Protein AF-A0A931RBU0-F1 (afdb_monomer_lite)

Structure (mmCIF, N/CA/C/O backbone):
data_AF-A0A931RBU0-F1
#
_entry.id   AF-A0A931RBU0-F1
#
loop_
_atom_site.group_PDB
_atom_site.id
_atom_site.type_symbol
_atom_site.label_atom_id
_atom_site.label_alt_id
_atom_site.label_comp_id
_atom_site.label_asym_id
_atom_site.label_entity_id
_atom_site.label_seq_id
_atom_site.pdbx_PDB_ins_code
_atom_site.Cartn_x
_atom_site.Cartn_y
_atom_site.Cartn_z
_atom_site.occupancy
_atom_site.B_iso_or_equiv
_atom_site.auth_seq_id
_atom_site.auth_comp_id
_atom_site.auth_asym_id
_atom_site.auth_atom_id
_atom_site.pdbx_PDB_model_num
ATOM 1 N N . MET A 1 1 ? 10.260 -25.714 -12.560 1.00 52.94 1 MET A N 1
ATOM 2 C CA . MET A 1 1 ? 9.682 -24.645 -13.407 1.00 52.94 1 MET A CA 1
ATOM 3 C C . MET A 1 1 ? 10.288 -23.316 -12.966 1.00 52.94 1 MET A C 1
ATOM 5 O O . MET A 1 1 ? 10.078 -22.936 -11.819 1.00 52.94 1 MET A O 1
ATOM 9 N N . PHE A 1 2 ? 11.110 -22.666 -13.794 1.00 50.69 2 PHE A N 1
ATOM 10 C CA . PHE A 1 2 ? 11.784 -21.413 -13.426 1.00 50.69 2 PHE A CA 1
ATOM 11 C C . PHE A 1 2 ? 10.748 -20.296 -13.221 1.00 50.69 2 PHE A C 1
ATOM 13 O O . PHE A 1 2 ? 10.072 -19.894 -14.164 1.00 50.69 2 PHE A O 1
ATOM 20 N N . LYS A 1 3 ? 10.583 -19.814 -11.983 1.00 77.00 3 LYS A N 1
ATOM 21 C CA . LYS A 1 3 ? 9.743 -18.645 -11.682 1.00 77.00 3 LYS A CA 1
ATOM 22 C C . LYS A 1 3 ? 10.608 -17.388 -11.746 1.00 77.00 3 LYS A C 1
ATOM 24 O O . LYS A 1 3 ? 11.315 -17.084 -10.792 1.00 77.00 3 LYS A O 1
ATOM 29 N N . ILE A 1 4 ? 10.533 -16.659 -12.856 1.00 81.44 4 ILE A N 1
ATOM 30 C CA . ILE A 1 4 ? 11.145 -15.330 -12.993 1.00 81.44 4 ILE A CA 1
ATOM 31 C C . ILE A 1 4 ? 10.203 -14.305 -12.351 1.00 81.44 4 ILE A C 1
ATOM 33 O O . ILE A 1 4 ? 8.999 -14.308 -12.628 1.00 81.44 4 ILE A O 1
ATOM 37 N N . ARG A 1 5 ? 10.713 -13.430 -11.474 1.00 86.00 5 ARG A N 1
ATOM 38 C CA . ARG A 1 5 ? 9.889 -12.346 -10.916 1.00 86.00 5 ARG A CA 1
ATOM 39 C C . ARG A 1 5 ? 9.622 -11.313 -12.010 1.00 86.00 5 ARG A C 1
ATOM 41 O O . ARG A 1 5 ? 10.521 -10.957 -12.764 1.00 86.00 5 ARG A O 1
ATOM 48 N N . LYS A 1 6 ? 8.391 -10.791 -12.072 1.00 89.88 6 LYS A N 1
ATOM 49 C CA . LYS A 1 6 ? 7.956 -9.858 -13.132 1.00 89.88 6 LYS A CA 1
ATOM 50 C C . LYS A 1 6 ? 8.879 -8.647 -13.276 1.00 89.88 6 LYS A C 1
ATOM 52 O O . LYS A 1 6 ? 9.229 -8.274 -14.387 1.00 89.88 6 LYS A O 1
ATOM 57 N N . PHE A 1 7 ? 9.295 -8.064 -12.152 1.00 89.88 7 PHE A N 1
ATOM 58 C CA . PHE A 1 7 ? 10.182 -6.905 -12.164 1.00 89.88 7 PHE A CA 1
ATOM 59 C C . PHE A 1 7 ? 11.598 -7.249 -12.653 1.00 89.88 7 PHE A C 1
ATOM 61 O O . PHE A 1 7 ? 12.178 -6.477 -13.408 1.00 89.88 7 PHE A O 1
ATOM 68 N N . ASP A 1 8 ? 12.130 -8.423 -12.301 1.00 92.06 8 ASP A N 1
ATOM 69 C CA . ASP A 1 8 ? 13.449 -8.868 -12.776 1.00 92.06 8 ASP A CA 1
ATOM 70 C C . ASP A 1 8 ? 13.444 -9.037 -14.304 1.00 92.06 8 ASP A C 1
ATOM 72 O O . ASP A 1 8 ? 14.399 -8.652 -14.976 1.00 92.06 8 ASP A O 1
ATOM 76 N N . LEU A 1 9 ? 12.330 -9.523 -14.868 1.00 93.44 9 LEU A N 1
ATOM 77 C CA . LEU A 1 9 ? 12.138 -9.600 -16.317 1.00 93.44 9 LEU A CA 1
ATOM 78 C C . LEU A 1 9 ? 12.107 -8.210 -16.974 1.00 93.44 9 LEU A C 1
ATOM 80 O O . LEU A 1 9 ? 12.718 -8.025 -18.021 1.00 93.44 9 LEU A O 1
ATOM 84 N N . VAL A 1 10 ? 11.446 -7.225 -16.357 1.00 94.75 10 VAL A N 1
ATOM 85 C CA . VAL A 1 10 ? 11.432 -5.834 -16.852 1.00 94.75 10 VAL A CA 1
ATOM 86 C C . VAL A 1 10 ? 12.843 -5.251 -16.896 1.00 94.75 10 VAL A C 1
ATOM 88 O O . VAL A 1 10 ? 13.226 -4.664 -17.905 1.00 94.75 10 VAL A O 1
ATOM 91 N N . VAL A 1 11 ? 13.636 -5.452 -15.838 1.00 95.38 11 VAL A N 1
ATOM 92 C CA . VAL A 1 11 ? 15.038 -5.007 -15.804 1.00 95.38 11 VAL A CA 1
ATOM 93 C C . VAL A 1 11 ? 15.846 -5.690 -16.907 1.00 95.38 11 VAL A C 1
ATOM 95 O O . VAL A 1 11 ? 16.561 -5.013 -17.639 1.00 95.38 11 VAL A O 1
ATOM 98 N N . ALA A 1 12 ? 15.707 -7.008 -17.065 1.00 95.94 12 ALA A N 1
ATOM 99 C CA . ALA A 1 12 ? 16.431 -7.759 -18.088 1.00 95.94 12 ALA A CA 1
ATOM 100 C C . ALA A 1 12 ? 16.093 -7.283 -19.511 1.00 95.94 12 ALA A C 1
ATOM 102 O O . ALA A 1 12 ? 16.999 -7.062 -20.311 1.00 95.94 12 ALA A O 1
ATOM 103 N N . LEU A 1 13 ? 14.808 -7.070 -19.814 1.00 96.12 13 LEU A N 1
ATOM 104 C CA . LEU A 1 13 ? 14.360 -6.562 -21.115 1.00 96.12 13 LEU A CA 1
ATOM 105 C C . LEU A 1 13 ? 14.845 -5.134 -21.378 1.00 96.12 13 LEU A C 1
ATOM 107 O O . LEU A 1 13 ? 15.228 -4.819 -22.503 1.00 96.12 13 LEU A O 1
ATOM 111 N N . TYR A 1 14 ? 14.872 -4.289 -20.347 1.00 97.19 14 TYR A N 1
ATOM 112 C CA . TYR A 1 14 ? 15.405 -2.936 -20.460 1.00 97.19 14 TYR A CA 1
ATOM 113 C C . TYR A 1 14 ? 16.904 -2.954 -20.787 1.00 97.19 14 TYR A C 1
ATOM 115 O O . TYR A 1 14 ? 17.332 -2.312 -21.742 1.00 97.19 14 TYR A O 1
ATOM 123 N N . ILE A 1 15 ? 17.703 -3.737 -20.052 1.00 97.44 15 ILE A N 1
ATOM 124 C CA . ILE A 1 15 ? 19.149 -3.851 -20.302 1.00 97.44 15 ILE A CA 1
ATOM 125 C C . ILE A 1 15 ? 19.433 -4.467 -21.675 1.00 97.44 15 ILE A C 1
ATOM 127 O O . ILE A 1 15 ? 20.288 -3.963 -22.401 1.00 97.44 15 ILE A O 1
ATOM 131 N N . PHE A 1 16 ? 18.683 -5.500 -22.067 1.00 96.88 16 PHE A N 1
ATOM 132 C CA . PHE A 1 16 ? 18.741 -6.049 -23.421 1.00 96.88 16 PHE A CA 1
ATOM 133 C C . PHE A 1 16 ? 18.484 -4.966 -24.474 1.00 96.88 16 PHE A C 1
ATOM 135 O O . PHE A 1 16 ? 19.240 -4.854 -25.440 1.00 96.88 16 PHE A O 1
ATOM 142 N N . GLY A 1 17 ? 17.448 -4.147 -24.275 1.00 96.25 17 GLY A N 1
ATOM 143 C CA . GLY A 1 17 ? 17.112 -3.070 -25.193 1.00 96.25 17 GLY A CA 1
ATOM 144 C C . GLY A 1 17 ? 18.228 -2.029 -25.305 1.00 96.25 17 GLY A C 1
ATOM 145 O O . GLY A 1 17 ? 18.615 -1.665 -26.413 1.00 96.25 17 GLY A O 1
ATOM 146 N N . VAL A 1 18 ? 18.803 -1.616 -24.172 1.00 96.50 18 VAL A N 1
ATOM 147 C CA . VAL A 1 18 ? 19.932 -0.677 -24.131 1.00 96.50 18 VAL A CA 1
ATOM 148 C C . VAL A 1 18 ? 21.122 -1.244 -24.906 1.00 96.50 18 VAL A C 1
ATOM 150 O O . VAL A 1 18 ? 21.590 -0.612 -25.845 1.00 96.50 18 VAL A O 1
ATOM 153 N N . MET A 1 19 ? 21.567 -2.464 -24.596 1.00 96.44 19 MET A N 1
ATOM 154 C CA . MET A 1 19 ? 22.710 -3.076 -25.288 1.00 96.44 19 MET A CA 1
ATOM 155 C C . MET A 1 19 ? 22.464 -3.255 -26.790 1.00 96.44 19 MET A C 1
ATOM 157 O O . MET A 1 19 ? 23.360 -3.028 -27.600 1.00 96.44 19 MET A O 1
ATOM 161 N N . THR A 1 20 ? 21.248 -3.646 -27.174 1.00 96.44 20 THR A N 1
ATOM 162 C CA . THR A 1 20 ? 20.877 -3.837 -28.582 1.00 96.44 20 THR A CA 1
ATOM 163 C C . THR A 1 20 ? 20.921 -2.514 -29.344 1.00 96.44 20 THR A C 1
ATOM 165 O O . THR A 1 20 ? 21.435 -2.470 -30.462 1.00 96.44 20 THR A O 1
ATOM 168 N N . ALA A 1 21 ? 20.425 -1.430 -28.743 1.00 94.50 21 ALA A N 1
ATOM 169 C CA . ALA A 1 21 ? 20.470 -0.105 -29.351 1.00 94.50 21 ALA A CA 1
ATOM 170 C C . ALA A 1 21 ? 21.913 0.363 -29.594 1.00 94.50 21 ALA A C 1
ATOM 172 O O . ALA A 1 21 ? 22.198 0.904 -30.657 1.00 94.50 21 ALA A O 1
ATOM 173 N N . GLU A 1 22 ? 22.824 0.095 -28.660 1.00 95.25 22 GLU A N 1
ATOM 174 C CA . GLU A 1 22 ? 24.236 0.477 -28.770 1.00 95.25 22 GLU A CA 1
ATOM 175 C C . GLU A 1 22 ? 24.995 -0.338 -29.829 1.00 95.25 22 GLU A C 1
ATOM 177 O O . GLU A 1 22 ? 25.686 0.224 -30.676 1.00 95.25 22 GLU A O 1
ATOM 182 N N . ILE A 1 23 ? 24.837 -1.667 -29.826 1.00 95.31 23 ILE A N 1
ATOM 183 C CA . ILE A 1 23 ? 25.593 -2.575 -30.707 1.00 95.31 23 ILE A CA 1
ATOM 184 C C . ILE A 1 23 ? 25.111 -2.490 -32.159 1.00 95.31 23 ILE A C 1
ATOM 186 O O . ILE A 1 23 ? 25.914 -2.499 -33.089 1.00 95.31 23 ILE A O 1
ATOM 190 N N . PHE A 1 24 ? 23.795 -2.424 -32.374 1.00 95.50 24 PHE A N 1
ATOM 191 C CA . PHE A 1 24 ? 23.212 -2.413 -33.721 1.00 95.50 24 PHE A CA 1
ATOM 192 C C . PHE A 1 24 ? 22.897 -1.000 -34.226 1.00 95.50 24 PHE A C 1
ATOM 194 O O . PHE A 1 24 ? 22.660 -0.811 -35.421 1.00 95.50 24 PHE A O 1
ATOM 201 N N . GLY A 1 25 ? 22.949 -0.002 -33.341 1.00 92.44 25 GLY A N 1
ATOM 202 C CA . GLY A 1 25 ? 22.740 1.412 -33.638 1.00 92.44 25 GLY A CA 1
ATOM 203 C C . GLY A 1 25 ? 23.582 1.997 -34.776 1.00 92.44 25 GLY A C 1
ATOM 204 O O . GLY A 1 25 ? 23.029 2.821 -35.509 1.00 92.44 25 GLY A O 1
ATOM 205 N N . PRO A 1 26 ? 24.845 1.580 -35.014 1.00 94.06 26 PRO A N 1
ATOM 206 C CA . PRO A 1 26 ? 25.635 2.100 -36.130 1.00 94.06 26 PRO A CA 1
ATOM 207 C C . PRO A 1 26 ? 25.018 1.858 -37.513 1.00 94.06 26 PRO A C 1
ATOM 209 O O . PRO A 1 26 ? 25.321 2.583 -38.459 1.00 94.06 26 PRO A O 1
ATOM 212 N N . LYS A 1 27 ? 24.164 0.837 -37.665 1.00 93.31 27 LYS A N 1
ATOM 213 C CA . LYS A 1 27 ? 23.541 0.527 -38.953 1.00 93.31 27 LYS A CA 1
ATOM 214 C C . LYS A 1 27 ? 22.395 1.494 -39.233 1.00 93.31 27 LYS A C 1
ATOM 216 O O . LYS A 1 27 ? 21.406 1.519 -38.499 1.00 93.31 27 LYS A O 1
ATOM 221 N N . THR A 1 28 ? 22.496 2.220 -40.342 1.00 92.25 28 THR A N 1
ATOM 222 C CA . THR A 1 28 ? 21.432 3.079 -40.872 1.00 92.25 28 THR A CA 1
ATOM 223 C C . THR A 1 28 ? 20.781 2.470 -42.111 1.00 92.25 28 THR A C 1
ATOM 225 O O . THR A 1 28 ? 21.357 1.615 -42.787 1.00 92.25 28 THR A O 1
ATOM 228 N N . PHE A 1 29 ? 19.539 2.863 -42.380 1.00 90.62 29 PHE A N 1
ATOM 229 C CA . PHE A 1 29 ? 18.766 2.429 -43.539 1.00 90.62 29 PHE A CA 1
ATOM 230 C C . PHE A 1 29 ? 17.797 3.536 -43.993 1.00 90.62 29 PHE A C 1
ATOM 232 O O . PHE A 1 29 ? 17.379 4.354 -43.165 1.00 90.62 29 PHE A O 1
ATOM 239 N N . PRO A 1 30 ? 17.426 3.578 -45.285 1.00 89.75 30 PRO A N 1
ATOM 240 C CA . PRO A 1 30 ? 16.453 4.541 -45.786 1.00 89.75 30 PRO A CA 1
ATOM 241 C C . PRO A 1 30 ? 15.050 4.193 -45.275 1.00 89.75 30 PRO A C 1
ATOM 243 O O . PRO A 1 30 ? 14.596 3.057 -45.407 1.00 89.75 30 PRO A O 1
ATOM 246 N N . LEU A 1 31 ? 14.362 5.176 -44.698 1.00 84.19 31 LEU A N 1
ATOM 247 C CA . LEU A 1 31 ? 13.002 5.034 -44.180 1.00 84.19 31 LEU A CA 1
ATOM 248 C C . LEU A 1 31 ? 11.965 5.411 -45.244 1.00 84.19 31 LEU A C 1
ATOM 250 O O . LEU A 1 31 ? 11.044 4.649 -45.521 1.00 84.19 31 LEU A O 1
ATOM 254 N N . THR A 1 32 ? 12.112 6.596 -45.839 1.00 82.12 32 THR A N 1
ATOM 255 C CA . THR A 1 32 ? 11.260 7.085 -46.930 1.00 82.12 32 THR A CA 1
ATOM 256 C C . THR A 1 32 ? 11.978 8.185 -47.709 1.00 82.12 32 THR A C 1
ATOM 258 O O . THR A 1 32 ? 12.818 8.898 -47.160 1.00 82.12 32 THR A O 1
ATOM 261 N N . ASN A 1 33 ? 11.644 8.338 -48.988 1.00 80.44 33 ASN A N 1
ATOM 262 C CA . ASN A 1 33 ? 12.246 9.329 -49.874 1.00 80.44 33 ASN A CA 1
ATOM 263 C C . ASN A 1 33 ? 11.204 10.381 -50.252 1.00 80.44 33 ASN A C 1
ATOM 265 O O . ASN A 1 33 ? 10.282 10.092 -51.014 1.00 80.44 33 ASN A O 1
ATOM 269 N N . PHE A 1 34 ? 11.363 11.604 -49.748 1.00 77.69 34 PHE A N 1
ATOM 270 C CA . PHE A 1 34 ? 10.610 12.757 -50.233 1.00 77.69 34 PHE A CA 1
ATOM 271 C C . PHE A 1 34 ? 11.386 13.460 -51.344 1.00 77.69 34 PHE A C 1
ATOM 273 O O . PHE A 1 34 ? 12.612 13.403 -51.391 1.00 77.69 34 PHE A O 1
ATOM 280 N N . SER A 1 35 ? 10.677 14.195 -52.203 1.00 73.81 35 SER A N 1
ATOM 281 C CA . SER A 1 35 ? 11.267 14.938 -53.327 1.00 73.81 35 SER A CA 1
ATOM 282 C C . SER A 1 35 ? 12.338 15.958 -52.914 1.00 73.81 35 SER A C 1
ATOM 284 O O . SER A 1 35 ? 13.136 16.369 -53.745 1.00 73.81 35 SER A O 1
ATOM 286 N N . TRP A 1 36 ? 12.347 16.375 -51.645 1.00 73.31 36 TRP A N 1
ATOM 287 C CA . TRP A 1 36 ? 13.240 17.395 -51.092 1.00 73.31 36 TRP A CA 1
ATOM 288 C C . TRP A 1 36 ? 14.156 16.876 -49.968 1.00 73.31 36 TRP A C 1
ATOM 290 O O . TRP A 1 36 ? 15.031 17.614 -49.523 1.00 73.31 36 TRP A O 1
ATOM 300 N N . MET A 1 37 ? 13.971 15.636 -49.489 1.00 72.81 37 MET A N 1
ATOM 301 C CA . MET A 1 37 ? 14.790 15.051 -48.420 1.00 72.81 37 MET A CA 1
ATOM 302 C C . MET A 1 37 ? 14.648 13.524 -48.366 1.00 72.81 37 MET A C 1
ATOM 304 O O . MET A 1 37 ? 13.541 12.985 -48.307 1.00 72.81 37 MET A O 1
ATOM 308 N N . HIS A 1 38 ? 15.780 12.826 -48.309 1.00 81.44 38 HIS A N 1
ATOM 309 C CA . HIS A 1 38 ? 15.832 11.400 -47.988 1.00 81.44 38 HIS A CA 1
ATOM 310 C C . HIS A 1 38 ? 15.794 11.243 -46.477 1.00 81.44 38 HIS A C 1
ATOM 312 O O . HIS A 1 38 ? 16.660 11.798 -45.816 1.00 81.44 38 HIS A O 1
ATOM 318 N N . LEU A 1 39 ? 14.818 10.524 -45.924 1.00 84.38 39 LEU A N 1
ATOM 319 C CA . LEU A 1 39 ? 14.791 10.216 -44.498 1.00 84.38 39 LEU A CA 1
ATOM 320 C C . LEU A 1 39 ? 15.478 8.889 -44.234 1.00 84.38 39 LEU A C 1
ATOM 322 O O . LEU A 1 39 ? 15.126 7.871 -44.830 1.00 84.38 39 LEU A O 1
ATOM 326 N N . ASN A 1 40 ? 16.401 8.898 -43.281 1.00 88.12 40 ASN A N 1
ATOM 327 C CA . ASN A 1 40 ? 17.086 7.704 -42.819 1.00 88.12 40 ASN A CA 1
ATOM 328 C C . ASN A 1 40 ? 16.687 7.400 -41.375 1.00 88.12 40 ASN A C 1
ATOM 330 O O . ASN A 1 40 ? 16.224 8.269 -40.635 1.00 88.12 40 ASN A O 1
ATOM 334 N N . ALA A 1 41 ? 16.894 6.157 -40.963 1.00 88.38 41 ALA A N 1
ATOM 335 C CA . ALA A 1 41 ? 16.794 5.746 -39.573 1.00 88.38 41 ALA A CA 1
ATOM 336 C C . ALA A 1 41 ? 17.968 4.837 -39.205 1.00 88.38 41 ALA A C 1
ATOM 338 O O . ALA A 1 41 ? 18.530 4.160 -40.064 1.00 88.38 41 ALA A O 1
ATOM 339 N N . SER A 1 42 ? 18.337 4.805 -37.926 1.00 91.69 42 SER A N 1
ATOM 340 C CA . SER A 1 42 ? 19.217 3.770 -37.389 1.00 91.69 42 SER A CA 1
ATOM 341 C C . SER A 1 42 ? 18.377 2.586 -36.911 1.00 91.69 42 SER A C 1
ATOM 343 O O . SER A 1 42 ? 17.221 2.736 -36.514 1.00 91.69 42 SER A O 1
ATOM 345 N N . VAL A 1 43 ? 18.949 1.384 -36.934 1.00 91.25 43 VAL A N 1
ATOM 346 C CA . VAL A 1 43 ? 18.276 0.158 -36.476 1.00 91.25 43 VAL A CA 1
ATOM 347 C C . VAL A 1 43 ? 17.821 0.252 -35.013 1.00 91.25 43 VAL A C 1
ATOM 349 O O . VAL A 1 43 ? 16.834 -0.383 -34.641 1.00 91.25 43 VAL A O 1
ATOM 352 N N . ALA A 1 44 ? 18.451 1.103 -34.194 1.00 89.56 44 ALA A N 1
ATOM 353 C CA . ALA A 1 44 ? 18.036 1.338 -32.810 1.00 89.56 44 ALA A CA 1
ATOM 354 C C . ALA A 1 44 ? 16.566 1.795 -32.684 1.00 89.56 44 ALA A C 1
ATOM 356 O O . ALA A 1 44 ? 15.938 1.549 -31.654 1.00 89.56 44 ALA A O 1
ATOM 357 N N . ILE A 1 45 ? 15.992 2.395 -33.736 1.00 87.06 45 ILE A N 1
ATOM 358 C CA . ILE A 1 45 ? 14.598 2.863 -33.787 1.00 87.06 45 ILE A CA 1
ATOM 359 C C . ILE A 1 45 ? 13.570 1.793 -33.388 1.00 87.06 45 ILE A C 1
ATOM 361 O O . ILE A 1 45 ? 12.543 2.127 -32.806 1.00 87.06 45 ILE A O 1
ATOM 365 N N . PHE A 1 46 ? 13.851 0.511 -33.643 1.00 87.69 46 PHE A N 1
ATOM 366 C CA . PHE A 1 46 ? 12.935 -0.591 -33.331 1.00 87.69 46 PHE A CA 1
ATOM 367 C C . PHE A 1 46 ? 12.905 -0.960 -31.845 1.00 87.69 46 PHE A C 1
ATOM 369 O O . PHE A 1 46 ? 11.952 -1.582 -31.381 1.00 87.69 46 PHE A O 1
ATOM 376 N N . VAL A 1 47 ? 13.934 -0.576 -31.092 1.00 90.06 47 VAL A N 1
ATOM 377 C CA . VAL A 1 47 ? 14.078 -0.909 -29.669 1.00 90.06 47 VAL A CA 1
ATOM 378 C C . VAL A 1 47 ? 13.665 0.263 -28.774 1.00 90.06 47 VAL A C 1
ATOM 380 O O . VAL A 1 47 ? 13.259 0.054 -27.633 1.00 90.06 47 VAL A O 1
ATOM 383 N N . LEU A 1 48 ? 13.692 1.496 -29.294 1.00 86.69 48 LEU A N 1
ATOM 384 C CA . LEU A 1 48 ? 13.310 2.695 -28.541 1.00 86.69 48 LEU A CA 1
ATOM 385 C C . LEU A 1 48 ? 11.890 2.638 -27.945 1.00 86.69 48 LEU A C 1
ATOM 387 O O . LEU A 1 48 ? 11.773 2.929 -26.754 1.00 86.69 48 LEU A O 1
ATOM 391 N N . PRO A 1 49 ? 10.829 2.223 -28.674 1.00 87.62 49 PRO A N 1
ATOM 392 C CA . PRO A 1 49 ? 9.489 2.129 -28.089 1.00 87.62 49 PRO A CA 1
ATOM 393 C C . PRO A 1 49 ? 9.441 1.178 -26.890 1.00 87.62 49 PRO A C 1
ATOM 395 O O . PRO A 1 49 ? 8.807 1.476 -25.886 1.00 87.62 49 PRO A O 1
ATOM 398 N N . LEU A 1 50 ? 10.172 0.058 -26.951 1.00 90.44 50 LEU A N 1
ATOM 399 C CA . LEU A 1 50 ? 10.267 -0.874 -25.830 1.00 90.44 50 LEU A CA 1
ATOM 400 C C . LEU A 1 50 ? 10.919 -0.207 -24.610 1.00 90.44 50 LEU A C 1
ATOM 402 O O . LEU A 1 50 ? 10.407 -0.338 -23.501 1.00 90.44 50 LEU A O 1
ATOM 406 N N . LEU A 1 51 ? 12.028 0.515 -24.796 1.00 91.75 51 LEU A N 1
ATOM 407 C CA . LEU A 1 51 ? 12.734 1.191 -23.701 1.00 91.75 51 LEU A CA 1
ATOM 408 C C . LEU A 1 51 ? 11.869 2.256 -23.016 1.00 91.75 51 LEU A C 1
ATOM 410 O O . LEU A 1 51 ? 11.830 2.304 -21.782 1.00 91.75 51 LEU A O 1
ATOM 414 N N . PHE A 1 52 ? 11.156 3.070 -23.798 1.00 88.44 52 PHE A N 1
ATOM 415 C CA . PHE A 1 52 ? 10.245 4.086 -23.268 1.00 88.44 52 PHE A CA 1
ATOM 416 C C . PHE A 1 52 ? 9.064 3.450 -22.538 1.00 88.44 52 PHE A C 1
ATOM 418 O O . PHE A 1 52 ? 8.868 3.724 -21.354 1.00 88.44 52 PHE A O 1
ATOM 425 N N . THR A 1 53 ? 8.394 2.478 -23.164 1.00 91.44 53 THR A N 1
ATOM 426 C CA . THR A 1 53 ? 7.286 1.743 -22.543 1.00 91.44 53 THR A CA 1
ATOM 427 C C . THR A 1 53 ? 7.698 1.092 -21.221 1.00 91.44 53 THR A C 1
ATOM 429 O O . THR A 1 53 ? 6.984 1.210 -20.226 1.00 91.44 53 THR A O 1
ATOM 432 N N . LEU A 1 54 ? 8.850 0.411 -21.162 1.00 94.12 54 LEU A N 1
ATOM 433 C CA . LEU A 1 54 ? 9.320 -0.220 -19.922 1.00 94.12 54 LEU A CA 1
ATOM 434 C C . LEU A 1 54 ? 9.599 0.818 -18.831 1.00 94.12 54 LEU A C 1
ATOM 436 O O . LEU A 1 54 ? 9.247 0.598 -17.670 1.00 94.12 54 LEU A O 1
ATOM 440 N N . THR A 1 55 ? 10.202 1.950 -19.192 1.00 91.31 55 THR A N 1
ATOM 441 C CA . THR A 1 55 ? 10.506 3.023 -18.239 1.00 91.31 55 THR A CA 1
ATOM 442 C C . THR A 1 55 ? 9.221 3.638 -17.686 1.00 91.31 55 THR A C 1
ATOM 444 O O . THR A 1 55 ? 9.089 3.758 -16.467 1.00 91.31 55 THR A O 1
ATOM 447 N N . ASP A 1 56 ? 8.239 3.924 -18.540 1.00 90.38 56 ASP A N 1
ATOM 448 C CA . ASP A 1 56 ? 6.945 4.493 -18.151 1.00 90.38 56 ASP A CA 1
ATOM 449 C C . ASP A 1 56 ? 6.122 3.539 -17.284 1.00 90.38 56 ASP A C 1
ATOM 451 O O . ASP A 1 56 ? 5.581 3.938 -16.248 1.00 90.38 56 ASP A O 1
ATOM 455 N N . VAL A 1 57 ? 6.105 2.247 -17.626 1.00 92.88 57 VAL A N 1
ATOM 456 C CA . VAL A 1 57 ? 5.500 1.207 -16.782 1.00 92.88 57 VAL A CA 1
ATOM 457 C C . VAL A 1 57 ? 6.143 1.205 -15.392 1.00 92.88 57 VAL A C 1
ATOM 459 O O . VAL A 1 57 ? 5.441 1.136 -14.381 1.00 92.88 57 VAL A O 1
ATOM 462 N N . VAL A 1 58 ? 7.470 1.320 -15.296 1.00 92.81 58 VAL A N 1
ATOM 463 C CA . VAL A 1 58 ? 8.161 1.370 -13.998 1.00 92.81 58 VAL A CA 1
ATOM 464 C C . VAL A 1 58 ? 7.859 2.666 -13.242 1.00 92.81 58 VAL A C 1
ATOM 466 O O . VAL A 1 58 ? 7.651 2.602 -12.028 1.00 92.81 58 VAL A O 1
ATOM 469 N N . VAL A 1 59 ? 7.782 3.820 -13.917 1.00 89.69 59 VAL A N 1
ATOM 470 C CA . VAL A 1 59 ? 7.375 5.096 -13.298 1.00 89.69 59 VAL A CA 1
ATOM 471 C C . VAL A 1 59 ? 5.986 4.970 -12.677 1.00 89.69 59 VAL A C 1
ATOM 473 O O . VAL A 1 59 ? 5.796 5.357 -11.524 1.00 89.69 59 VAL A O 1
ATOM 476 N N . GLU A 1 60 ? 5.033 4.398 -13.406 1.00 88.62 60 GLU A N 1
ATOM 477 C CA . GLU A 1 60 ? 3.632 4.306 -12.987 1.00 88.62 60 GLU A CA 1
ATOM 478 C C . GLU A 1 60 ? 3.394 3.241 -11.898 1.00 88.62 60 GLU A C 1
ATOM 480 O O . GLU A 1 60 ? 2.494 3.368 -11.062 1.00 88.62 60 GLU A O 1
ATOM 485 N N . VAL A 1 61 ? 4.192 2.168 -11.870 1.00 87.94 61 VAL A N 1
ATOM 486 C CA . VAL A 1 61 ? 4.038 1.089 -10.877 1.00 87.94 61 VAL A CA 1
ATOM 487 C C . VAL A 1 61 ? 4.888 1.308 -9.628 1.00 87.94 61 VAL A C 1
ATOM 489 O O . VAL A 1 61 ? 4.411 1.082 -8.514 1.00 87.94 61 VAL A O 1
ATOM 492 N N . HIS A 1 62 ? 6.141 1.727 -9.799 1.00 85.69 62 HIS A N 1
ATOM 493 C CA . HIS A 1 62 ? 7.144 1.799 -8.733 1.00 85.69 62 HIS A CA 1
ATOM 494 C C . HIS A 1 62 ? 7.623 3.226 -8.430 1.00 85.69 62 HIS A C 1
ATOM 496 O O . HIS A 1 62 ? 8.387 3.423 -7.484 1.00 85.69 62 HIS A O 1
ATOM 502 N N . GLY A 1 63 ? 7.168 4.224 -9.188 1.00 83.94 63 GLY A N 1
ATOM 503 C CA . GLY A 1 63 ? 7.507 5.627 -8.983 1.00 83.94 63 GLY A CA 1
ATOM 504 C C . GLY A 1 63 ? 8.795 6.069 -9.683 1.00 83.94 63 GLY A C 1
ATOM 505 O O . GLY A 1 63 ? 9.652 5.277 -10.082 1.00 83.94 63 GLY A O 1
ATOM 506 N N . LYS A 1 64 ? 8.960 7.394 -9.781 1.00 81.62 64 LYS A N 1
ATOM 507 C CA . LYS A 1 64 ? 10.071 8.048 -10.498 1.00 81.62 64 LYS A CA 1
ATOM 508 C C . LYS A 1 64 ? 11.460 7.653 -9.992 1.00 81.62 64 LYS A C 1
ATOM 510 O O . LYS A 1 64 ? 12.382 7.527 -10.788 1.00 81.62 64 LYS A O 1
ATOM 515 N N . GLN A 1 65 ? 11.627 7.437 -8.684 1.00 79.56 65 GLN A N 1
ATOM 516 C CA . GLN A 1 65 ? 12.923 7.045 -8.113 1.00 79.56 65 GLN A CA 1
ATOM 517 C C . GLN A 1 65 ? 13.391 5.688 -8.649 1.00 79.56 65 GLN A C 1
ATOM 519 O O . GLN A 1 65 ? 14.570 5.522 -8.964 1.00 79.56 65 GLN A O 1
ATOM 524 N N . ARG A 1 66 ? 12.469 4.728 -8.803 1.00 86.88 66 ARG A N 1
ATOM 525 C CA . ARG A 1 66 ? 12.823 3.402 -9.310 1.00 86.88 66 ARG A CA 1
ATOM 526 C C . ARG A 1 66 ? 13.129 3.427 -10.802 1.00 86.88 66 ARG A C 1
ATOM 528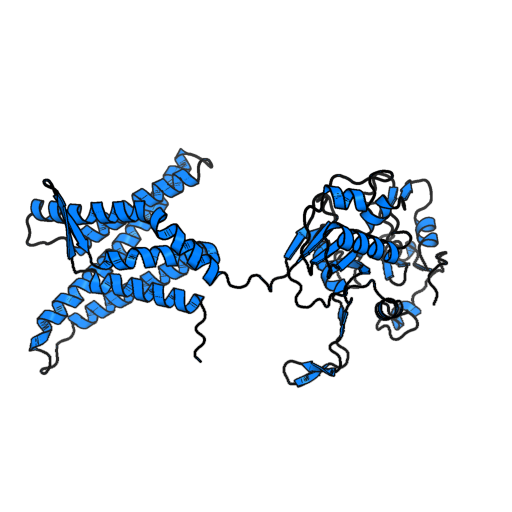 O O . ARG A 1 66 ? 14.105 2.809 -11.212 1.00 86.88 66 ARG A O 1
ATOM 535 N N . ALA A 1 67 ? 12.356 4.178 -11.584 1.00 87.62 67 ALA A N 1
ATOM 536 C CA . ALA A 1 67 ? 12.646 4.390 -13.000 1.00 87.62 67 ALA A CA 1
ATOM 537 C C . ALA A 1 67 ? 14.006 5.074 -13.206 1.00 87.62 67 ALA A C 1
ATOM 539 O O . ALA A 1 67 ? 14.805 4.624 -14.019 1.00 87.62 67 ALA A O 1
ATOM 540 N N . ARG A 1 68 ? 14.337 6.082 -12.386 1.00 87.56 68 ARG A N 1
ATOM 541 C CA . ARG A 1 68 ? 15.660 6.723 -12.414 1.00 87.56 68 ARG A CA 1
ATOM 542 C C . ARG A 1 68 ? 16.780 5.722 -12.133 1.00 87.56 68 ARG A C 1
ATOM 544 O O . ARG A 1 68 ? 17.793 5.731 -12.820 1.00 87.56 68 ARG A O 1
ATOM 551 N N . SER A 1 69 ? 16.593 4.835 -11.156 1.00 90.19 69 SER A N 1
ATOM 552 C CA . SER A 1 69 ? 17.544 3.750 -10.889 1.00 90.19 69 SER A CA 1
ATOM 553 C C . SER A 1 69 ? 17.731 2.822 -12.096 1.00 90.19 69 SER A C 1
ATOM 555 O O . SER A 1 69 ? 18.857 2.397 -12.327 1.00 90.19 69 SER A O 1
ATOM 557 N N . LEU A 1 70 ? 16.675 2.534 -12.865 1.00 91.69 70 LEU A N 1
ATOM 558 C CA . LEU A 1 70 ? 16.757 1.723 -14.084 1.00 91.69 70 LEU A CA 1
ATOM 559 C C . LEU A 1 70 ? 17.580 2.422 -15.181 1.00 91.69 70 LEU A C 1
ATOM 561 O O . LEU A 1 70 ? 18.460 1.801 -15.773 1.00 91.69 70 LEU A O 1
ATOM 565 N N . VAL A 1 71 ? 17.359 3.726 -15.384 1.00 92.44 71 VAL A N 1
ATOM 566 C CA . VAL A 1 71 ? 18.140 4.550 -16.325 1.00 92.44 71 VAL A CA 1
ATOM 567 C C . VAL A 1 71 ? 19.622 4.566 -15.949 1.00 92.44 71 VAL A C 1
ATOM 569 O O . VAL A 1 71 ? 20.464 4.283 -16.797 1.00 92.44 71 VAL A O 1
ATOM 572 N N . TRP A 1 72 ? 19.952 4.794 -14.671 1.00 91.88 72 TRP A N 1
ATOM 573 C CA . TRP A 1 72 ? 21.338 4.742 -14.186 1.00 91.88 72 TRP A CA 1
ATOM 574 C C . TRP A 1 72 ? 22.000 3.382 -14.416 1.00 91.88 72 TRP A C 1
ATOM 576 O O . TRP A 1 72 ? 23.158 3.331 -14.822 1.00 91.88 72 TRP A O 1
ATOM 586 N N . SER A 1 73 ? 21.275 2.280 -14.199 1.00 94.44 73 SER A N 1
ATOM 587 C CA . SER A 1 73 ? 21.783 0.946 -14.533 1.00 94.44 73 SER A CA 1
ATOM 588 C C . SER A 1 73 ? 22.086 0.814 -16.028 1.00 94.44 73 SER A C 1
ATOM 590 O O . SER A 1 73 ? 23.123 0.260 -16.380 1.00 94.44 73 SER A O 1
ATOM 592 N N . GLY A 1 74 ? 21.238 1.373 -16.897 1.00 95.81 74 GLY A N 1
ATOM 593 C CA . GLY A 1 74 ? 21.500 1.449 -18.336 1.00 95.81 74 GLY A CA 1
ATOM 594 C C . GLY A 1 74 ? 22.789 2.212 -18.665 1.00 95.81 74 GLY A C 1
ATOM 595 O O . GLY A 1 74 ? 23.630 1.688 -19.384 1.00 95.81 74 GLY A O 1
ATOM 596 N N . LEU A 1 75 ? 22.999 3.396 -18.082 1.00 95.56 75 LEU A N 1
ATOM 597 C CA . LEU A 1 75 ? 24.207 4.210 -18.310 1.00 95.56 75 LEU A CA 1
ATOM 598 C C . LEU A 1 75 ? 25.494 3.515 -17.859 1.00 95.56 75 LEU A C 1
ATOM 600 O O . LEU A 1 75 ? 26.516 3.599 -18.540 1.00 95.56 75 LEU A O 1
ATOM 604 N N . ILE A 1 76 ? 25.449 2.806 -16.728 1.00 97.44 76 ILE A N 1
ATOM 605 C CA . ILE A 1 76 ? 26.571 1.976 -16.277 1.00 97.44 76 ILE A CA 1
ATOM 606 C C . ILE A 1 76 ? 26.869 0.897 -17.322 1.00 97.44 76 ILE A C 1
ATOM 608 O O . ILE A 1 76 ? 28.025 0.719 -17.693 1.00 97.44 76 ILE A O 1
ATOM 612 N N . VAL A 1 77 ? 25.844 0.215 -17.841 1.00 97.81 77 VAL A N 1
ATOM 613 C CA . VAL A 1 77 ? 26.025 -0.812 -18.879 1.00 97.81 77 VAL A CA 1
ATOM 614 C C . VAL A 1 77 ? 26.596 -0.221 -20.169 1.00 97.81 77 VAL A C 1
ATOM 616 O O . VAL A 1 77 ? 27.528 -0.801 -20.716 1.00 97.81 77 VAL A O 1
ATOM 619 N N . ILE A 1 78 ? 26.120 0.944 -20.621 1.00 97.75 78 ILE A N 1
ATOM 620 C CA . ILE A 1 78 ? 26.675 1.646 -21.795 1.00 97.75 78 ILE A CA 1
ATOM 621 C C . ILE A 1 78 ? 28.148 2.011 -21.558 1.00 97.75 78 ILE A C 1
ATOM 623 O O . ILE A 1 78 ? 28.987 1.824 -22.435 1.00 97.75 78 ILE A O 1
ATOM 627 N N . THR A 1 79 ? 28.492 2.476 -20.355 1.00 98.12 79 THR A N 1
ATOM 628 C CA . THR A 1 79 ? 29.878 2.809 -19.985 1.00 98.12 79 THR A CA 1
ATOM 629 C C . THR A 1 79 ? 30.774 1.572 -20.008 1.00 98.12 79 THR A C 1
ATOM 631 O O . THR A 1 79 ? 31.871 1.611 -20.559 1.00 98.12 79 THR A O 1
ATOM 634 N N . LEU A 1 80 ? 30.306 0.451 -19.456 1.00 97.94 80 LEU A N 1
ATOM 635 C CA . LEU A 1 80 ? 31.031 -0.818 -19.507 1.00 97.94 80 LEU A CA 1
ATOM 636 C C . LEU A 1 80 ? 31.183 -1.324 -20.945 1.00 97.94 80 LEU A C 1
ATOM 638 O O . LEU A 1 80 ? 32.263 -1.785 -21.305 1.00 97.94 80 LEU A O 1
ATOM 642 N N . LEU A 1 81 ? 30.144 -1.200 -21.775 1.00 97.44 81 LEU A N 1
ATOM 643 C CA . LEU A 1 81 ? 30.193 -1.568 -23.189 1.00 97.44 81 LEU A CA 1
ATOM 644 C C . LEU A 1 81 ? 31.211 -0.720 -23.959 1.00 97.44 81 LEU A C 1
ATOM 646 O O . LEU A 1 81 ? 31.986 -1.278 -24.732 1.00 97.44 81 LEU A O 1
ATOM 650 N N . LEU A 1 82 ? 31.257 0.593 -23.719 1.00 98.00 82 LEU A N 1
ATOM 651 C CA . LEU A 1 82 ? 32.264 1.496 -24.281 1.00 98.00 82 LEU A CA 1
ATOM 652 C C . LEU A 1 82 ? 33.679 1.049 -23.901 1.00 98.00 82 LEU A C 1
ATOM 654 O O . LEU A 1 82 ? 34.509 0.818 -24.778 1.00 98.00 82 LEU A O 1
ATOM 658 N N . LEU A 1 83 ? 33.948 0.903 -22.600 1.00 97.94 83 LEU A N 1
ATOM 659 C CA . LEU A 1 83 ? 35.272 0.526 -22.098 1.00 97.94 83 LEU A CA 1
ATOM 660 C C . LEU A 1 83 ? 35.708 -0.841 -22.629 1.00 97.94 83 LEU A C 1
ATOM 662 O O . LEU A 1 83 ? 36.858 -1.010 -23.029 1.00 97.94 83 LEU A O 1
ATOM 666 N N . PHE A 1 84 ? 34.788 -1.804 -22.667 1.00 97.25 84 PHE A N 1
ATOM 667 C CA . PHE A 1 84 ? 35.077 -3.137 -23.175 1.00 97.25 84 PHE A CA 1
ATOM 668 C C . PHE A 1 84 ? 35.288 -3.146 -24.691 1.00 97.25 84 PHE A C 1
ATOM 670 O O . PHE A 1 84 ? 36.186 -3.832 -25.164 1.00 97.25 84 PHE A O 1
ATOM 677 N N . SER A 1 85 ? 34.520 -2.359 -25.450 1.00 96.56 85 SER A N 1
ATOM 678 C CA . SER A 1 85 ? 34.713 -2.226 -26.899 1.00 96.56 85 SER A CA 1
ATOM 679 C C . SER A 1 85 ? 36.077 -1.611 -27.212 1.00 96.56 85 SER A C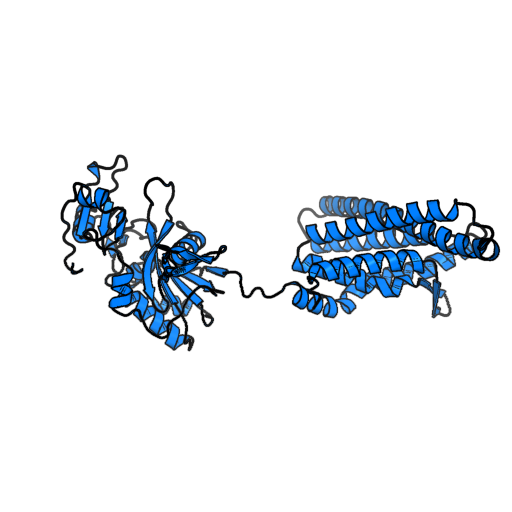 1
ATOM 681 O O . SER A 1 85 ? 36.798 -2.149 -28.043 1.00 96.56 85 SER A O 1
ATOM 683 N N . LEU A 1 86 ? 36.478 -0.558 -26.487 1.00 97.00 86 LEU A N 1
ATOM 684 C CA . LEU A 1 86 ? 37.812 0.036 -26.613 1.00 97.00 86 LEU A CA 1
ATOM 685 C C . LEU A 1 86 ? 38.918 -0.955 -26.240 1.00 97.00 86 LEU A C 1
ATOM 687 O O . LEU A 1 86 ? 39.917 -1.040 -26.944 1.00 97.00 86 LEU A O 1
ATOM 691 N N . LEU A 1 87 ? 38.756 -1.713 -25.154 1.00 96.88 87 LEU A N 1
ATOM 692 C CA . LEU A 1 87 ? 39.715 -2.753 -24.787 1.00 96.88 87 LEU A CA 1
ATOM 693 C C . LEU A 1 87 ? 39.833 -3.802 -25.901 1.00 96.88 87 LEU A C 1
ATOM 695 O O . LEU A 1 87 ? 40.941 -4.139 -26.305 1.00 96.88 87 LEU A O 1
ATOM 699 N N . ALA A 1 88 ? 38.700 -4.293 -26.405 1.00 94.94 88 ALA A N 1
ATOM 700 C CA . ALA A 1 88 ? 38.657 -5.361 -27.392 1.00 94.94 88 ALA A CA 1
ATOM 701 C C . ALA A 1 88 ? 39.330 -4.971 -28.714 1.00 94.94 88 ALA A C 1
ATOM 703 O O . ALA A 1 88 ? 40.094 -5.770 -29.236 1.00 94.94 88 ALA A O 1
ATOM 704 N N . THR A 1 89 ? 39.103 -3.756 -29.222 1.00 95.12 89 THR A N 1
ATOM 705 C CA . THR A 1 89 ? 39.679 -3.294 -30.502 1.00 95.12 89 THR A CA 1
ATOM 706 C C . THR A 1 89 ? 41.134 -2.823 -30.399 1.00 95.12 89 THR A C 1
ATOM 708 O O . THR A 1 89 ? 41.735 -2.467 -31.404 1.00 95.12 89 THR A O 1
ATOM 711 N N . ASN A 1 90 ? 41.707 -2.733 -29.192 1.00 95.00 90 ASN A N 1
ATOM 712 C CA . ASN A 1 90 ? 43.122 -2.379 -28.997 1.00 95.00 90 ASN A CA 1
ATOM 713 C C . ASN A 1 90 ? 44.016 -3.604 -28.744 1.00 95.00 90 ASN A C 1
ATOM 715 O O . ASN A 1 90 ? 45.240 -3.471 -28.691 1.00 95.00 90 ASN A O 1
ATOM 719 N N . LEU A 1 91 ? 43.433 -4.789 -28.552 1.00 94.94 91 LEU A N 1
ATOM 720 C CA . LEU A 1 91 ? 44.187 -6.025 -28.367 1.00 94.94 91 LEU A CA 1
ATOM 721 C C . LEU A 1 91 ? 44.551 -6.634 -29.728 1.00 94.94 91 LEU A C 1
ATOM 723 O O . LEU A 1 91 ? 43.732 -6.607 -30.636 1.00 94.94 91 LEU A O 1
ATOM 727 N N . PRO A 1 92 ? 45.755 -7.211 -29.887 1.00 94.25 92 PRO A N 1
ATOM 728 C CA . PRO A 1 92 ? 46.142 -7.828 -31.149 1.00 94.25 92 PRO A CA 1
ATOM 729 C C . PRO A 1 92 ? 45.370 -9.137 -31.404 1.00 94.25 92 PRO A C 1
ATOM 731 O O . PRO A 1 92 ? 45.173 -9.925 -30.468 1.00 94.25 92 PRO A O 1
ATOM 734 N N . PRO A 1 93 ? 45.020 -9.450 -32.667 1.00 95.38 93 PRO A N 1
ATOM 735 C CA . PRO A 1 93 ? 44.381 -10.713 -33.004 1.00 95.38 93 PRO A CA 1
ATOM 736 C C . PRO A 1 93 ? 45.343 -11.889 -32.849 1.00 95.38 93 PRO A C 1
ATOM 738 O O . PRO A 1 93 ? 46.540 -11.808 -33.131 1.00 95.38 93 PRO A O 1
ATOM 741 N N . SER A 1 94 ? 44.793 -13.054 -32.511 1.00 95.69 94 SER A N 1
ATOM 742 C CA . SER A 1 94 ? 45.524 -14.310 -32.695 1.00 95.69 94 SER A CA 1
ATOM 743 C C . SER A 1 94 ? 45.693 -14.631 -34.186 1.00 95.69 94 SER A C 1
ATOM 745 O O . SER A 1 94 ? 44.835 -14.296 -35.006 1.00 95.69 94 SER A O 1
ATOM 747 N N . HIS A 1 95 ? 46.733 -15.393 -34.534 1.00 94.56 95 HIS A N 1
ATOM 748 C CA . HIS A 1 95 ? 47.002 -15.799 -35.921 1.00 94.56 95 HIS A CA 1
ATOM 749 C C . HIS A 1 95 ? 45.793 -16.463 -36.615 1.00 94.56 95 HIS A C 1
ATOM 751 O O . HIS A 1 95 ? 45.606 -16.316 -37.819 1.00 94.56 95 HIS A O 1
ATOM 757 N N . ARG A 1 96 ? 44.939 -17.178 -35.868 1.00 95.38 96 ARG A N 1
ATOM 758 C CA . ARG A 1 96 ? 43.745 -17.853 -36.411 1.00 95.38 96 ARG A CA 1
ATOM 759 C C . ARG A 1 96 ? 42.663 -16.881 -36.900 1.00 95.38 96 ARG A C 1
ATOM 761 O O . ARG A 1 96 ? 41.930 -17.237 -37.815 1.00 95.38 96 ARG A O 1
ATOM 768 N N . PHE A 1 97 ? 42.555 -15.695 -36.300 1.00 94.00 97 PHE A N 1
ATOM 769 C CA . PHE A 1 97 ? 41.478 -14.728 -36.566 1.00 94.00 97 PHE A CA 1
ATOM 770 C C . PHE A 1 97 ? 41.960 -13.441 -37.255 1.00 94.00 97 PHE A C 1
ATOM 772 O O . PHE A 1 97 ? 41.160 -12.542 -37.507 1.00 94.00 97 PHE A O 1
ATOM 779 N N . ALA A 1 98 ? 43.241 -13.368 -37.635 1.00 93.56 98 ALA A N 1
ATOM 780 C CA . ALA A 1 98 ? 43.836 -12.191 -38.270 1.00 93.56 98 ALA A CA 1
ATOM 781 C C . ALA A 1 98 ? 43.117 -11.750 -39.563 1.00 93.56 98 ALA A C 1
ATOM 783 O O . ALA A 1 98 ? 43.047 -10.559 -39.851 1.00 93.56 98 ALA A O 1
ATOM 784 N N . SER A 1 99 ? 42.539 -12.683 -40.329 1.00 95.25 99 SER A N 1
ATOM 785 C CA . SER A 1 99 ? 41.813 -12.364 -41.569 1.00 95.25 99 SER A CA 1
ATOM 786 C C . SER A 1 99 ? 40.479 -11.642 -41.341 1.00 95.25 99 SER A C 1
ATOM 788 O O . SER A 1 99 ? 40.010 -10.940 -42.235 1.00 95.25 99 SER A O 1
ATOM 790 N N . THR A 1 100 ? 39.865 -11.792 -40.165 1.00 95.12 100 THR A N 1
ATOM 791 C CA . THR A 1 100 ? 38.576 -11.170 -39.814 1.00 95.12 100 THR A CA 1
ATOM 792 C C . THR A 1 100 ? 38.716 -9.912 -38.959 1.00 95.12 100 THR A C 1
ATOM 794 O O . THR A 1 100 ? 37.728 -9.204 -38.768 1.00 95.12 100 THR A O 1
ATOM 797 N N . GLU A 1 101 ? 39.926 -9.604 -38.484 1.00 94.88 101 GLU A N 1
ATOM 798 C CA . GLU A 1 101 ? 40.165 -8.535 -37.508 1.00 94.88 101 GLU A CA 1
ATOM 799 C C . GLU A 1 101 ? 39.706 -7.164 -38.003 1.00 94.88 101 GLU A C 1
ATOM 801 O O . GLU A 1 101 ? 38.963 -6.467 -37.322 1.00 94.88 101 GLU A O 1
ATOM 806 N N . SER A 1 102 ? 40.025 -6.812 -39.253 1.00 94.94 102 SER A N 1
ATOM 807 C CA . SER A 1 102 ? 39.628 -5.511 -39.807 1.00 94.94 102 SER A CA 1
ATOM 808 C C . SER A 1 102 ? 38.108 -5.298 -39.805 1.00 94.94 102 SER A C 1
ATOM 810 O O . SER A 1 102 ? 37.639 -4.166 -39.682 1.00 94.94 102 SER A O 1
ATOM 812 N N . ALA A 1 103 ? 37.317 -6.366 -39.952 1.00 94.69 103 ALA A N 1
ATOM 813 C CA . ALA A 1 103 ? 35.863 -6.274 -39.863 1.00 94.69 103 ALA A CA 1
ATOM 814 C C . ALA A 1 103 ? 35.394 -6.155 -38.405 1.00 94.69 103 ALA A C 1
ATOM 816 O O . ALA A 1 103 ? 34.498 -5.359 -38.122 1.00 94.69 103 ALA A O 1
ATOM 817 N N . TYR A 1 104 ? 36.017 -6.908 -37.494 1.00 94.94 104 TYR A N 1
ATOM 818 C CA . TYR A 1 104 ? 35.754 -6.844 -36.058 1.00 94.94 104 TYR A CA 1
ATOM 819 C C . TYR A 1 104 ? 35.990 -5.427 -35.515 1.00 94.94 104 TYR A C 1
ATOM 821 O O . TYR A 1 104 ? 35.074 -4.825 -34.947 1.00 94.94 104 TYR A O 1
ATOM 829 N N . ASP A 1 105 ? 37.156 -4.845 -35.804 1.00 95.50 105 ASP A N 1
ATOM 830 C CA . ASP A 1 105 ? 37.530 -3.499 -35.365 1.00 95.50 105 ASP A CA 1
ATOM 831 C C . ASP A 1 105 ? 36.570 -2.436 -35.880 1.00 95.50 105 ASP A C 1
ATOM 833 O O . ASP A 1 105 ? 36.163 -1.551 -35.127 1.00 95.50 105 ASP A O 1
ATOM 837 N N . LYS A 1 106 ? 36.151 -2.530 -37.147 1.00 93.88 106 LYS A N 1
ATOM 838 C CA . LYS A 1 106 ? 35.186 -1.588 -37.731 1.00 93.88 106 LYS A CA 1
ATOM 839 C C . LYS A 1 106 ? 33.848 -1.614 -36.999 1.00 93.88 106 LYS A C 1
ATOM 841 O O . LYS A 1 106 ? 33.284 -0.553 -36.744 1.00 93.88 106 LYS A O 1
ATOM 846 N N . ILE A 1 107 ? 33.342 -2.802 -36.665 1.00 94.00 107 ILE A N 1
ATOM 847 C CA . ILE A 1 107 ? 32.051 -2.953 -35.985 1.00 94.00 107 ILE A CA 1
ATOM 848 C C . ILE A 1 107 ? 32.147 -2.427 -34.551 1.00 94.00 107 ILE A C 1
ATOM 850 O O . ILE A 1 107 ? 31.358 -1.568 -34.160 1.00 94.00 107 ILE A O 1
ATOM 854 N N . PHE A 1 108 ? 33.125 -2.889 -33.771 1.00 95.44 108 PHE A N 1
ATOM 855 C CA . PHE A 1 108 ? 33.192 -2.553 -32.347 1.00 95.44 108 PHE A CA 1
ATOM 856 C C . PHE A 1 108 ? 33.760 -1.156 -32.068 1.00 95.44 108 PHE A C 1
ATOM 858 O O . PHE A 1 108 ? 33.361 -0.541 -31.080 1.00 95.44 108 PHE A O 1
ATOM 865 N N . SER A 1 109 ? 34.566 -0.582 -32.968 1.00 95.00 109 SER A N 1
ATOM 866 C CA . SER A 1 109 ? 34.921 0.845 -32.896 1.00 95.00 109 SER A CA 1
ATOM 867 C C . SER A 1 109 ? 33.712 1.739 -33.177 1.00 95.00 109 SER A C 1
ATOM 869 O O . SER A 1 109 ? 33.564 2.792 -32.557 1.00 95.00 109 SER A O 1
ATOM 871 N N . ALA A 1 110 ? 32.812 1.318 -34.075 1.00 95.00 110 ALA A N 1
ATOM 872 C CA . ALA A 1 110 ? 31.552 2.019 -34.291 1.00 95.00 110 ALA A CA 1
ATOM 873 C C . ALA A 1 110 ? 30.641 1.912 -33.058 1.00 95.00 110 ALA A C 1
ATOM 875 O O . ALA A 1 110 ? 30.124 2.933 -32.614 1.00 95.00 110 ALA A O 1
ATOM 876 N N . THR A 1 111 ? 30.516 0.730 -32.444 1.00 95.69 111 THR A N 1
ATOM 877 C CA . THR A 1 111 ? 29.802 0.554 -31.164 1.00 95.69 111 THR A CA 1
ATOM 878 C C . THR A 1 111 ? 30.377 1.453 -30.067 1.00 95.69 111 THR A C 1
ATOM 880 O O . THR A 1 111 ? 29.625 2.173 -29.417 1.00 95.69 111 THR A O 1
ATOM 883 N N . ALA A 1 112 ? 31.705 1.492 -29.902 1.00 97.00 112 ALA A N 1
ATOM 884 C CA . ALA A 1 112 ? 32.362 2.384 -28.946 1.00 97.00 112 ALA A CA 1
ATOM 885 C C . ALA A 1 112 ? 32.002 3.856 -29.212 1.00 97.00 112 ALA A C 1
ATOM 887 O O . ALA A 1 112 ? 31.651 4.597 -28.295 1.00 97.00 112 ALA A O 1
ATOM 888 N N . ARG A 1 113 ? 32.018 4.280 -30.479 1.00 97.06 113 ARG A N 1
ATOM 889 C CA . ARG A 1 113 ? 31.618 5.637 -30.866 1.00 97.06 113 ARG A CA 1
ATOM 890 C C . ARG A 1 113 ? 30.156 5.938 -30.517 1.00 97.06 113 ARG A C 1
ATOM 892 O O . ARG A 1 113 ? 29.889 7.015 -29.987 1.00 97.06 113 ARG A O 1
ATOM 899 N N . ILE A 1 114 ? 29.233 5.010 -30.782 1.00 96.25 114 ILE A N 1
ATOM 900 C CA . ILE A 1 114 ? 27.814 5.153 -30.421 1.00 96.25 114 ILE A CA 1
ATOM 901 C C . ILE A 1 114 ? 27.656 5.281 -28.905 1.00 96.25 114 ILE A C 1
ATOM 903 O O . ILE A 1 114 ? 27.035 6.235 -28.449 1.00 96.25 114 ILE A O 1
ATOM 907 N N . SER A 1 115 ? 28.307 4.424 -28.120 1.00 97.44 115 SER A N 1
ATOM 908 C CA . SER A 1 115 ? 28.216 4.477 -26.657 1.00 97.44 115 SER A CA 1
ATOM 909 C C . SER A 1 115 ? 28.804 5.753 -26.062 1.00 97.44 115 SER A C 1
ATOM 911 O O . SER A 1 115 ? 28.215 6.339 -25.152 1.00 97.44 115 SER A O 1
ATOM 913 N N . ALA A 1 116 ? 29.916 6.256 -26.606 1.00 97.81 116 ALA A N 1
ATOM 914 C CA . ALA A 1 116 ? 30.464 7.553 -26.209 1.00 97.81 116 ALA A CA 1
ATOM 915 C C . ALA A 1 116 ? 29.508 8.716 -26.544 1.00 97.81 116 ALA A C 1
ATOM 917 O O . ALA A 1 116 ? 29.312 9.620 -25.722 1.00 97.81 116 ALA A O 1
ATOM 918 N N . ALA A 1 117 ? 28.888 8.676 -27.729 1.00 97.19 117 ALA A N 1
ATOM 919 C CA . ALA A 1 117 ? 27.880 9.644 -28.146 1.00 97.19 117 ALA A CA 1
ATOM 920 C C . ALA A 1 117 ? 26.642 9.601 -27.234 1.00 97.19 117 ALA A C 1
ATOM 922 O O . ALA A 1 117 ? 26.208 10.660 -26.786 1.00 97.19 117 ALA A O 1
ATOM 923 N N . SER A 1 118 ? 26.121 8.412 -26.900 1.00 96.06 118 SER A N 1
ATOM 924 C CA . SER A 1 118 ? 24.975 8.216 -25.994 1.00 96.06 118 SER A CA 1
ATOM 925 C C . SER A 1 118 ? 25.233 8.819 -24.614 1.00 96.06 118 SER A C 1
ATOM 927 O O . SER A 1 118 ? 24.411 9.577 -24.103 1.00 96.06 118 SER A O 1
ATOM 929 N N . LEU A 1 119 ? 26.396 8.536 -24.015 1.00 96.94 119 LEU A N 1
ATOM 930 C CA . LEU A 1 119 ? 26.757 9.055 -22.690 1.00 96.94 119 LEU A CA 1
ATOM 931 C C . LEU A 1 119 ? 26.891 10.580 -22.684 1.00 96.94 119 LEU A C 1
ATOM 933 O O . LEU A 1 119 ? 26.436 11.243 -21.751 1.00 96.94 119 LEU A O 1
ATOM 937 N N . THR A 1 120 ? 27.492 11.140 -23.735 1.00 96.81 120 THR A N 1
ATOM 938 C CA . THR A 1 120 ? 27.692 12.588 -23.857 1.00 96.81 120 THR A CA 1
ATOM 939 C C . THR A 1 120 ? 26.368 13.306 -24.114 1.00 96.81 120 THR A C 1
ATOM 941 O O . THR A 1 120 ? 26.077 14.306 -23.460 1.00 96.81 120 THR A O 1
ATOM 944 N N . ALA A 1 121 ? 25.538 12.781 -25.017 1.00 95.31 121 ALA A N 1
ATOM 945 C CA . ALA A 1 121 ? 24.212 13.319 -25.302 1.00 95.31 121 ALA A CA 1
ATOM 946 C C . ALA A 1 121 ? 23.305 13.289 -24.067 1.00 95.31 121 ALA A C 1
ATOM 948 O O . ALA A 1 121 ? 22.685 14.305 -23.744 1.00 95.31 121 ALA A O 1
ATOM 949 N N . PHE A 1 122 ? 23.316 12.184 -23.315 1.00 92.69 122 PHE A N 1
ATOM 950 C CA . PHE A 1 122 ? 22.588 12.066 -22.055 1.00 92.69 122 PHE A CA 1
ATOM 951 C C . PHE A 1 122 ? 23.058 13.102 -21.021 1.00 92.69 122 PHE A C 1
ATOM 953 O O . PHE A 1 122 ? 22.245 13.798 -20.420 1.00 92.69 122 PHE A O 1
ATOM 960 N N . ALA A 1 123 ? 24.372 13.257 -20.833 1.00 92.25 123 ALA A N 1
ATOM 961 C CA . ALA A 1 123 ? 24.910 14.224 -19.876 1.00 92.25 123 ALA A CA 1
ATOM 962 C C . ALA A 1 123 ? 24.541 15.673 -20.242 1.00 92.25 123 ALA A C 1
ATOM 964 O O . ALA A 1 123 ? 24.128 16.447 -19.378 1.00 92.25 123 ALA A O 1
ATOM 965 N N . VAL A 1 124 ? 24.661 16.039 -21.523 1.00 93.19 124 VAL A N 1
ATOM 966 C CA . VAL A 1 124 ? 24.311 17.382 -22.010 1.00 93.19 124 VAL A CA 1
ATOM 967 C C . VAL A 1 124 ? 22.810 17.638 -21.885 1.00 93.19 124 VAL A C 1
ATOM 969 O O . VAL A 1 124 ? 22.411 18.712 -21.432 1.00 93.19 124 VAL A O 1
ATOM 972 N N . SER A 1 125 ? 21.975 16.668 -22.260 1.00 90.75 125 SER A N 1
ATOM 973 C CA . SER A 1 125 ? 20.520 16.820 -22.226 1.00 90.75 125 SER A CA 1
ATOM 974 C C . SER A 1 125 ? 19.966 16.902 -20.804 1.00 90.75 125 SER A C 1
ATOM 976 O O . SER A 1 125 ? 19.111 17.747 -20.558 1.00 90.75 125 SER A O 1
ATOM 978 N N . GLU A 1 126 ? 20.493 16.135 -19.846 1.00 86.69 126 GLU A N 1
ATOM 979 C CA . GLU A 1 126 ? 20.098 16.233 -18.431 1.00 86.69 126 GLU A CA 1
ATOM 980 C C . GLU A 1 126 ? 20.459 17.594 -17.818 1.00 86.69 126 GLU A C 1
ATOM 982 O O . GLU A 1 126 ? 19.654 18.201 -17.107 1.00 86.69 126 GLU A O 1
ATOM 987 N N . LEU A 1 127 ? 21.659 18.115 -18.106 1.00 88.25 127 LEU A N 1
ATOM 988 C CA . LEU A 1 127 ? 22.058 19.448 -17.642 1.00 88.25 127 LEU A CA 1
ATOM 989 C C . LEU A 1 127 ? 21.174 20.538 -18.256 1.00 88.25 127 LEU A C 1
ATOM 991 O O . LEU A 1 127 ? 20.775 21.479 -17.560 1.00 88.25 127 LEU A O 1
ATOM 995 N N . LEU A 1 128 ? 20.843 20.401 -19.543 1.00 90.06 128 LEU A N 1
ATOM 996 C CA . LEU A 1 128 ? 19.946 21.319 -20.232 1.00 90.06 128 LEU A CA 1
ATOM 997 C C . LEU A 1 128 ? 18.527 21.256 -19.657 1.00 90.06 128 LEU A C 1
ATOM 999 O O . LEU A 1 128 ? 17.931 22.309 -19.444 1.00 90.06 128 LEU A O 1
ATOM 1003 N N . ASP A 1 129 ? 18.015 20.066 -19.344 1.00 87.00 129 ASP A N 1
ATOM 1004 C CA . ASP A 1 129 ? 16.683 19.891 -18.764 1.00 87.00 129 ASP A CA 1
ATOM 1005 C C . ASP A 1 129 ? 16.555 20.604 -17.421 1.00 87.00 129 ASP A C 1
ATOM 1007 O O . ASP A 1 129 ? 15.649 21.412 -17.207 1.00 87.00 129 ASP A O 1
ATOM 1011 N N . ILE A 1 130 ? 17.534 20.404 -16.538 1.00 84.62 130 ILE A N 1
ATOM 1012 C CA . ILE A 1 130 ? 17.573 21.071 -15.235 1.00 84.62 130 ILE A CA 1
ATOM 1013 C C . ILE A 1 130 ? 17.621 22.595 -15.412 1.00 84.62 130 ILE A C 1
ATOM 1015 O O . ILE A 1 130 ? 16.875 23.319 -14.743 1.00 84.62 130 ILE A O 1
ATOM 1019 N N . ALA A 1 131 ? 18.466 23.094 -16.319 1.00 87.50 131 ALA A N 1
ATOM 1020 C CA . ALA A 1 131 ? 18.627 24.525 -16.564 1.00 87.50 131 ALA A CA 1
ATOM 1021 C C . ALA A 1 131 ? 17.358 25.167 -17.154 1.00 87.50 131 ALA A C 1
ATOM 1023 O O . ALA A 1 131 ? 16.915 26.223 -16.690 1.00 87.50 131 ALA A O 1
ATOM 1024 N N . VAL A 1 132 ? 16.742 24.526 -18.152 1.00 88.19 132 VAL A N 1
ATOM 1025 C CA . VAL A 1 132 ? 15.510 24.998 -18.797 1.00 88.19 132 VAL A CA 1
ATOM 1026 C C . VAL A 1 132 ? 14.351 24.964 -17.805 1.00 88.19 132 VAL A C 1
ATOM 1028 O O . VAL A 1 132 ? 13.647 25.968 -17.660 1.00 88.19 132 VAL A O 1
ATOM 1031 N N . PHE A 1 133 ? 14.181 23.873 -17.055 1.00 84.50 133 PHE A N 1
ATOM 1032 C CA . PHE A 1 133 ? 13.146 23.774 -16.031 1.00 84.50 133 PHE A CA 1
ATOM 1033 C C . PHE A 1 133 ? 13.305 24.840 -14.937 1.00 84.50 133 PHE A C 1
ATOM 1035 O O . PHE A 1 133 ? 12.313 25.466 -14.543 1.00 84.50 133 PHE A O 1
ATOM 1042 N N . ALA A 1 134 ? 14.532 25.081 -14.457 1.00 84.56 134 ALA A N 1
ATOM 1043 C CA . ALA A 1 134 ? 14.821 26.111 -13.460 1.00 84.56 134 ALA A CA 1
ATOM 1044 C C . ALA A 1 134 ? 14.467 27.514 -13.980 1.00 84.56 134 ALA A C 1
ATOM 1046 O O . ALA A 1 134 ? 13.698 28.231 -13.336 1.00 84.56 134 ALA A O 1
ATOM 1047 N N . LYS A 1 135 ? 14.905 27.859 -15.196 1.00 88.38 135 LYS A N 1
ATOM 1048 C CA . LYS A 1 135 ? 14.613 29.152 -15.834 1.00 88.38 135 LYS A CA 1
ATOM 1049 C C . LYS A 1 135 ? 13.116 29.358 -16.089 1.00 88.38 135 LYS A C 1
ATOM 1051 O O . LYS A 1 135 ? 12.578 30.446 -15.878 1.00 88.38 135 LYS A O 1
ATOM 1056 N N . LEU A 1 136 ? 12.404 28.308 -16.504 1.00 86.00 136 LEU A N 1
ATOM 1057 C CA . LEU A 1 136 ? 10.947 28.343 -16.669 1.00 86.00 136 LEU A CA 1
ATOM 1058 C C . LEU A 1 136 ? 10.222 28.502 -15.327 1.00 86.00 136 LEU A C 1
ATOM 1060 O O . LEU A 1 136 ? 9.208 29.198 -15.248 1.00 86.00 136 LEU A O 1
ATOM 1064 N N . ARG A 1 137 ? 10.730 27.879 -14.258 1.00 83.75 137 ARG A N 1
ATOM 1065 C CA . ARG A 1 137 ? 10.191 28.022 -12.899 1.00 83.75 137 ARG A CA 1
ATOM 1066 C C . ARG A 1 137 ? 10.366 29.442 -12.358 1.00 83.75 137 ARG A C 1
ATOM 1068 O O . ARG A 1 137 ? 9.444 29.937 -11.714 1.00 83.75 137 ARG A O 1
ATOM 1075 N N . GLU A 1 138 ? 11.498 30.085 -12.625 1.00 85.81 138 GLU A N 1
ATOM 1076 C CA . GLU A 1 138 ? 11.741 31.488 -12.263 1.00 85.81 138 GLU A CA 1
ATOM 1077 C C . GLU A 1 138 ? 10.787 32.430 -13.003 1.00 85.81 138 GLU A C 1
ATOM 1079 O O . GLU A 1 138 ? 10.156 33.281 -12.382 1.00 85.81 138 GLU A O 1
ATOM 1084 N N . LYS A 1 139 ? 10.604 32.222 -14.313 1.00 83.56 139 LYS A N 1
ATOM 1085 C CA . LYS A 1 139 ? 9.774 33.092 -15.160 1.00 83.56 139 LYS A CA 1
ATOM 1086 C C . LYS A 1 139 ? 8.263 32.931 -14.940 1.00 83.56 139 LYS A C 1
ATOM 1088 O O . LYS A 1 139 ? 7.513 33.876 -15.158 1.00 83.56 139 LYS A O 1
ATOM 1093 N N . MET A 1 140 ? 7.795 31.741 -14.551 1.00 79.44 140 MET A N 1
ATOM 1094 C CA . MET A 1 140 ? 6.357 31.416 -14.459 1.00 79.44 140 MET A CA 1
ATOM 1095 C C . MET A 1 140 ? 5.837 31.179 -13.028 1.00 79.44 140 MET A C 1
ATOM 1097 O O . MET A 1 140 ? 4.659 30.851 -12.841 1.00 79.44 140 MET A O 1
ATOM 1101 N N . HIS A 1 141 ? 6.687 31.324 -12.007 1.00 73.81 141 HIS A N 1
ATOM 1102 C CA . HIS A 1 141 ? 6.376 31.001 -10.609 1.00 73.81 141 HIS A CA 1
ATOM 1103 C C . HIS A 1 141 ? 5.799 29.568 -10.432 1.00 73.81 141 HIS A C 1
ATOM 1105 O O . HIS A 1 141 ? 6.048 28.663 -11.230 1.00 73.81 141 HIS A O 1
ATOM 1111 N N . LYS A 1 142 ? 5.031 29.298 -9.359 1.00 69.31 142 LYS A N 1
ATOM 1112 C CA . LYS A 1 142 ? 4.454 27.962 -9.068 1.00 69.31 142 LYS A CA 1
ATOM 1113 C C . LYS A 1 142 ? 3.328 27.526 -10.031 1.00 69.31 142 LYS A C 1
ATOM 1115 O O . LYS A 1 142 ? 2.775 26.443 -9.847 1.00 69.31 142 LYS A O 1
ATOM 1120 N N . LYS A 1 143 ? 2.978 28.316 -11.052 1.00 67.38 143 LYS A N 1
ATOM 1121 C CA . LYS A 1 143 ? 1.880 28.002 -11.982 1.00 67.38 143 LYS A CA 1
ATOM 1122 C C . LYS A 1 143 ? 2.337 27.044 -13.102 1.00 67.38 143 LYS A C 1
ATOM 1124 O O . LYS A 1 143 ? 3.532 26.869 -13.348 1.00 67.38 143 LYS A O 1
ATOM 1129 N N . ALA A 1 144 ? 1.369 26.366 -13.727 1.00 75.94 144 ALA A N 1
ATOM 1130 C CA . ALA A 1 144 ? 1.519 25.539 -14.936 1.00 75.94 144 ALA A CA 1
ATOM 1131 C C . ALA A 1 144 ? 2.714 24.552 -14.944 1.00 75.94 144 ALA A C 1
ATOM 1133 O O . ALA A 1 144 ? 3.525 24.547 -15.869 1.00 75.94 144 ALA A O 1
ATOM 1134 N N . LEU A 1 145 ? 2.821 23.691 -13.920 1.00 74.31 145 LEU A N 1
ATOM 1135 C CA . LEU A 1 145 ? 3.869 22.656 -13.825 1.00 74.31 145 LEU A CA 1
ATOM 1136 C C . LEU A 1 145 ? 3.934 21.759 -15.072 1.00 74.31 145 LEU A C 1
ATOM 1138 O O . LEU A 1 145 ? 5.025 21.449 -15.538 1.00 74.31 145 LEU A O 1
ATOM 1142 N N . TRP A 1 146 ? 2.774 21.385 -15.619 1.00 79.88 146 TRP A N 1
ATOM 1143 C CA . TRP A 1 146 ? 2.682 20.553 -16.818 1.00 79.88 146 TRP A CA 1
ATOM 1144 C C . TRP A 1 146 ? 3.365 21.204 -18.026 1.00 79.88 146 TRP A C 1
ATOM 1146 O O . TRP A 1 146 ? 4.167 20.553 -18.689 1.00 79.88 146 TRP A O 1
ATOM 1156 N N . LEU A 1 147 ? 3.120 22.496 -18.278 1.00 78.44 147 LEU A N 1
ATOM 1157 C CA . LEU A 1 147 ? 3.723 23.191 -19.418 1.00 78.44 147 LEU A CA 1
ATOM 1158 C C . LEU A 1 147 ? 5.245 23.267 -19.268 1.00 78.44 147 LEU A C 1
ATOM 1160 O O . LEU A 1 147 ? 5.971 22.960 -20.207 1.00 78.44 147 LEU A O 1
ATOM 1164 N N . ARG A 1 148 ? 5.729 23.605 -18.065 1.00 80.19 148 ARG A N 1
ATOM 1165 C CA . ARG A 1 148 ? 7.169 23.683 -17.779 1.00 80.19 148 ARG A CA 1
ATOM 1166 C C . ARG A 1 148 ? 7.871 22.344 -17.995 1.00 80.19 148 ARG A C 1
ATOM 1168 O O . ARG A 1 148 ? 8.937 22.314 -18.593 1.00 80.19 148 ARG A O 1
ATOM 1175 N N . ASN A 1 149 ? 7.251 21.256 -17.542 1.00 76.25 149 ASN A N 1
ATOM 1176 C CA . ASN A 1 149 ? 7.800 19.910 -17.674 1.00 76.25 149 ASN A CA 1
ATOM 1177 C C . ASN A 1 149 ? 7.861 19.454 -19.140 1.00 76.25 149 ASN A C 1
ATOM 1179 O O . ASN A 1 149 ? 8.885 18.950 -19.577 1.00 76.25 149 ASN A O 1
ATOM 1183 N N . ASN A 1 150 ? 6.796 19.669 -19.917 1.00 80.19 150 ASN A N 1
ATOM 1184 C CA . ASN A 1 150 ? 6.773 19.252 -21.322 1.00 80.19 150 ASN A CA 1
ATOM 1185 C C . ASN A 1 150 ? 7.715 20.085 -22.196 1.00 80.19 150 ASN A C 1
ATOM 1187 O O . ASN A 1 150 ? 8.434 19.522 -23.013 1.00 80.19 150 ASN A O 1
ATOM 1191 N N . VAL A 1 151 ? 7.758 21.408 -22.009 1.00 84.06 151 VAL A N 1
ATOM 1192 C CA . VAL A 1 151 ? 8.670 22.277 -22.773 1.00 84.06 151 VAL A CA 1
ATOM 1193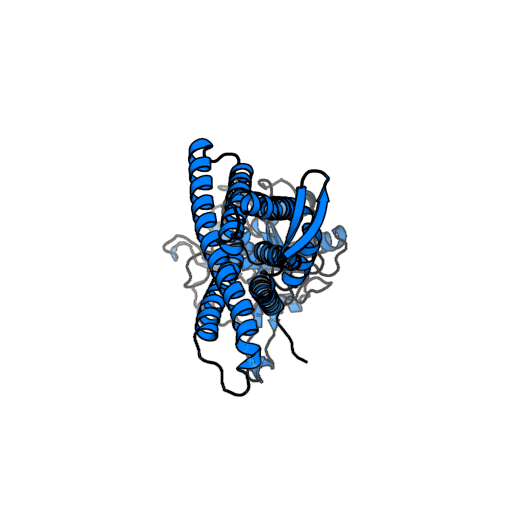 C C . VAL A 1 151 ? 10.129 21.924 -22.489 1.00 84.06 151 VAL A C 1
ATOM 1195 O O . VAL A 1 151 ? 10.914 21.821 -23.427 1.00 84.06 151 VAL A O 1
ATOM 1198 N N . SER A 1 152 ? 10.477 21.703 -21.217 1.00 81.62 152 SER A N 1
ATOM 1199 C CA . SER A 1 152 ? 11.817 21.254 -20.831 1.00 81.62 152 SER A CA 1
ATOM 1200 C C . SER A 1 152 ? 12.160 19.926 -21.504 1.00 81.62 152 SER A C 1
ATOM 1202 O O . SER A 1 152 ? 13.127 19.862 -22.255 1.00 81.62 152 SER A O 1
ATOM 1204 N N . ASN A 1 153 ? 11.282 18.925 -21.380 1.00 80.38 153 ASN A N 1
ATOM 1205 C CA . ASN A 1 153 ? 11.476 17.619 -22.002 1.00 80.38 153 ASN A CA 1
ATOM 1206 C C . ASN A 1 153 ? 11.683 17.709 -23.522 1.00 80.38 153 ASN A C 1
ATOM 1208 O O . ASN A 1 153 ? 12.614 17.100 -24.039 1.00 80.38 153 ASN A O 1
ATOM 1212 N N . PHE A 1 154 ? 10.857 18.470 -24.250 1.00 84.44 154 PHE A N 1
ATOM 1213 C CA . PHE A 1 154 ? 10.978 18.572 -25.709 1.00 84.44 154 PHE A CA 1
ATOM 1214 C C . PHE A 1 154 ? 12.296 19.214 -26.153 1.00 84.44 154 PHE A C 1
ATOM 1216 O O . PHE A 1 154 ? 12.911 18.742 -27.111 1.00 84.44 154 PHE A O 1
ATOM 1223 N N . ILE A 1 155 ? 12.738 20.268 -25.460 1.00 86.25 155 ILE A N 1
ATOM 1224 C CA . ILE A 1 155 ? 14.004 20.952 -25.757 1.00 86.25 155 ILE A CA 1
ATOM 1225 C C . ILE A 1 155 ? 15.186 20.031 -25.440 1.00 86.25 155 ILE A C 1
ATOM 1227 O O . ILE A 1 155 ? 16.079 19.866 -26.272 1.00 86.25 155 ILE A O 1
ATOM 1231 N N . SER A 1 156 ? 15.170 19.390 -24.273 1.00 86.06 156 SER A N 1
ATOM 1232 C CA . SER A 1 156 ? 16.231 18.485 -23.829 1.00 86.06 156 SER A CA 1
ATOM 1233 C C . SER A 1 156 ? 16.343 17.257 -24.730 1.00 86.06 156 SER A C 1
ATOM 1235 O O . SER A 1 156 ? 17.447 16.868 -25.094 1.00 86.06 156 SER A O 1
ATOM 1237 N N . GLN A 1 157 ? 15.220 16.692 -25.184 1.00 86.00 157 GLN A N 1
ATOM 1238 C CA . GLN A 1 157 ? 15.204 15.565 -26.124 1.00 86.00 157 GLN A CA 1
ATOM 1239 C C . GLN A 1 157 ? 15.677 15.942 -27.532 1.00 86.00 157 GLN A C 1
ATOM 1241 O O . GLN A 1 157 ? 16.298 15.122 -28.215 1.00 86.00 157 GLN A O 1
ATOM 1246 N N . PHE A 1 158 ? 15.389 17.165 -27.989 1.00 89.94 158 PHE A N 1
ATOM 1247 C CA . PHE A 1 158 ? 15.932 17.665 -29.251 1.00 89.94 158 PHE A CA 1
ATOM 1248 C C . PHE A 1 158 ? 17.454 17.817 -29.166 1.00 89.94 158 PHE A C 1
ATOM 1250 O O . PHE A 1 158 ? 18.170 17.381 -30.071 1.00 89.94 158 PHE A O 1
ATOM 1257 N N . ALA A 1 159 ? 17.951 18.379 -28.061 1.00 90.94 159 ALA A N 1
ATOM 1258 C CA . ALA A 1 159 ? 19.381 18.496 -27.801 1.00 90.94 159 ALA A CA 1
ATOM 1259 C C . ALA A 1 159 ? 20.058 17.121 -27.693 1.00 90.94 159 ALA A C 1
ATOM 1261 O O . ALA A 1 159 ? 21.081 16.920 -28.339 1.00 90.94 159 ALA A O 1
ATOM 1262 N N . ASP A 1 160 ? 19.459 16.171 -26.964 1.00 91.06 160 ASP A N 1
ATOM 1263 C CA . ASP A 1 160 ? 19.909 14.773 -26.870 1.00 91.06 160 ASP A CA 1
ATOM 1264 C C . ASP A 1 160 ? 20.088 14.160 -28.263 1.00 91.06 160 ASP A C 1
ATOM 1266 O O . ASP A 1 160 ? 21.186 13.762 -28.642 1.00 91.06 160 ASP A O 1
ATOM 1270 N N . SER A 1 161 ? 19.027 14.185 -29.074 1.00 90.69 161 SER A N 1
ATOM 1271 C CA . SER A 1 161 ? 19.031 13.594 -30.418 1.00 90.69 161 SER A CA 1
ATOM 1272 C C . SER A 1 161 ? 20.056 14.267 -31.333 1.00 90.69 161 SER A C 1
ATOM 1274 O O . SER A 1 161 ? 20.744 13.595 -32.097 1.00 90.69 161 SER A O 1
ATOM 1276 N N . THR A 1 162 ? 20.184 15.592 -31.237 1.00 93.62 162 THR A N 1
ATOM 1277 C CA . THR A 1 162 ? 21.139 16.366 -32.036 1.00 93.62 162 THR A CA 1
ATOM 1278 C C . THR A 1 162 ? 22.574 16.025 -31.643 1.00 93.62 162 THR A C 1
ATOM 1280 O O . THR A 1 162 ? 23.348 15.592 -32.492 1.00 93.62 162 THR A O 1
ATOM 1283 N N . VAL A 1 163 ? 22.935 16.160 -30.363 1.00 95.69 163 VAL A N 1
ATOM 1284 C CA . VAL A 1 163 ? 24.291 15.865 -29.873 1.00 95.69 163 VAL A CA 1
ATOM 1285 C C . VAL A 1 163 ? 24.661 14.415 -30.167 1.00 95.69 163 VAL A C 1
ATOM 1287 O O . VAL A 1 163 ? 25.746 14.162 -30.691 1.00 95.69 163 VAL A O 1
ATOM 1290 N N . PHE A 1 164 ? 23.745 13.480 -29.907 1.00 95.19 164 PHE A N 1
ATOM 1291 C CA . PHE A 1 164 ? 23.950 12.066 -30.193 1.00 95.19 164 PHE A CA 1
ATOM 1292 C C . PHE A 1 164 ? 24.259 11.835 -31.672 1.00 95.19 164 PHE A C 1
ATOM 1294 O O . PHE A 1 164 ? 25.312 11.295 -31.990 1.00 95.19 164 PHE A O 1
ATOM 1301 N N . ILE A 1 165 ? 23.385 12.276 -32.583 1.00 94.44 165 ILE A N 1
ATOM 1302 C CA . ILE A 1 165 ? 23.523 11.989 -34.018 1.00 94.44 165 ILE A CA 1
ATOM 1303 C C . ILE A 1 165 ? 24.784 12.633 -34.598 1.00 94.44 165 ILE A C 1
ATOM 1305 O O . ILE A 1 165 ? 25.491 11.986 -35.372 1.00 94.44 165 ILE A O 1
ATOM 1309 N N . PHE A 1 166 ? 25.118 13.861 -34.190 1.00 95.69 166 PHE A N 1
ATOM 1310 C CA . PHE A 1 166 ? 26.361 14.512 -34.605 1.00 95.69 166 PHE A CA 1
ATOM 1311 C C . PHE A 1 166 ? 27.592 13.716 -34.152 1.00 95.69 166 PHE A C 1
ATOM 1313 O O . PHE A 1 166 ? 28.459 13.402 -34.965 1.00 95.69 166 PHE A O 1
ATOM 1320 N N . LEU A 1 167 ? 27.670 13.332 -32.878 1.00 96.12 167 LEU A N 1
ATOM 1321 C CA . LEU A 1 167 ? 28.824 12.585 -32.372 1.00 96.12 167 LEU A CA 1
ATOM 1322 C C . LEU A 1 167 ? 28.901 11.170 -32.958 1.00 96.12 167 LEU A C 1
ATOM 1324 O O . LEU A 1 167 ? 29.991 10.706 -33.298 1.00 96.12 167 LEU A O 1
ATOM 1328 N N . ALA A 1 168 ? 27.758 10.514 -33.138 1.00 94.81 168 ALA A N 1
ATOM 1329 C CA . ALA A 1 168 ? 27.640 9.154 -33.645 1.00 94.81 168 ALA A CA 1
ATOM 1330 C C . ALA A 1 168 ? 27.994 9.027 -35.135 1.00 94.81 168 ALA A C 1
ATOM 1332 O O . ALA A 1 168 ? 28.719 8.107 -35.512 1.00 94.81 168 ALA A O 1
ATOM 1333 N N . PHE A 1 169 ? 27.508 9.944 -35.979 1.00 95.00 169 PHE A N 1
ATOM 1334 C CA . PHE A 1 169 ? 27.467 9.733 -37.430 1.00 95.00 169 PHE A CA 1
ATOM 1335 C C . PHE A 1 169 ? 28.229 10.760 -38.270 1.00 95.00 169 PHE A C 1
ATOM 1337 O O . PHE A 1 169 ? 28.346 10.563 -39.477 1.00 95.00 169 PHE A O 1
ATOM 1344 N N . TYR A 1 170 ? 28.786 11.825 -37.682 1.00 94.88 170 TYR A N 1
ATOM 1345 C CA . TYR A 1 170 ? 29.574 12.790 -38.455 1.00 94.88 170 TYR A CA 1
ATOM 1346 C C . TYR A 1 170 ? 30.791 12.116 -39.115 1.00 94.88 170 TYR A C 1
ATOM 1348 O O . TYR A 1 170 ? 31.607 11.470 -38.445 1.00 94.88 170 TYR A O 1
ATOM 1356 N N . ALA A 1 171 ? 30.935 12.273 -40.425 1.00 92.25 171 ALA A N 1
ATOM 1357 C CA . ALA A 1 171 ? 32.011 11.696 -41.215 1.00 92.25 171 ALA A CA 1
ATOM 1358 C C . ALA A 1 171 ? 33.064 12.766 -41.534 1.00 92.25 171 ALA A C 1
ATOM 1360 O O . ALA A 1 171 ? 32.820 13.681 -42.315 1.00 92.25 171 ALA A O 1
ATOM 1361 N N . LEU A 1 172 ? 34.260 12.637 -40.947 1.00 88.75 172 LEU A N 1
ATOM 1362 C CA . LEU A 1 172 ? 35.359 13.603 -41.126 1.00 88.75 172 LEU A CA 1
ATOM 1363 C C . LEU A 1 172 ? 35.890 13.684 -42.568 1.00 88.75 172 LEU A C 1
ATOM 1365 O O . LEU A 1 172 ? 36.520 14.672 -42.924 1.00 88.75 172 LEU A O 1
ATOM 1369 N N . HIS A 1 173 ? 35.661 12.649 -43.375 1.00 90.00 173 HIS A N 1
ATOM 1370 C CA . HIS A 1 173 ? 36.091 12.583 -44.774 1.00 90.00 173 HIS A CA 1
ATOM 1371 C C . HIS A 1 173 ? 35.070 13.184 -45.752 1.00 90.00 173 HIS A C 1
ATOM 1373 O O . HIS A 1 173 ? 35.389 13.356 -46.924 1.00 90.00 173 HIS A O 1
ATOM 1379 N N . GLU A 1 174 ? 33.861 13.503 -45.285 1.00 93.25 174 GLU A N 1
ATOM 1380 C CA . GLU A 1 174 ? 32.788 14.069 -46.101 1.00 93.25 174 GLU A CA 1
ATOM 1381 C C . GLU A 1 174 ? 32.722 15.594 -45.973 1.00 93.25 174 GLU A C 1
ATOM 1383 O O . GLU A 1 174 ? 33.104 16.182 -44.958 1.00 93.25 174 GLU A O 1
ATOM 1388 N N . SER A 1 175 ? 32.179 16.257 -46.997 1.00 93.19 175 SER A N 1
ATOM 1389 C CA . SER A 1 175 ? 31.969 17.710 -46.958 1.00 93.19 175 SER A CA 1
ATOM 1390 C C . SER A 1 175 ? 30.968 18.122 -45.866 1.00 93.19 175 SER A C 1
ATOM 1392 O O . SER A 1 175 ? 30.103 17.343 -45.453 1.00 93.19 175 SER A O 1
ATOM 1394 N N . LEU A 1 176 ? 31.034 19.383 -45.420 1.00 91.44 176 LEU A N 1
ATOM 1395 C CA . LEU A 1 176 ? 30.097 19.916 -44.422 1.00 91.44 176 LEU A CA 1
ATOM 1396 C C . LEU A 1 176 ? 28.636 19.809 -44.895 1.00 91.44 176 LEU A C 1
ATOM 1398 O O . LEU A 1 176 ? 27.768 19.411 -44.124 1.00 91.44 176 LEU A O 1
ATOM 1402 N N . GLY A 1 177 ? 28.364 20.121 -46.166 1.00 89.88 177 GLY A N 1
ATOM 1403 C CA . GLY A 1 177 ? 27.013 20.054 -46.732 1.00 89.88 177 GLY A CA 1
ATOM 1404 C C . GLY A 1 177 ? 26.445 18.632 -46.756 1.00 89.88 177 GLY A C 1
ATOM 1405 O O . GLY A 1 177 ? 25.294 18.427 -46.368 1.00 89.88 177 GLY A O 1
ATOM 1406 N N . ALA A 1 178 ? 27.266 17.649 -47.140 1.00 87.88 178 ALA A N 1
ATOM 1407 C CA . ALA A 1 178 ? 26.878 16.238 -47.147 1.00 87.88 178 ALA A CA 1
ATOM 1408 C C . ALA A 1 178 ? 26.581 15.725 -45.728 1.00 87.88 178 ALA A C 1
ATOM 1410 O O . ALA A 1 178 ? 25.538 15.109 -45.500 1.00 87.88 178 ALA A O 1
ATOM 1411 N N . ASN A 1 179 ? 27.443 16.061 -44.760 1.00 92.00 179 ASN A N 1
ATOM 1412 C CA . ASN A 1 179 ? 27.217 15.744 -43.350 1.00 92.00 179 ASN A CA 1
ATOM 1413 C C . ASN A 1 179 ? 25.905 16.344 -42.841 1.00 92.00 179 ASN A C 1
ATOM 1415 O O . ASN A 1 179 ? 25.078 15.624 -42.296 1.00 92.00 179 ASN A O 1
ATOM 1419 N N . LEU A 1 180 ? 25.679 17.647 -43.034 1.00 90.88 180 LEU A N 1
ATOM 1420 C CA . LEU A 1 180 ? 24.470 18.300 -42.527 1.00 90.88 180 LEU A CA 1
ATOM 1421 C C . LEU A 1 180 ? 23.200 17.681 -43.121 1.00 90.88 180 LEU A C 1
ATOM 1423 O O . LEU A 1 180 ? 22.275 17.377 -42.371 1.00 90.88 180 LEU A O 1
ATOM 1427 N N . SER A 1 181 ? 23.169 17.423 -44.432 1.00 87.44 181 SER A N 1
ATOM 1428 C CA . SER A 1 181 ? 22.027 16.763 -45.078 1.00 87.44 181 SER A CA 1
ATOM 1429 C C . SER A 1 181 ? 21.731 15.392 -44.456 1.00 87.44 181 SER A C 1
ATOM 1431 O O . SER A 1 181 ? 20.591 15.117 -44.073 1.00 87.44 181 SER A O 1
ATOM 1433 N N . PHE A 1 182 ? 22.762 14.561 -44.268 1.00 89.44 182 PHE A N 1
ATOM 1434 C CA . PHE A 1 182 ? 22.609 13.240 -43.663 1.00 89.44 182 PHE A CA 1
ATOM 1435 C C . PHE A 1 182 ? 22.202 13.308 -42.184 1.00 89.44 182 PHE A C 1
ATOM 1437 O O . PHE A 1 182 ? 21.287 12.606 -41.757 1.00 89.44 182 PHE A O 1
ATOM 1444 N N . LEU A 1 183 ? 22.817 14.181 -41.388 1.00 93.12 183 LEU A N 1
ATOM 1445 C CA . LEU A 1 183 ? 22.517 14.295 -39.960 1.00 93.12 183 LEU A CA 1
ATOM 1446 C C . LEU A 1 183 ? 21.093 14.810 -39.730 1.00 93.12 183 LEU A C 1
ATOM 1448 O O . LEU A 1 183 ? 20.357 14.222 -38.939 1.00 93.12 183 LEU A O 1
ATOM 1452 N N . PHE A 1 184 ? 20.649 15.839 -40.461 1.00 89.88 184 PHE A N 1
ATOM 1453 C CA . PHE A 1 184 ? 19.263 16.311 -40.369 1.00 89.88 184 PHE A CA 1
ATOM 1454 C C . PHE A 1 184 ? 18.255 15.257 -40.840 1.00 89.88 184 PHE A C 1
ATOM 1456 O O . PHE A 1 184 ? 17.173 15.162 -40.253 1.00 89.88 184 PHE A O 1
ATOM 1463 N N . SER A 1 185 ? 18.632 14.408 -41.807 1.00 88.44 185 SER A N 1
ATOM 1464 C CA . SER A 1 185 ? 17.802 13.270 -42.219 1.00 88.44 185 SER A CA 1
ATOM 1465 C C . SER A 1 185 ? 17.559 12.236 -41.122 1.00 88.44 185 SER A C 1
ATOM 1467 O O . SER A 1 185 ? 16.587 11.491 -41.214 1.00 88.44 185 SER A O 1
ATOM 1469 N N . LEU A 1 186 ? 18.419 12.189 -40.100 1.00 88.50 186 LEU A N 1
ATOM 1470 C CA . LEU A 1 186 ? 18.279 11.323 -38.929 1.00 88.50 186 LEU A CA 1
ATOM 1471 C C . LEU A 1 186 ? 17.642 12.073 -37.748 1.00 88.50 186 LEU A C 1
ATOM 1473 O O . LEU A 1 186 ? 16.765 11.528 -37.082 1.00 88.50 186 LEU A O 1
ATOM 1477 N N . ILE A 1 187 ? 18.038 13.328 -37.495 1.00 90.69 187 ILE A N 1
ATOM 1478 C CA . ILE A 1 187 ? 17.582 14.107 -36.327 1.00 90.69 187 ILE A CA 1
ATOM 1479 C C . ILE A 1 187 ? 16.075 14.328 -36.369 1.00 90.69 187 ILE A C 1
ATOM 1481 O O . ILE A 1 187 ? 15.394 14.103 -35.368 1.00 90.69 187 ILE A O 1
ATOM 1485 N N . ILE A 1 188 ? 15.546 14.749 -37.521 1.00 83.75 188 ILE A N 1
ATOM 1486 C CA . ILE A 1 188 ? 14.133 15.112 -37.646 1.00 83.75 188 ILE A CA 1
ATOM 1487 C C . ILE A 1 188 ? 13.228 13.891 -37.407 1.00 83.75 188 ILE A C 1
ATOM 1489 O O . ILE A 1 188 ? 12.350 13.991 -36.547 1.00 83.75 188 ILE A O 1
ATOM 1493 N N . PRO A 1 189 ? 13.431 12.725 -38.062 1.00 82.06 189 PRO A N 1
ATOM 1494 C CA . PRO A 1 189 ? 12.626 11.538 -37.779 1.00 82.06 189 PRO A CA 1
ATOM 1495 C C . PRO A 1 189 ? 12.732 11.068 -36.335 1.00 82.06 189 PRO A C 1
ATOM 1497 O O . PRO A 1 189 ? 11.706 10.780 -35.727 1.00 82.06 189 PRO A O 1
ATOM 1500 N N . TYR A 1 190 ? 13.940 11.020 -35.762 1.00 83.38 190 TYR A N 1
ATOM 1501 C CA . TYR A 1 190 ? 14.128 10.567 -34.382 1.00 83.38 190 TYR A CA 1
ATOM 1502 C C . TYR A 1 190 ? 13.410 11.466 -33.381 1.00 83.38 190 TYR A C 1
ATOM 1504 O O . TYR A 1 190 ? 12.731 10.971 -32.481 1.00 83.38 190 TYR A O 1
ATOM 1512 N N . TRP A 1 191 ? 13.521 12.782 -33.554 1.00 84.75 191 TRP A N 1
ATOM 1513 C CA . TRP A 1 191 ? 12.855 13.738 -32.684 1.00 84.75 191 TRP A CA 1
ATOM 1514 C C . TRP A 1 191 ? 11.330 13.684 -32.835 1.00 84.75 191 TRP A C 1
ATOM 1516 O O . TRP A 1 191 ? 10.623 13.579 -31.836 1.00 84.75 191 TRP A O 1
ATOM 1526 N N . LEU A 1 192 ? 10.807 13.661 -34.067 1.00 79.75 192 LEU A N 1
ATOM 1527 C CA . LEU A 1 192 ? 9.363 13.555 -34.316 1.00 79.75 192 LEU A CA 1
ATOM 1528 C C . LEU A 1 192 ? 8.773 12.249 -33.772 1.00 79.75 192 LEU A C 1
ATOM 1530 O O . LEU A 1 192 ? 7.694 12.260 -33.177 1.00 79.75 192 LEU A O 1
ATOM 1534 N N . ILE A 1 193 ? 9.482 11.131 -33.932 1.00 76.88 193 ILE A N 1
ATOM 1535 C CA . ILE A 1 193 ? 9.076 9.833 -33.387 1.00 76.88 193 ILE A CA 1
ATOM 1536 C C . ILE A 1 193 ? 9.053 9.884 -31.861 1.00 76.88 193 ILE A C 1
ATOM 1538 O O . ILE A 1 193 ? 8.055 9.494 -31.267 1.00 76.88 193 ILE A O 1
ATOM 1542 N N . ARG A 1 194 ? 10.073 10.452 -31.209 1.00 76.50 194 ARG A N 1
ATOM 1543 C CA . ARG A 1 194 ? 10.063 10.636 -29.746 1.00 76.50 194 ARG A CA 1
ATOM 1544 C C . ARG A 1 194 ? 8.899 11.509 -29.268 1.00 76.50 194 ARG A C 1
ATOM 1546 O O . ARG A 1 194 ? 8.281 11.189 -28.259 1.00 76.50 194 ARG A O 1
ATOM 1553 N N . CYS A 1 195 ? 8.543 12.553 -30.015 1.00 75.88 195 CYS A N 1
ATOM 1554 C CA . CYS A 1 195 ? 7.396 13.402 -29.689 1.00 75.88 195 CYS A CA 1
ATOM 1555 C C . CYS A 1 195 ? 6.041 12.684 -29.848 1.00 75.88 195 CYS A C 1
ATOM 1557 O O . CYS A 1 195 ? 5.105 12.967 -29.102 1.00 75.88 195 CYS A O 1
ATOM 1559 N N . THR A 1 196 ? 5.917 11.766 -30.812 1.00 74.06 196 THR A N 1
ATOM 1560 C CA . THR A 1 196 ? 4.638 11.131 -31.195 1.00 74.06 196 THR A CA 1
ATOM 1561 C C . THR A 1 196 ? 4.418 9.741 -30.596 1.00 74.06 196 THR A C 1
ATOM 1563 O O . THR A 1 196 ? 3.270 9.306 -30.474 1.00 74.06 196 THR A O 1
ATOM 1566 N N . LEU A 1 197 ? 5.484 9.055 -30.171 1.00 71.12 197 LEU A N 1
ATOM 1567 C CA . LEU A 1 197 ? 5.422 7.695 -29.628 1.00 71.12 197 LEU A CA 1
ATOM 1568 C C . LEU A 1 197 ? 4.585 7.578 -28.356 1.00 71.12 197 LEU A C 1
ATOM 1570 O O . LEU A 1 197 ? 3.958 6.540 -28.169 1.00 71.12 197 LEU A O 1
ATOM 1574 N N . SER A 1 198 ? 4.482 8.648 -27.563 1.00 64.38 198 SER A N 1
ATOM 1575 C CA . SER A 1 198 ? 3.677 8.665 -26.335 1.00 64.38 198 SER A CA 1
ATOM 1576 C C . SER A 1 198 ? 2.227 8.212 -26.558 1.00 64.38 198 SER A C 1
ATOM 1578 O O . SER A 1 198 ? 1.662 7.500 -25.730 1.00 64.38 198 SER A O 1
ATOM 1580 N N . VAL A 1 199 ? 1.619 8.544 -27.703 1.00 69.44 199 VAL A N 1
ATOM 1581 C CA . VAL A 1 199 ? 0.240 8.139 -28.031 1.00 69.44 199 VAL A CA 1
ATOM 1582 C C . VAL A 1 199 ? 0.178 6.675 -28.464 1.00 69.44 199 VAL A C 1
ATOM 1584 O O . VAL A 1 199 ? -0.715 5.937 -28.048 1.00 69.44 199 VAL A O 1
ATOM 1587 N N . VAL A 1 200 ? 1.135 6.244 -29.286 1.00 77.75 200 VAL A N 1
ATOM 1588 C CA . VAL A 1 200 ? 1.168 4.891 -29.858 1.00 77.75 200 VAL A CA 1
ATOM 1589 C C . VAL A 1 200 ? 1.502 3.847 -28.793 1.00 77.75 200 VAL A C 1
ATOM 1591 O O . VAL A 1 200 ? 0.955 2.747 -28.817 1.00 77.75 200 VAL A O 1
ATOM 1594 N N . GLU A 1 201 ? 2.361 4.187 -27.834 1.00 82.31 201 GLU A N 1
ATOM 1595 C CA . GLU A 1 201 ? 2.791 3.270 -26.779 1.00 82.31 201 GLU A CA 1
ATOM 1596 C C . GLU A 1 201 ? 1.828 3.203 -25.587 1.00 82.31 201 GLU A C 1
ATOM 1598 O O . GLU A 1 201 ? 1.866 2.244 -24.815 1.00 82.31 201 GLU A O 1
ATOM 1603 N N . THR A 1 202 ? 0.910 4.169 -25.461 1.00 84.38 202 THR A N 1
ATOM 1604 C CA . THR A 1 202 ? -0.047 4.256 -24.345 1.00 84.38 202 THR A CA 1
ATOM 1605 C C . THR A 1 202 ? -0.772 2.923 -24.060 1.00 84.38 202 THR A C 1
ATOM 1607 O O . THR A 1 202 ? -0.786 2.501 -22.899 1.00 84.38 202 THR A O 1
ATOM 1610 N N . PRO A 1 203 ? -1.330 2.188 -25.050 1.00 87.69 203 PRO A N 1
ATOM 1611 C CA . PRO A 1 203 ? -1.969 0.892 -24.792 1.00 87.69 203 PRO A CA 1
ATOM 1612 C C . PRO A 1 203 ? -1.019 -0.157 -24.193 1.00 87.69 203 PRO A C 1
ATOM 1614 O O . PRO A 1 203 ? -1.419 -0.930 -23.319 1.00 87.69 203 PRO A O 1
ATOM 1617 N N . LEU A 1 204 ? 0.247 -0.167 -24.624 1.00 89.06 204 LEU A N 1
ATOM 1618 C CA . LEU A 1 204 ? 1.272 -1.079 -24.111 1.00 89.06 204 LEU A CA 1
ATOM 1619 C C . LEU A 1 204 ? 1.668 -0.718 -22.677 1.00 89.06 204 LEU A C 1
ATOM 1621 O O . LEU A 1 204 ? 1.847 -1.617 -21.853 1.00 89.06 204 LEU A O 1
ATOM 1625 N N . VAL A 1 205 ? 1.726 0.576 -22.347 1.00 89.25 205 VAL A N 1
ATOM 1626 C CA . VAL A 1 205 ? 1.962 1.044 -20.975 1.00 89.25 205 VAL A CA 1
ATOM 1627 C C . VAL A 1 205 ? 0.838 0.584 -20.048 1.00 89.25 205 VAL A C 1
ATOM 1629 O O . VAL A 1 205 ? 1.118 -0.003 -19.004 1.00 89.25 205 VAL A O 1
ATOM 1632 N N . TYR A 1 206 ? -0.435 0.750 -20.429 1.00 87.88 206 TYR A N 1
ATOM 1633 C CA . TYR A 1 206 ? -1.560 0.256 -19.621 1.00 87.88 206 TYR A CA 1
ATOM 1634 C C . TYR A 1 206 ? -1.490 -1.257 -19.386 1.00 87.88 206 TYR A C 1
ATOM 1636 O O . TYR A 1 206 ? -1.676 -1.716 -18.254 1.00 87.88 206 TYR A O 1
ATOM 1644 N N . LEU A 1 207 ? -1.175 -2.027 -20.432 1.00 90.81 207 LEU A N 1
ATOM 1645 C CA . LEU A 1 207 ? -1.006 -3.474 -20.332 1.00 90.81 207 LEU A CA 1
ATOM 1646 C C . LEU A 1 207 ? 0.150 -3.846 -19.389 1.00 90.81 207 LEU A C 1
ATOM 1648 O O . LEU A 1 207 ? -0.011 -4.698 -18.511 1.00 90.81 207 LEU A O 1
ATOM 1652 N N . GLY A 1 208 ? 1.298 -3.180 -19.529 1.00 90.50 208 GLY A N 1
ATOM 1653 C CA . GLY A 1 208 ? 2.474 -3.395 -18.691 1.00 90.50 208 GLY A CA 1
ATOM 1654 C C . GLY A 1 208 ? 2.229 -3.029 -17.227 1.00 90.50 208 GLY A C 1
ATOM 1655 O O . GLY A 1 208 ? 2.594 -3.794 -16.335 1.00 90.50 208 GLY A O 1
ATOM 1656 N N . VAL A 1 209 ? 1.542 -1.914 -16.963 1.00 89.88 209 VAL A N 1
ATOM 1657 C CA . VAL A 1 209 ? 1.153 -1.475 -15.613 1.00 89.88 209 VAL A CA 1
ATOM 1658 C C . VAL A 1 209 ? 0.217 -2.484 -14.967 1.00 89.88 209 VAL A C 1
ATOM 1660 O O . VAL A 1 209 ? 0.439 -2.865 -13.817 1.00 89.88 209 VAL A O 1
ATOM 1663 N N . TRP A 1 210 ? -0.810 -2.937 -15.690 1.00 88.19 210 TRP A N 1
ATOM 1664 C CA . TRP A 1 210 ? -1.727 -3.971 -15.213 1.00 88.19 210 TRP A CA 1
ATOM 1665 C C . TRP A 1 210 ? -0.978 -5.262 -14.863 1.00 88.19 210 TRP A C 1
ATOM 1667 O O . TRP A 1 210 ? -1.155 -5.815 -13.775 1.00 88.19 210 TRP A O 1
ATOM 1677 N N . TRP A 1 211 ? -0.080 -5.707 -15.742 1.00 90.00 211 TRP A N 1
ATOM 1678 C CA . TRP A 1 211 ? 0.692 -6.925 -15.532 1.00 90.00 211 TRP A CA 1
ATOM 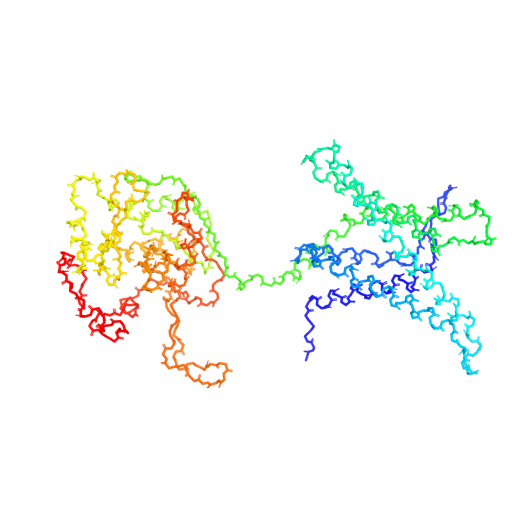1679 C C . TRP A 1 211 ? 1.684 -6.799 -14.364 1.00 90.00 211 TRP A C 1
ATOM 1681 O O . TRP A 1 211 ? 1.802 -7.736 -13.565 1.00 90.00 211 TRP A O 1
ATOM 1691 N N . LEU A 1 212 ? 2.366 -5.657 -14.224 1.00 87.62 212 LEU A N 1
ATOM 1692 C CA . LEU A 1 212 ? 3.436 -5.443 -13.246 1.00 87.62 212 LEU A CA 1
ATOM 1693 C C . LEU A 1 212 ? 2.930 -5.044 -11.851 1.00 87.62 212 LEU A C 1
ATOM 1695 O O . LEU A 1 212 ? 3.541 -5.468 -10.870 1.00 87.62 212 LEU A O 1
ATOM 1699 N N . LYS A 1 213 ? 1.803 -4.315 -11.723 1.00 80.12 213 LYS A N 1
ATOM 1700 C CA . LYS A 1 213 ? 1.227 -3.941 -10.406 1.00 80.12 213 LYS A CA 1
ATOM 1701 C C . LYS A 1 213 ? 0.947 -5.160 -9.522 1.00 80.12 213 LYS A C 1
ATOM 1703 O O . LYS A 1 213 ? 0.945 -5.015 -8.300 1.00 80.12 213 LYS A O 1
ATOM 1708 N N . GLY A 1 214 ? 0.777 -6.347 -10.114 1.00 63.22 214 GLY A N 1
ATOM 1709 C CA . GLY A 1 214 ? 0.472 -7.574 -9.383 1.00 63.22 214 GLY A CA 1
ATOM 1710 C C . GLY A 1 214 ? -0.842 -7.461 -8.604 1.00 63.22 214 GLY A C 1
ATOM 1711 O O . GLY A 1 214 ? -1.480 -6.409 -8.546 1.00 63.22 214 GLY A O 1
ATOM 1712 N N . ASP A 1 215 ? -1.283 -8.561 -8.004 1.00 53.84 215 ASP A N 1
ATOM 1713 C CA . ASP A 1 215 ? -2.526 -8.574 -7.242 1.00 53.84 215 ASP A CA 1
ATOM 1714 C C . ASP A 1 215 ? -2.406 -7.693 -5.984 1.00 53.84 215 ASP A C 1
ATOM 1716 O O . ASP A 1 215 ? -1.906 -8.111 -4.940 1.00 53.84 215 ASP A O 1
ATOM 1720 N N . LYS A 1 216 ? -2.960 -6.474 -6.043 1.00 52.34 216 LYS A N 1
ATOM 1721 C CA . LYS A 1 216 ? -3.257 -5.629 -4.865 1.00 52.34 216 LYS A CA 1
ATOM 1722 C C . LYS A 1 216 ? -4.153 -6.331 -3.827 1.00 52.34 216 LYS A C 1
ATOM 1724 O O . LYS A 1 216 ? -4.346 -5.793 -2.739 1.00 52.34 216 LYS A O 1
ATOM 1729 N N . LYS A 1 217 ? -4.695 -7.509 -4.155 1.00 52.69 217 LYS A N 1
ATOM 1730 C CA . LYS A 1 217 ? -5.692 -8.275 -3.396 1.00 52.69 217 LYS A CA 1
ATOM 1731 C C . LYS A 1 217 ? -5.303 -8.596 -1.949 1.00 52.69 217 LYS A C 1
ATOM 1733 O O . LYS A 1 217 ? -6.199 -8.811 -1.146 1.00 52.69 217 LYS A O 1
ATOM 1738 N N . ASN A 1 218 ? -4.015 -8.577 -1.597 1.00 57.91 218 ASN A N 1
ATOM 1739 C CA . ASN A 1 218 ? -3.560 -8.995 -0.263 1.00 57.91 218 ASN A CA 1
ATOM 1740 C C . ASN A 1 218 ? -3.193 -7.849 0.691 1.00 57.91 218 ASN A C 1
ATOM 1742 O O . ASN A 1 218 ? -2.772 -8.120 1.813 1.00 57.91 218 ASN A O 1
ATOM 1746 N N . ARG A 1 219 ? -3.309 -6.578 0.284 1.00 79.38 219 ARG A N 1
ATOM 1747 C CA . ARG A 1 219 ? -3.068 -5.453 1.203 1.00 79.38 219 ARG A CA 1
ATOM 1748 C C . ARG A 1 219 ? -4.386 -4.969 1.776 1.00 79.38 219 ARG A C 1
ATOM 1750 O O . ARG A 1 219 ? -5.219 -4.508 0.999 1.00 79.38 219 ARG A O 1
ATOM 1757 N N . MET A 1 220 ? -4.528 -5.036 3.100 1.00 92.25 220 MET A N 1
ATOM 1758 C CA . MET A 1 220 ? -5.640 -4.424 3.827 1.00 92.25 220 MET A CA 1
ATOM 1759 C C . MET A 1 220 ? -5.725 -2.934 3.477 1.00 92.25 220 MET A C 1
ATOM 1761 O O . MET A 1 220 ? -4.712 -2.233 3.485 1.00 92.25 220 MET A O 1
ATOM 1765 N N . ILE A 1 221 ? -6.924 -2.462 3.141 1.00 94.00 221 ILE A N 1
ATOM 1766 C CA . ILE A 1 221 ? -7.197 -1.054 2.826 1.00 94.00 221 ILE A CA 1
ATOM 1767 C C . ILE A 1 221 ? -8.240 -0.552 3.816 1.00 94.00 221 ILE A C 1
ATOM 1769 O O . ILE A 1 221 ? -9.291 -1.171 3.938 1.00 94.00 221 ILE A O 1
ATOM 1773 N N . ILE A 1 222 ? -7.975 0.580 4.469 1.00 97.44 222 ILE A N 1
ATOM 1774 C CA . ILE A 1 222 ? -8.929 1.259 5.353 1.00 97.44 222 ILE A CA 1
ATOM 1775 C C . ILE A 1 222 ? -9.307 2.589 4.706 1.00 97.44 222 ILE A C 1
ATOM 1777 O O . ILE A 1 222 ? -8.433 3.392 4.380 1.00 97.44 222 ILE A O 1
ATOM 1781 N N . LYS A 1 223 ? -10.603 2.810 4.486 1.00 97.38 223 LYS A N 1
ATOM 1782 C CA . LYS A 1 223 ? -11.149 4.060 3.946 1.00 97.38 223 LYS A CA 1
ATOM 1783 C C . LYS A 1 223 ? -12.096 4.659 4.963 1.00 97.38 223 LYS A C 1
ATOM 1785 O O . LYS A 1 223 ? -13.081 4.022 5.319 1.00 97.38 223 LYS A O 1
ATOM 1790 N N . THR A 1 224 ? -11.826 5.875 5.397 1.00 97.88 224 THR A N 1
ATOM 1791 C CA . THR A 1 224 ? -12.742 6.609 6.261 1.00 97.88 224 THR A CA 1
ATOM 1792 C C . THR A 1 224 ? -13.840 7.297 5.471 1.00 97.88 224 THR A C 1
ATOM 1794 O O . THR A 1 224 ? -13.656 7.701 4.323 1.00 97.88 224 THR A O 1
ATOM 1797 N N . VAL A 1 225 ? -14.999 7.422 6.104 1.00 97.50 225 VAL A N 1
ATOM 1798 C CA . VAL A 1 225 ? -16.182 8.075 5.559 1.00 97.50 225 VAL A CA 1
ATOM 1799 C C . VAL A 1 225 ? -16.375 9.378 6.316 1.00 97.50 225 VAL A C 1
ATOM 1801 O O . VAL A 1 225 ? -16.612 9.372 7.523 1.00 97.50 225 VAL A O 1
ATOM 1804 N N . LYS A 1 226 ? -16.238 10.496 5.603 1.00 96.75 226 LYS A N 1
ATOM 1805 C CA . LYS A 1 226 ? -16.431 11.828 6.173 1.00 96.75 226 LYS A CA 1
ATOM 1806 C C . LYS A 1 226 ? -17.921 12.139 6.290 1.00 96.75 226 LYS A C 1
ATOM 1808 O O . LYS A 1 226 ? -18.648 11.986 5.309 1.00 96.75 226 LYS A O 1
ATOM 1813 N N . THR A 1 227 ? -18.356 12.595 7.458 1.00 96.50 227 THR A N 1
ATOM 1814 C CA . THR A 1 227 ? -19.755 12.925 7.756 1.00 96.50 227 THR A CA 1
ATOM 1815 C C . THR A 1 227 ? -19.921 14.403 8.100 1.00 96.50 227 THR A C 1
ATOM 1817 O O . THR A 1 227 ? -18.953 15.113 8.388 1.00 96.50 227 THR A O 1
ATOM 1820 N N . ASP A 1 228 ? -21.169 14.872 8.125 1.00 94.69 228 ASP A N 1
ATOM 1821 C CA . ASP A 1 228 ? -21.497 16.122 8.814 1.00 94.69 228 ASP A CA 1
ATOM 1822 C C . ASP A 1 228 ? -21.326 15.942 10.336 1.00 94.69 228 ASP A C 1
ATOM 1824 O O . ASP A 1 228 ? -21.085 14.835 10.829 1.00 94.69 228 ASP A O 1
ATOM 1828 N N . LYS A 1 229 ? -21.421 17.037 11.101 1.00 94.94 229 LYS A N 1
ATOM 1829 C CA . LYS A 1 229 ? -21.471 16.953 12.568 1.00 94.94 229 LYS A CA 1
ATOM 1830 C C . LYS A 1 229 ? -22.775 16.268 12.975 1.00 94.94 229 LYS A C 1
ATOM 1832 O O . LYS A 1 229 ? -23.848 16.704 12.569 1.00 94.94 229 LYS A O 1
ATOM 1837 N N . ILE A 1 230 ? -22.671 15.215 13.775 1.00 94.19 230 ILE A N 1
ATOM 1838 C CA . ILE A 1 230 ? -23.813 14.426 14.240 1.00 94.19 230 ILE A CA 1
ATOM 1839 C C . ILE A 1 230 ? -24.132 14.881 15.662 1.00 94.19 230 ILE A C 1
ATOM 1841 O O . ILE A 1 230 ? -23.235 14.973 16.497 1.00 94.19 230 ILE A O 1
ATOM 1845 N N . VAL A 1 231 ? -25.395 15.213 15.918 1.00 93.88 231 VAL A N 1
ATOM 1846 C CA . VAL A 1 231 ? -25.868 15.756 17.197 1.00 93.88 231 VAL A CA 1
ATOM 1847 C C . VAL A 1 231 ? -27.023 14.919 17.731 1.00 93.88 231 VAL A C 1
ATOM 1849 O O . VAL A 1 231 ? -27.719 14.251 16.966 1.00 93.88 231 VAL A O 1
ATOM 1852 N N . ALA A 1 232 ? -27.227 14.962 19.046 1.00 91.75 232 ALA A N 1
ATOM 1853 C CA . ALA A 1 232 ? -28.355 14.299 19.689 1.00 91.75 232 ALA A CA 1
ATOM 1854 C C . ALA A 1 232 ? -29.691 14.819 19.138 1.00 91.75 232 ALA A C 1
ATOM 1856 O O . ALA A 1 232 ? -29.838 16.015 18.888 1.00 91.75 232 ALA A O 1
ATOM 1857 N N . GLY A 1 233 ? -30.649 13.912 18.926 1.00 89.94 233 GLY A N 1
ATOM 1858 C CA . GLY A 1 233 ? -31.913 14.224 18.246 1.00 89.94 233 GLY A CA 1
ATOM 1859 C C . GLY A 1 233 ? -31.785 14.419 16.727 1.00 89.94 233 GLY A C 1
ATOM 1860 O O . GLY A 1 233 ? -32.741 14.855 16.093 1.00 89.94 233 GLY A O 1
ATOM 1861 N N . GLY A 1 234 ? -30.610 14.134 16.154 1.00 91.62 234 GLY A N 1
ATOM 1862 C CA . GLY A 1 234 ? -30.355 14.137 14.717 1.00 91.62 234 GLY A CA 1
ATOM 1863 C C . GLY A 1 234 ? -30.734 12.814 14.028 1.00 91.62 234 GLY A C 1
ATOM 1864 O O . GLY A 1 234 ? -31.687 12.158 14.446 1.00 91.62 234 GLY A O 1
ATOM 1865 N N . PRO A 1 235 ? -30.015 12.420 12.958 1.00 94.25 235 PRO A N 1
ATOM 1866 C CA . PRO A 1 235 ? -30.340 11.223 12.187 1.00 94.25 235 PRO A CA 1
ATOM 1867 C C . PRO A 1 235 ? -30.039 9.932 12.955 1.00 94.25 235 PRO A C 1
ATOM 1869 O O . PRO A 1 235 ? -29.136 9.870 13.790 1.00 94.25 235 PRO A O 1
ATOM 1872 N N . THR A 1 236 ? -30.755 8.873 12.594 1.00 97.19 236 THR A N 1
ATOM 1873 C CA . THR A 1 236 ? -30.458 7.499 13.004 1.00 97.19 236 THR A CA 1
ATOM 1874 C C . THR A 1 236 ? -29.176 6.985 12.341 1.00 97.19 236 THR A C 1
ATOM 1876 O O . THR A 1 236 ? -28.731 7.488 11.303 1.00 97.19 236 THR A O 1
ATOM 1879 N N . ILE A 1 237 ? -28.598 5.909 12.888 1.00 97.62 237 ILE A N 1
ATOM 1880 C CA . ILE A 1 237 ? -27.400 5.295 12.299 1.00 97.62 237 ILE A CA 1
ATOM 1881 C C . ILE A 1 237 ? -27.657 4.784 10.874 1.00 97.62 237 ILE A C 1
ATOM 1883 O O . ILE A 1 237 ? -26.782 4.875 10.015 1.00 97.62 237 ILE A O 1
ATOM 1887 N N . PHE A 1 238 ? -28.869 4.303 10.590 1.00 98.31 238 PHE A N 1
ATOM 1888 C CA . PHE A 1 238 ? -29.247 3.806 9.269 1.00 98.31 238 PHE A CA 1
ATOM 1889 C C . PHE A 1 238 ? -29.331 4.935 8.239 1.00 98.31 238 PHE A C 1
ATOM 1891 O O . PHE A 1 238 ? -28.800 4.786 7.143 1.00 98.31 238 PHE A O 1
ATOM 1898 N N . GLU A 1 239 ? -29.886 6.092 8.607 1.00 97.81 239 GLU A N 1
ATOM 1899 C CA . GLU A 1 239 ? -29.921 7.278 7.739 1.00 97.81 239 GLU A CA 1
ATOM 1900 C C . GLU A 1 239 ? -28.514 7.816 7.440 1.00 97.81 239 GLU A C 1
ATOM 1902 O O . GLU A 1 239 ? -28.225 8.236 6.317 1.00 97.81 239 GLU A O 1
ATOM 1907 N N . LEU A 1 240 ? -27.603 7.765 8.419 1.00 97.25 240 LEU A N 1
ATOM 1908 C CA . LEU A 1 240 ? -26.196 8.109 8.200 1.00 97.25 240 LEU A CA 1
ATOM 1909 C C . LEU A 1 240 ? -25.529 7.145 7.217 1.00 97.25 240 LEU A C 1
ATOM 1911 O O . LEU A 1 240 ? -24.839 7.579 6.290 1.00 97.25 240 LEU A O 1
ATOM 1915 N N . LEU A 1 241 ? -25.750 5.841 7.387 1.00 97.81 241 LEU A N 1
ATOM 1916 C CA . LEU A 1 241 ? -25.264 4.846 6.438 1.00 97.81 241 LEU A CA 1
ATOM 1917 C C . LEU A 1 241 ? -25.887 5.081 5.056 1.00 97.81 241 LEU A C 1
ATOM 1919 O O . LEU A 1 241 ? -25.182 4.971 4.055 1.00 97.81 241 LEU A O 1
ATOM 1923 N N . ASP A 1 242 ? -27.174 5.428 4.950 1.00 97.56 242 ASP A N 1
ATOM 1924 C CA . ASP A 1 242 ? -27.837 5.816 3.691 1.00 97.56 242 ASP A CA 1
ATOM 1925 C C . ASP A 1 242 ? -27.138 6.960 2.990 1.00 97.56 242 ASP A C 1
ATOM 1927 O O . ASP A 1 242 ? -26.747 6.829 1.827 1.00 97.56 242 ASP A O 1
ATOM 1931 N N . LYS A 1 243 ? -26.891 8.031 3.731 1.00 97.62 243 LYS A N 1
ATOM 1932 C CA . LYS A 1 243 ? -26.305 9.247 3.193 1.00 97.62 243 LYS A CA 1
ATOM 1933 C C . LYS A 1 243 ? -24.846 9.084 2.769 1.00 97.62 243 LYS A C 1
ATOM 1935 O O . LYS A 1 243 ? -24.465 9.610 1.726 1.00 97.62 243 LYS A O 1
ATOM 1940 N N . TYR A 1 244 ? -24.022 8.402 3.566 1.00 97.31 244 TYR A N 1
ATOM 1941 C CA . TYR A 1 244 ? -22.565 8.457 3.390 1.00 97.31 244 TYR A CA 1
ATOM 1942 C C . TYR A 1 244 ? -21.923 7.166 2.879 1.00 97.31 244 TYR A C 1
ATOM 1944 O O . TYR A 1 244 ? -20.828 7.215 2.314 1.00 97.31 244 TYR A O 1
ATOM 1952 N N . LEU A 1 245 ? -22.573 6.010 3.035 1.00 96.00 245 LEU A N 1
ATOM 1953 C CA . LEU A 1 245 ? -22.033 4.738 2.563 1.00 96.00 245 LEU A CA 1
ATOM 1954 C C . LEU A 1 245 ? -22.610 4.402 1.182 1.00 96.00 245 LEU A C 1
ATOM 1956 O O . LEU A 1 245 ? -23.653 3.772 1.069 1.00 96.00 245 LEU A O 1
ATOM 1960 N N . ALA A 1 246 ? -21.931 4.827 0.114 1.00 91.62 246 ALA A N 1
ATOM 1961 C CA . ALA A 1 246 ? -22.434 4.652 -1.255 1.00 91.62 246 ALA A CA 1
ATOM 1962 C C . ALA A 1 246 ? -22.335 3.206 -1.775 1.00 91.62 246 ALA A C 1
ATOM 1964 O O . ALA A 1 246 ? -23.199 2.746 -2.519 1.00 91.62 246 ALA A O 1
ATOM 1965 N N . ALA A 1 247 ? -21.269 2.490 -1.414 1.00 93.75 247 ALA A N 1
ATOM 1966 C CA . ALA A 1 247 ? -21.018 1.129 -1.872 1.00 93.75 247 ALA A CA 1
ATOM 1967 C C . ALA A 1 247 ? -20.217 0.341 -0.835 1.00 93.75 247 ALA A C 1
ATOM 1969 O O . ALA A 1 247 ? -19.355 0.894 -0.149 1.00 93.75 247 ALA A O 1
ATOM 1970 N N . LEU A 1 248 ? -20.461 -0.967 -0.783 1.00 96.25 248 LEU A N 1
ATOM 1971 C CA . LEU A 1 248 ? -19.749 -1.892 0.085 1.00 96.25 248 LEU A CA 1
ATOM 1972 C C . LEU A 1 248 ? -19.449 -3.187 -0.673 1.00 96.25 248 LEU A C 1
ATOM 1974 O O . LEU A 1 248 ? -20.291 -3.690 -1.415 1.00 96.25 248 LEU A O 1
ATOM 1978 N N . LYS A 1 249 ? -18.230 -3.709 -0.520 1.00 94.62 249 LYS A N 1
ATOM 1979 C CA . LYS A 1 249 ? -17.802 -4.945 -1.185 1.00 94.62 249 LYS A CA 1
ATOM 1980 C C . LYS A 1 249 ? -18.017 -6.149 -0.278 1.00 94.62 249 LYS A C 1
ATOM 1982 O O . LYS A 1 249 ? -17.873 -6.044 0.938 1.00 94.62 249 LYS A O 1
ATOM 1987 N N . GLU A 1 250 ? -18.256 -7.305 -0.884 1.00 95.00 250 GLU A N 1
ATOM 1988 C CA . GLU A 1 250 ? -18.241 -8.589 -0.184 1.00 95.00 250 GLU A CA 1
ATOM 1989 C C . GLU A 1 250 ? -16.896 -8.818 0.530 1.00 95.00 250 GLU A C 1
ATOM 1991 O O . GLU A 1 250 ? -15.832 -8.550 -0.032 1.00 95.00 250 GLU A O 1
ATOM 1996 N N . GLY A 1 251 ? -16.945 -9.320 1.762 1.00 96.31 251 GLY A N 1
ATOM 1997 C CA . GLY A 1 251 ? -15.772 -9.525 2.614 1.00 96.31 251 GLY A CA 1
ATOM 1998 C C . GLY A 1 251 ? -15.174 -8.228 3.173 1.00 96.31 251 GLY A C 1
ATOM 1999 O O . GLY A 1 251 ? -13.961 -8.165 3.385 1.00 96.31 251 GLY A O 1
ATOM 2000 N N . SER A 1 252 ? -15.997 -7.195 3.385 1.00 97.62 252 SER A N 1
ATOM 2001 C CA . SER A 1 252 ? -15.582 -5.936 4.027 1.00 97.62 252 SER A CA 1
ATOM 2002 C C . SER A 1 252 ? -16.070 -5.860 5.472 1.00 97.62 252 SER A C 1
ATOM 2004 O O . SER A 1 252 ? -17.094 -6.451 5.820 1.00 97.62 252 SER A O 1
ATOM 2006 N N . VAL A 1 253 ? -15.366 -5.091 6.302 1.00 98.69 253 VAL A N 1
ATOM 2007 C CA . VAL A 1 253 ? -15.788 -4.759 7.671 1.00 98.69 253 VAL A CA 1
ATOM 2008 C C . VAL A 1 253 ? -16.073 -3.262 7.767 1.00 98.69 253 VAL A C 1
ATOM 2010 O O . VAL A 1 253 ? -15.249 -2.458 7.339 1.00 98.69 253 VAL A O 1
ATOM 2013 N N . VAL A 1 254 ? -17.224 -2.886 8.323 1.00 98.69 254 VAL A N 1
ATOM 2014 C CA . VAL A 1 254 ? -17.583 -1.494 8.624 1.00 98.69 254 VAL A CA 1
ATOM 2015 C C . VAL A 1 254 ? -17.345 -1.237 10.110 1.00 98.69 254 VAL A C 1
ATOM 2017 O O . VAL A 1 254 ? -18.040 -1.791 10.958 1.00 98.69 254 VAL A O 1
ATOM 2020 N N . ALA A 1 255 ? -16.347 -0.417 10.425 1.00 98.75 255 ALA A N 1
ATOM 2021 C CA . ALA A 1 255 ? -16.077 0.062 11.774 1.00 98.75 255 ALA A CA 1
ATOM 2022 C C . ALA A 1 255 ? -16.805 1.392 12.013 1.00 98.75 255 ALA A C 1
ATOM 2024 O O . ALA A 1 255 ? -16.782 2.262 11.142 1.00 98.75 255 ALA A O 1
ATOM 2025 N N . ILE A 1 256 ? -17.453 1.544 13.166 1.00 98.62 256 ILE A N 1
ATOM 2026 C CA . ILE A 1 256 ? -18.240 2.726 13.542 1.00 98.62 256 ILE A CA 1
ATOM 2027 C C . ILE A 1 256 ? -17.906 3.087 14.988 1.00 98.62 256 ILE A C 1
ATOM 2029 O O . ILE A 1 256 ? -17.868 2.205 15.843 1.00 98.62 256 ILE A O 1
ATOM 2033 N N . THR A 1 257 ? -17.686 4.364 15.291 1.00 98.00 257 THR A N 1
ATOM 2034 C CA . THR A 1 257 ? -17.409 4.769 16.675 1.00 98.00 257 THR A CA 1
ATOM 2035 C C . THR A 1 257 ? -18.631 4.589 17.584 1.00 98.00 257 THR A C 1
ATOM 2037 O O . THR A 1 257 ? -19.763 4.904 17.207 1.00 98.00 257 THR A O 1
ATOM 2040 N N . SER A 1 258 ? -18.398 4.126 18.814 1.00 97.31 258 SER A N 1
ATOM 2041 C CA . SER A 1 258 ? -19.388 3.999 19.892 1.00 97.31 258 SER A CA 1
ATOM 2042 C C . SER A 1 258 ? -20.143 5.310 20.101 1.00 97.31 258 SER A C 1
ATOM 2044 O O . SER A 1 258 ? -21.364 5.306 20.227 1.00 97.31 258 SER A O 1
ATOM 2046 N N . LYS A 1 259 ? -19.415 6.428 20.031 1.00 95.94 259 LYS A N 1
ATOM 2047 C CA . LYS A 1 259 ? -19.901 7.801 20.140 1.00 95.94 259 LYS A CA 1
ATOM 2048 C C . LYS A 1 259 ? -21.058 8.092 19.192 1.00 95.94 259 LYS A C 1
ATOM 2050 O O . LYS A 1 259 ? -22.109 8.559 19.621 1.00 95.94 259 LYS A O 1
ATOM 2055 N N . ILE A 1 260 ? -20.882 7.811 17.901 1.00 96.50 260 ILE A N 1
ATOM 2056 C CA . ILE A 1 260 ? -21.923 8.093 16.912 1.00 96.50 260 ILE A CA 1
ATOM 2057 C C . ILE A 1 260 ? -23.107 7.151 17.072 1.00 96.50 260 ILE A C 1
ATOM 2059 O O . ILE A 1 260 ? -24.244 7.607 16.970 1.00 96.50 260 ILE A O 1
ATOM 2063 N N . VAL A 1 261 ? -22.861 5.875 17.374 1.00 97.94 261 VAL A N 1
ATOM 2064 C CA . VAL A 1 261 ? -23.949 4.928 17.647 1.00 97.94 261 VAL A CA 1
ATOM 2065 C C . VAL A 1 261 ? -24.778 5.403 18.848 1.00 97.94 261 VAL A C 1
ATOM 2067 O O . VAL A 1 261 ? -25.996 5.509 18.740 1.00 97.94 261 VAL A O 1
ATOM 2070 N N . ALA A 1 262 ? -24.135 5.801 19.947 1.00 97.31 262 ALA A N 1
ATOM 2071 C CA . ALA A 1 262 ? -24.807 6.299 21.143 1.00 97.31 262 ALA A CA 1
ATOM 2072 C C . ALA A 1 262 ? -25.594 7.595 20.903 1.00 97.31 262 ALA A C 1
ATOM 2074 O O . ALA A 1 262 ? -26.731 7.711 21.359 1.00 97.31 262 ALA A O 1
ATOM 2075 N N . ILE A 1 263 ? -25.036 8.552 20.149 1.00 96.88 263 ILE A N 1
ATOM 2076 C CA . ILE A 1 263 ? -25.755 9.778 19.769 1.00 96.88 263 ILE A CA 1
ATOM 2077 C C . ILE A 1 263 ? -27.012 9.441 18.954 1.00 96.88 263 ILE A C 1
ATOM 2079 O O . ILE A 1 263 ? -28.079 9.990 19.233 1.00 96.88 263 ILE A O 1
ATOM 2083 N N . CYS A 1 264 ? -26.908 8.521 17.989 1.00 96.94 264 CYS A N 1
ATOM 2084 C CA . CYS A 1 264 ? -28.043 8.086 17.167 1.00 96.94 264 CYS A CA 1
ATOM 2085 C C . CYS A 1 264 ? -29.118 7.349 17.985 1.00 96.94 264 CYS A C 1
ATOM 2087 O O . CYS A 1 264 ? -30.297 7.419 17.656 1.00 96.94 264 CYS A O 1
ATOM 2089 N N . GLU A 1 265 ? -28.730 6.657 19.058 1.00 96.62 265 GLU A N 1
ATOM 2090 C CA . GLU A 1 265 ? -29.646 6.002 20.007 1.00 96.62 265 GLU A CA 1
ATOM 2091 C C . GLU A 1 265 ? -30.240 6.962 21.053 1.00 96.62 265 GLU A C 1
ATOM 2093 O O . GLU A 1 265 ? -31.038 6.549 21.909 1.00 96.62 265 GLU A O 1
ATOM 2098 N N . GLY A 1 266 ? -29.815 8.229 21.033 1.00 95.81 266 GLY A N 1
ATOM 2099 C CA . GLY A 1 266 ? -30.151 9.223 22.045 1.00 95.81 266 GLY A CA 1
ATOM 2100 C C . GLY A 1 266 ? -29.600 8.882 23.431 1.00 95.81 266 GLY A C 1
ATOM 2101 O O . GLY A 1 266 ? -30.178 9.313 24.425 1.00 95.81 266 GLY A O 1
ATOM 2102 N N . ASN A 1 267 ? -28.529 8.084 23.527 1.00 96.06 267 ASN A N 1
ATOM 2103 C CA . ASN A 1 267 ? -27.900 7.744 24.803 1.00 96.06 267 ASN A CA 1
ATOM 2104 C C . ASN A 1 267 ? -26.890 8.816 25.230 1.00 96.06 267 ASN A C 1
ATOM 2106 O O . ASN A 1 267 ? -25.679 8.600 25.288 1.00 96.06 267 ASN A O 1
ATOM 2110 N N . VAL A 1 268 ? -27.422 10.008 25.481 1.00 96.19 268 VAL A N 1
ATOM 2111 C CA . VAL A 1 268 ? -26.668 11.196 25.875 1.00 96.19 268 VAL A CA 1
ATOM 2112 C C . VAL A 1 268 ? -27.298 11.836 27.105 1.00 96.19 268 VAL A C 1
ATOM 2114 O O . VAL A 1 268 ? -28.499 11.706 27.338 1.00 96.19 268 VAL A O 1
ATOM 2117 N N . VAL A 1 269 ? -26.493 12.557 27.880 1.00 96.56 269 VAL A N 1
ATOM 2118 C CA . VAL A 1 269 ? -26.937 13.265 29.084 1.00 96.56 269 VAL A CA 1
ATOM 2119 C C . VAL A 1 269 ? -26.437 14.711 29.030 1.00 96.56 269 VAL A C 1
ATOM 2121 O O . VAL A 1 269 ? -25.234 14.908 28.871 1.00 96.56 269 VAL A O 1
ATOM 2124 N N . PRO A 1 270 ? -27.298 15.736 29.171 1.00 96.06 270 PRO A N 1
ATOM 2125 C CA . PRO A 1 270 ? -26.855 17.129 29.164 1.00 96.06 270 PRO A CA 1
ATOM 2126 C C . PRO A 1 270 ? -25.824 17.414 30.263 1.00 96.06 270 PRO A C 1
ATOM 2128 O O . PRO A 1 270 ? -26.027 17.047 31.425 1.00 96.06 270 PRO A O 1
ATOM 2131 N N . ILE A 1 271 ? -24.730 18.093 29.918 1.00 94.75 271 ILE A N 1
ATOM 2132 C CA . ILE A 1 271 ? -23.706 18.482 30.897 1.00 94.75 271 ILE A CA 1
ATOM 2133 C C . ILE A 1 271 ? -24.331 19.444 31.917 1.00 94.75 271 ILE A C 1
ATOM 2135 O O . ILE A 1 271 ? -25.060 20.366 31.556 1.00 94.75 271 ILE A O 1
ATOM 2139 N N . GLY A 1 272 ? -24.058 19.207 33.202 1.00 92.88 272 GLY A N 1
ATOM 2140 C CA . GLY A 1 272 ? -24.629 19.967 34.319 1.00 92.88 272 GLY A CA 1
ATOM 2141 C C . GLY A 1 272 ? -25.973 19.442 34.837 1.00 92.88 272 GLY A C 1
ATOM 2142 O O . GLY A 1 272 ? -26.419 19.898 35.885 1.00 92.88 272 GLY A O 1
ATOM 2143 N N . SER A 1 273 ? -26.604 18.471 34.162 1.00 93.81 273 SER A N 1
ATOM 2144 C CA . SER A 1 273 ? -27.837 17.835 34.666 1.00 93.81 273 SER A CA 1
ATOM 2145 C C . SER A 1 273 ? -27.588 16.798 35.769 1.00 93.81 273 SER A C 1
ATOM 2147 O O . SER A 1 273 ? -28.450 16.577 36.616 1.00 93.81 273 SER A O 1
ATOM 2149 N N . ILE A 1 274 ? -26.408 16.178 35.774 1.00 93.56 274 ILE A N 1
ATOM 2150 C CA . ILE A 1 274 ? -25.955 15.208 36.772 1.00 93.56 274 ILE A CA 1
ATOM 2151 C C . ILE A 1 274 ? -24.447 15.359 36.969 1.00 93.56 274 ILE A C 1
ATOM 2153 O O . ILE A 1 274 ? -23.728 15.734 36.038 1.00 93.56 274 ILE A O 1
ATOM 2157 N N . ASP A 1 275 ? -23.972 15.059 38.176 1.00 91.56 275 ASP A N 1
ATOM 2158 C CA . ASP A 1 275 ? -22.543 14.963 38.451 1.00 91.56 275 ASP A CA 1
ATOM 2159 C C . ASP A 1 275 ? -21.903 13.799 37.670 1.00 91.56 275 ASP A C 1
ATOM 2161 O O . ASP A 1 275 ? -22.462 12.700 37.577 1.00 91.56 275 ASP A O 1
ATOM 2165 N N . LYS A 1 276 ? -20.712 14.032 37.107 1.00 90.69 276 LYS A N 1
ATOM 2166 C CA . LYS A 1 276 ? -20.036 13.044 36.258 1.00 90.69 276 LYS A CA 1
ATOM 2167 C C . LYS A 1 276 ? -19.625 11.798 37.040 1.00 90.69 276 LYS A C 1
ATOM 2169 O O . LYS A 1 276 ? -19.687 10.702 36.485 1.00 90.69 276 LYS A O 1
ATOM 2174 N N . GLU A 1 277 ? -19.220 11.924 38.305 1.00 91.06 277 GLU A N 1
ATOM 2175 C CA . GLU A 1 277 ? -18.874 10.749 39.108 1.00 91.06 277 GLU A CA 1
ATOM 2176 C C . GLU A 1 277 ? -20.107 9.894 39.385 1.00 91.06 277 GLU A C 1
ATOM 2178 O O . GLU A 1 277 ? -20.029 8.668 39.315 1.00 91.06 277 GLU A O 1
ATOM 2183 N N . GLU A 1 278 ? -21.259 10.517 39.645 1.00 92.69 278 GLU A N 1
ATOM 2184 C CA . GLU A 1 278 ? -22.519 9.782 39.780 1.00 92.69 278 GLU A CA 1
ATOM 2185 C C . GLU A 1 278 ? -22.898 9.073 38.475 1.00 92.69 278 GLU A C 1
ATOM 2187 O O . GLU A 1 278 ? -23.310 7.911 38.495 1.00 92.69 278 GLU A O 1
ATOM 2192 N N . LEU A 1 279 ? -22.671 9.716 37.327 1.00 93.75 279 LEU A N 1
ATOM 2193 C CA . LEU A 1 279 ? -22.884 9.087 36.028 1.00 93.75 279 LEU A CA 1
ATOM 2194 C C . LEU A 1 279 ? -21.967 7.866 35.840 1.00 93.75 279 LEU A C 1
ATOM 2196 O O . LEU A 1 279 ? -22.465 6.790 35.515 1.00 93.75 279 LEU A O 1
ATOM 2200 N N . ILE A 1 280 ? -20.669 7.973 36.148 1.00 94.50 280 ILE A N 1
ATOM 2201 C CA . ILE A 1 280 ? -19.717 6.845 36.108 1.00 94.50 280 ILE A CA 1
ATOM 2202 C C . ILE A 1 280 ? -20.185 5.694 37.008 1.00 94.50 280 ILE A C 1
ATOM 2204 O O . ILE A 1 280 ? -20.165 4.537 36.584 1.00 94.50 280 ILE A O 1
ATOM 2208 N N . LYS A 1 281 ? -20.662 5.990 38.224 1.00 93.94 281 LYS A N 1
ATOM 2209 C CA . LYS A 1 281 ? -21.223 4.978 39.135 1.00 93.94 281 LYS A CA 1
ATOM 2210 C C . LYS A 1 281 ? -22.420 4.269 38.523 1.00 93.94 281 LYS A C 1
ATOM 2212 O O . LYS A 1 281 ? -22.549 3.060 38.680 1.00 93.94 281 LYS A O 1
ATOM 2217 N N . THR A 1 282 ? -23.300 5.002 37.838 1.00 93.00 282 THR A N 1
ATOM 2218 C CA . THR A 1 282 ? -24.491 4.407 37.214 1.00 93.00 282 THR A CA 1
ATOM 2219 C C . THR A 1 282 ? -24.165 3.529 36.010 1.00 93.00 282 THR A C 1
ATOM 2221 O O . THR A 1 282 ? -24.873 2.556 35.772 1.00 93.00 282 THR A O 1
ATOM 2224 N N . GLN A 1 283 ? -23.104 3.861 35.270 1.00 93.88 283 GLN A N 1
ATOM 2225 C CA . GLN A 1 283 ? -22.746 3.182 34.025 1.00 93.88 283 GLN A CA 1
ATOM 2226 C C . GLN A 1 283 ? -21.761 2.025 34.204 1.00 93.88 283 GLN A C 1
ATOM 2228 O O . GLN A 1 283 ? -21.589 1.258 33.269 1.00 93.88 283 GLN A O 1
ATOM 2233 N N . SER A 1 284 ? -21.117 1.886 35.364 1.00 94.00 284 SER A N 1
ATOM 2234 C CA . SER A 1 284 ? -20.099 0.854 35.596 1.00 94.00 284 SER A CA 1
ATOM 2235 C C . SER A 1 284 ? -20.564 -0.242 36.553 1.00 94.00 284 SER A C 1
ATOM 2237 O O . SER A 1 284 ? -21.376 -0.009 37.454 1.00 94.00 284 SER A O 1
ATOM 2239 N N . LYS A 1 285 ? -19.998 -1.445 36.396 1.00 91.69 285 LYS A N 1
ATOM 2240 C CA . LYS A 1 285 ? -20.113 -2.543 37.371 1.00 91.69 285 LYS A CA 1
ATOM 2241 C C . LYS A 1 285 ? -19.193 -2.296 38.564 1.00 91.69 285 LYS A C 1
ATOM 2243 O O . LYS A 1 285 ? -19.602 -2.427 39.717 1.00 91.69 285 LYS A O 1
ATOM 2248 N N . HIS A 1 286 ? -17.960 -1.886 38.276 1.00 93.00 286 HIS A N 1
ATOM 2249 C CA . HIS A 1 286 ? -16.970 -1.489 39.272 1.00 93.00 286 HIS A CA 1
ATOM 2250 C C . HIS A 1 286 ? -16.231 -0.235 38.820 1.00 93.00 286 HIS A C 1
ATOM 2252 O O . HIS A 1 286 ? -15.969 -0.070 37.630 1.00 93.00 286 HIS A O 1
ATOM 2258 N N . TYR A 1 287 ? -15.832 0.615 39.762 1.00 94.81 287 TYR A N 1
ATOM 2259 C CA . TYR A 1 287 ? -15.013 1.787 39.465 1.00 94.81 287 TYR A CA 1
ATOM 2260 C C . TYR A 1 287 ? -13.994 2.080 40.567 1.00 94.81 287 TYR A C 1
ATOM 2262 O O . TYR A 1 287 ? -14.170 1.728 41.732 1.00 94.81 287 TYR A O 1
ATOM 2270 N N . LEU A 1 288 ? -12.909 2.735 40.175 1.00 94.00 288 LEU A N 1
ATOM 2271 C CA . LEU A 1 288 ? -11.928 3.348 41.053 1.00 94.00 288 LEU A CA 1
ATOM 2272 C C . LEU A 1 288 ? -12.218 4.851 41.116 1.00 94.00 288 LEU A C 1
ATOM 2274 O O . LEU A 1 288 ? -12.366 5.476 40.060 1.00 94.00 288 LEU A O 1
ATOM 2278 N N . PRO A 1 289 ? -12.292 5.455 42.312 1.00 91.38 289 PRO A N 1
ATOM 2279 C CA . PRO A 1 289 ? -12.494 6.892 42.453 1.00 91.38 289 PRO A CA 1
ATOM 2280 C C . PRO A 1 289 ? -11.436 7.711 41.712 1.00 91.38 289 PRO A C 1
ATOM 2282 O O . PRO A 1 289 ? -10.257 7.351 41.694 1.00 91.38 289 PRO A O 1
ATOM 2285 N N . ALA A 1 290 ? -11.847 8.857 41.167 1.00 90.69 290 ALA A N 1
ATOM 2286 C CA . ALA A 1 290 ? -10.950 9.797 40.498 1.00 90.69 290 ALA A CA 1
ATOM 2287 C C . ALA A 1 290 ? -9.802 10.277 41.407 1.00 90.69 290 ALA A C 1
ATOM 2289 O O . ALA A 1 290 ? -8.709 10.552 40.916 1.00 90.69 290 ALA A O 1
ATOM 2290 N N . SER A 1 291 ? -10.019 10.302 42.727 1.00 90.38 291 SER A N 1
ATOM 2291 C CA . SER A 1 291 ? -9.027 10.688 43.739 1.00 90.38 291 SER A CA 1
ATOM 2292 C C . SER A 1 291 ? -7.785 9.791 43.789 1.00 90.38 291 SER A C 1
ATOM 2294 O O . SER A 1 291 ? -6.743 10.232 44.268 1.00 90.38 291 SER A O 1
ATOM 2296 N N . LEU A 1 292 ? -7.857 8.556 43.276 1.00 87.94 292 LEU A N 1
ATOM 2297 C CA . LEU A 1 292 ? -6.701 7.655 43.175 1.00 87.94 292 LEU A CA 1
ATOM 2298 C C . LEU A 1 292 ? -5.793 7.983 41.979 1.00 87.94 292 LEU A C 1
ATOM 2300 O O . LEU A 1 292 ? -4.663 7.501 41.902 1.00 87.94 292 LEU A O 1
ATOM 2304 N N . SER A 1 293 ? -6.272 8.797 41.039 1.00 87.06 293 SER A N 1
ATOM 2305 C CA . SER A 1 293 ? -5.533 9.208 39.852 1.00 87.06 293 SER A CA 1
ATOM 2306 C C . SER A 1 293 ? -5.000 10.625 40.019 1.00 87.06 293 SER A C 1
ATOM 2308 O O . SER A 1 293 ? -5.753 11.563 40.268 1.00 87.06 293 SER A O 1
ATOM 2310 N N . LYS A 1 294 ? -3.700 10.821 39.761 1.00 87.12 294 LYS A N 1
ATOM 2311 C CA . LYS A 1 294 ? -3.079 12.159 39.719 1.00 87.12 294 LYS A CA 1
ATOM 2312 C C . LYS A 1 294 ? -3.770 13.105 38.721 1.00 87.12 294 LYS A C 1
ATOM 2314 O O . LYS A 1 294 ? -3.673 14.318 38.865 1.00 87.12 294 LYS A O 1
ATOM 2319 N N . TYR A 1 295 ? -4.443 12.551 37.714 1.00 85.56 295 TYR A N 1
ATOM 2320 C CA . TYR A 1 295 ? -5.137 13.299 36.666 1.00 85.56 295 TYR A CA 1
ATOM 2321 C C . TYR A 1 295 ? -6.648 13.426 36.905 1.00 85.56 295 TYR A C 1
ATOM 2323 O O . TYR A 1 295 ? -7.347 13.915 36.025 1.00 85.56 295 TYR A O 1
ATOM 2331 N N . GLY A 1 296 ? -7.167 12.967 38.051 1.00 88.50 296 GLY A N 1
ATOM 2332 C CA . GLY A 1 296 ? -8.605 13.005 38.338 1.00 88.50 296 GLY A CA 1
ATOM 2333 C C . GLY A 1 296 ? -9.437 12.102 37.420 1.00 88.50 296 GLY A C 1
ATOM 2334 O O . GLY A 1 296 ? -10.609 12.368 37.180 1.00 88.50 296 GLY A O 1
ATOM 2335 N N . ILE A 1 297 ? -8.833 11.045 36.870 1.00 89.38 297 ILE A N 1
ATOM 2336 C CA . ILE A 1 297 ? -9.503 10.107 35.962 1.00 89.38 297 ILE A CA 1
ATOM 2337 C C . ILE A 1 297 ? -9.903 8.854 36.738 1.00 89.38 297 ILE A C 1
ATOM 2339 O O . ILE A 1 297 ? -9.043 8.142 37.255 1.00 89.38 297 ILE A O 1
ATOM 2343 N N . SER A 1 298 ? -11.202 8.563 36.772 1.00 92.62 298 SER A N 1
ATOM 2344 C CA . SER A 1 298 ? -11.724 7.285 37.258 1.00 92.62 298 SER A CA 1
ATOM 2345 C C . SER A 1 298 ? -11.466 6.178 36.232 1.00 92.62 298 SER A C 1
ATOM 2347 O O . SER A 1 298 ? -11.649 6.387 35.033 1.00 92.62 298 SER A O 1
ATOM 2349 N N . PHE A 1 299 ? -11.071 4.994 36.695 1.00 92.88 299 PHE A N 1
ATOM 2350 C CA . PHE A 1 299 ? -11.080 3.769 35.892 1.00 92.88 299 PHE A CA 1
ATOM 2351 C C . PHE A 1 299 ? -12.265 2.905 36.283 1.00 92.88 299 PHE A C 1
ATOM 2353 O O . PHE A 1 299 ? -12.674 2.902 37.439 1.00 92.88 299 PHE A O 1
ATOM 2360 N N . SER A 1 300 ? -12.798 2.147 35.336 1.00 93.62 300 SER A N 1
ATOM 2361 C CA . SER A 1 300 ? -13.983 1.327 35.553 1.00 93.62 300 SER A CA 1
ATOM 2362 C C . SER A 1 300 ? -13.908 0.006 34.811 1.00 93.62 300 SER A C 1
ATOM 2364 O O . SER A 1 300 ? -13.213 -0.109 33.803 1.00 93.62 300 SER A O 1
ATOM 2366 N N . ILE A 1 301 ? -14.668 -0.964 35.298 1.00 91.69 301 ILE A N 1
ATOM 2367 C CA . ILE A 1 301 ? -15.075 -2.141 34.545 1.00 91.69 301 ILE A CA 1
ATOM 2368 C C . ILE A 1 301 ? -16.524 -1.904 34.135 1.00 91.69 301 ILE A C 1
ATOM 2370 O O . ILE A 1 301 ? -17.418 -1.886 34.985 1.00 91.69 301 ILE A O 1
ATOM 2374 N N . THR A 1 302 ? -16.731 -1.716 32.838 1.00 90.69 302 THR A N 1
ATOM 2375 C CA . THR A 1 302 ? -18.037 -1.446 32.224 1.00 90.69 302 THR A CA 1
ATOM 2376 C C . THR A 1 302 ? -18.228 -2.436 31.085 1.00 90.69 302 THR A C 1
ATOM 2378 O O . THR A 1 302 ? -17.328 -2.566 30.256 1.00 90.69 302 THR A O 1
ATOM 2381 N N . LYS A 1 303 ? -19.334 -3.195 31.068 1.00 87.12 303 LYS A N 1
ATOM 2382 C CA . LYS A 1 303 ? -19.594 -4.269 30.073 1.00 87.12 303 LYS A CA 1
ATOM 2383 C C . LYS A 1 303 ? -18.366 -5.163 29.792 1.00 87.12 303 LYS A C 1
ATOM 2385 O O . LYS A 1 303 ? -17.912 -5.296 28.658 1.00 87.12 303 LYS A O 1
ATOM 2390 N N . ASN A 1 304 ? -17.775 -5.705 30.860 1.00 86.19 304 ASN A N 1
ATOM 2391 C CA . ASN A 1 304 ? -16.556 -6.532 30.853 1.00 86.19 304 ASN A CA 1
ATOM 2392 C C . ASN A 1 304 ? -15.323 -5.904 30.162 1.00 86.19 304 ASN A C 1
ATOM 2394 O O . ASN A 1 304 ? -14.443 -6.604 29.666 1.00 86.19 304 ASN A O 1
ATOM 2398 N N . THR A 1 305 ? -15.244 -4.573 30.145 1.00 89.88 305 THR A N 1
ATOM 2399 C CA . THR A 1 305 ? -14.123 -3.821 29.576 1.00 89.88 305 THR A CA 1
ATOM 2400 C C . THR A 1 305 ? -13.520 -2.904 30.632 1.00 89.88 305 THR A C 1
ATOM 2402 O O . THR A 1 305 ? -14.229 -2.116 31.260 1.00 89.88 305 THR A O 1
ATOM 2405 N N . LEU A 1 306 ? -12.200 -2.983 30.814 1.00 91.06 306 LEU A N 1
ATOM 2406 C CA . LEU A 1 306 ? -11.451 -2.014 31.609 1.00 91.06 306 LEU A CA 1
ATOM 2407 C C . LEU A 1 306 ? -11.302 -0.713 30.808 1.00 91.06 306 LEU A C 1
ATOM 2409 O O . LEU A 1 306 ? -10.590 -0.677 29.803 1.00 91.06 306 LEU A O 1
ATOM 2413 N N . ILE A 1 307 ? -11.964 0.353 31.250 1.00 93.69 307 ILE A N 1
ATOM 2414 C CA . ILE A 1 307 ? -12.009 1.626 30.525 1.00 93.69 307 ILE A CA 1
ATOM 2415 C C . ILE A 1 307 ? -12.036 2.835 31.475 1.00 93.69 307 ILE A C 1
ATOM 2417 O O . ILE A 1 307 ? -12.654 2.765 32.548 1.00 93.69 307 ILE A O 1
ATOM 2421 N N . PRO A 1 308 ? -11.390 3.962 31.118 1.00 93.75 308 PRO A N 1
ATOM 2422 C CA . PRO A 1 308 ? -11.562 5.221 31.831 1.00 93.75 308 PRO A CA 1
ATOM 2423 C C . PRO A 1 308 ? -13.015 5.707 31.809 1.00 93.75 308 PRO A C 1
ATOM 2425 O O . PRO A 1 308 ? -13.695 5.619 30.791 1.00 93.75 308 PRO A O 1
ATOM 2428 N N . MET A 1 309 ? -13.474 6.268 32.928 1.00 93.94 309 MET A N 1
ATOM 2429 C CA . MET A 1 309 ? -14.732 7.016 33.048 1.00 93.94 309 MET A CA 1
ATOM 2430 C C . MET A 1 309 ? -15.974 6.270 32.526 1.00 93.94 309 MET A C 1
ATOM 2432 O O . MET A 1 309 ? -16.884 6.904 32.006 1.00 93.94 309 MET A O 1
ATOM 2436 N N . ALA A 1 310 ? -16.021 4.939 32.631 1.00 94.38 310 ALA A N 1
ATOM 2437 C CA . ALA A 1 310 ? -17.103 4.103 32.092 1.00 94.38 310 ALA A CA 1
ATOM 2438 C C . ALA A 1 310 ? -17.360 4.261 30.579 1.00 94.38 310 ALA A C 1
ATOM 2440 O O . ALA A 1 310 ? -18.461 3.990 30.109 1.00 94.38 310 ALA A O 1
ATOM 2441 N N . GLY A 1 311 ? -16.357 4.716 29.816 1.00 94.12 311 GLY A N 1
ATOM 2442 C CA . GLY A 1 311 ? -16.514 5.038 28.394 1.00 94.12 311 GLY A CA 1
ATOM 2443 C C . GLY A 1 311 ? -17.319 6.315 28.136 1.00 94.12 311 GLY A C 1
ATOM 2444 O O . GLY A 1 311 ? -17.698 6.581 26.999 1.00 94.12 311 GLY A O 1
ATOM 2445 N N . ILE A 1 312 ? -17.601 7.105 29.181 1.00 95.50 312 ILE A N 1
ATOM 2446 C CA . ILE A 1 312 ? -18.307 8.379 29.062 1.00 95.50 312 ILE A CA 1
ATOM 2447 C C . ILE A 1 312 ? -17.368 9.413 28.452 1.00 95.50 312 ILE A C 1
ATOM 2449 O O . ILE A 1 312 ? -16.313 9.728 29.013 1.00 95.50 312 ILE A O 1
ATOM 2453 N N . ASP A 1 313 ? -17.803 9.996 27.341 1.00 92.94 313 ASP A N 1
ATOM 2454 C CA . ASP A 1 313 ? -17.059 11.018 26.617 1.00 92.94 313 ASP A CA 1
ATOM 2455 C C . ASP A 1 313 ? -17.764 12.382 26.695 1.00 92.94 313 ASP A C 1
ATOM 2457 O O . ASP A 1 313 ? -18.988 12.481 26.693 1.00 92.94 313 ASP A O 1
ATOM 2461 N N . GLU A 1 314 ? -16.980 13.451 26.763 1.00 91.88 314 GLU A N 1
ATOM 2462 C CA . GLU A 1 314 ? -17.439 14.849 26.700 1.00 91.88 314 GLU A CA 1
ATOM 2463 C C . GLU A 1 314 ? -17.094 15.499 25.357 1.00 91.88 314 GLU A C 1
ATOM 2465 O O . GLU A 1 314 ? -17.770 16.410 24.866 1.00 91.88 314 GLU A O 1
ATOM 2470 N N . SER A 1 315 ? -15.999 15.042 24.754 1.00 88.06 315 SER A N 1
ATOM 2471 C CA . SER A 1 315 ? -15.456 15.591 23.528 1.00 88.06 315 SER A CA 1
ATOM 2472 C C . SER A 1 315 ? -16.394 15.307 22.362 1.00 88.06 315 SER A C 1
ATOM 2474 O O . SER A 1 315 ? -16.953 14.216 22.217 1.00 88.06 315 SER A O 1
ATOM 2476 N N . ASN A 1 316 ? -16.556 16.303 21.491 1.00 87.19 316 ASN A N 1
ATOM 2477 C CA . ASN A 1 316 ? -17.452 16.219 20.338 1.00 87.19 316 ASN A CA 1
ATOM 2478 C C . ASN A 1 316 ? -18.930 15.916 20.706 1.00 87.19 316 ASN A C 1
ATOM 2480 O O . ASN A 1 316 ? -19.694 15.517 19.832 1.00 87.19 316 ASN A O 1
ATOM 2484 N N . GLY A 1 317 ? -19.354 16.139 21.962 1.00 87.62 317 GLY A N 1
ATOM 2485 C CA . GLY A 1 317 ? -20.723 15.879 22.451 1.00 87.62 317 GLY A CA 1
ATOM 2486 C C . GLY A 1 317 ? -21.693 17.060 22.402 1.00 87.62 317 GLY A C 1
ATOM 2487 O O . GLY A 1 317 ? -22.862 16.913 22.760 1.00 87.62 317 GLY A O 1
ATOM 2488 N N . ASN A 1 318 ? -21.230 18.235 21.959 1.00 92.44 318 ASN A N 1
ATOM 2489 C CA . ASN A 1 318 ? -22.036 19.454 21.812 1.00 92.44 318 ASN A CA 1
ATOM 2490 C C . ASN A 1 318 ? -22.880 19.787 23.066 1.00 92.44 318 ASN A C 1
ATOM 2492 O O . ASN A 1 318 ? -24.093 19.959 22.978 1.00 92.44 318 ASN A O 1
ATOM 2496 N N . GLY A 1 319 ? -22.235 19.828 24.238 1.00 93.06 319 GLY A N 1
ATOM 2497 C CA . GLY A 1 319 ? -22.897 20.111 25.518 1.00 93.06 319 GLY A CA 1
ATOM 2498 C C . GLY A 1 319 ? -23.510 18.891 26.216 1.00 93.06 319 GLY A C 1
ATOM 2499 O O . GLY A 1 319 ? -24.213 19.061 27.209 1.00 93.06 319 GLY A O 1
ATOM 2500 N N . ASN A 1 320 ? -23.240 17.674 25.735 1.00 96.19 320 ASN A N 1
ATOM 2501 C CA . ASN A 1 320 ? -23.697 16.431 26.354 1.00 96.19 320 ASN A CA 1
ATOM 2502 C C . ASN A 1 320 ? -22.527 15.514 26.725 1.00 96.19 320 ASN A C 1
ATOM 2504 O O . ASN A 1 320 ? -21.547 15.423 25.985 1.00 96.19 320 ASN A O 1
ATOM 2508 N N . TYR A 1 321 ? -22.691 14.780 27.823 1.00 97.00 321 TYR A N 1
ATOM 2509 C CA . TYR A 1 321 ? -22.009 13.516 28.058 1.00 97.00 321 TYR A CA 1
ATOM 2510 C C . TYR A 1 321 ? -22.563 12.466 27.097 1.00 97.00 321 TYR A C 1
ATOM 2512 O O . TYR A 1 321 ? -23.779 12.289 26.983 1.00 97.00 321 TYR A O 1
ATOM 2520 N N . ILE A 1 322 ? -21.672 11.760 26.417 1.00 96.56 322 ILE A N 1
ATOM 2521 C CA . ILE A 1 322 ? -22.000 10.676 25.501 1.00 96.56 322 ILE A CA 1
ATOM 2522 C C . ILE A 1 322 ? -21.719 9.376 26.238 1.00 96.56 322 ILE A C 1
ATOM 2524 O O . ILE A 1 322 ? -20.583 9.123 26.637 1.00 96.56 322 ILE A O 1
ATOM 2528 N N . LEU A 1 323 ? -22.761 8.579 26.452 1.00 96.00 323 LEU A N 1
ATOM 2529 C CA . LEU A 1 323 ? -22.631 7.258 27.056 1.00 96.00 323 LEU A CA 1
ATOM 2530 C C . LEU A 1 323 ? -22.263 6.236 25.974 1.00 96.00 323 LEU A C 1
ATOM 2532 O O . LEU A 1 323 ? -22.321 6.525 24.780 1.00 96.00 323 LEU A O 1
ATOM 2536 N N . TRP A 1 324 ? -21.939 5.006 26.359 1.00 95.12 324 TRP A N 1
ATOM 2537 C CA . TRP A 1 324 ? -21.889 3.907 25.394 1.00 95.12 324 TRP A CA 1
ATOM 2538 C C . TRP A 1 324 ? -23.264 3.584 24.810 1.00 95.12 324 TRP A C 1
ATOM 2540 O O . TRP A 1 324 ? -24.268 3.884 25.449 1.00 95.12 324 TRP A O 1
ATOM 2550 N N . PRO A 1 325 ? -23.352 2.926 23.640 1.00 96.25 325 PRO A N 1
ATOM 2551 C CA . PRO A 1 325 ? -24.628 2.431 23.130 1.00 96.25 325 PRO A CA 1
ATOM 2552 C C . PRO A 1 325 ? -25.375 1.607 24.189 1.00 96.25 325 PRO A C 1
ATOM 2554 O O . PRO A 1 325 ? -24.749 0.909 25.002 1.00 96.25 325 PRO A O 1
ATOM 2557 N N . LYS A 1 326 ? -26.708 1.689 24.197 1.00 92.69 326 LYS A N 1
ATOM 2558 C CA . LYS A 1 326 ? -27.565 1.061 25.218 1.00 92.69 326 LYS A CA 1
ATOM 2559 C C . LYS A 1 326 ? -27.339 -0.450 25.236 1.00 92.69 326 LYS A C 1
ATOM 2561 O O . LYS A 1 326 ? -26.955 -1.014 26.262 1.00 92.69 326 LYS A O 1
ATOM 2566 N N . GLU A 1 327 ? -27.434 -1.070 24.062 1.00 94.50 327 GLU A N 1
ATOM 2567 C CA . GLU A 1 327 ? -27.197 -2.496 23.825 1.00 94.50 327 GLU A CA 1
ATOM 2568 C C . GLU A 1 327 ? -26.197 -2.680 22.658 1.00 94.50 327 GLU A C 1
ATOM 2570 O O . GLU A 1 327 ? -26.606 -3.056 21.562 1.00 94.50 327 GLU A O 1
ATOM 2575 N N . PRO A 1 328 ? -24.880 -2.437 22.843 1.00 95.19 328 PRO A N 1
ATOM 2576 C CA . PRO A 1 328 ? -23.929 -2.316 21.731 1.00 95.19 328 PRO A CA 1
ATOM 2577 C C . PRO A 1 328 ? -23.919 -3.525 20.793 1.00 95.19 328 PRO A C 1
ATOM 2579 O O . PRO A 1 328 ? -23.879 -3.372 19.575 1.00 95.19 328 PRO A O 1
ATOM 2582 N N . GLN A 1 329 ? -24.016 -4.734 21.353 1.00 96.69 329 GLN A N 1
ATOM 2583 C CA . GLN A 1 329 ? -24.037 -5.962 20.564 1.00 96.69 329 GLN A CA 1
ATOM 2584 C C . GLN A 1 329 ? -25.284 -6.075 19.677 1.00 96.69 329 GLN A C 1
ATOM 2586 O O . GLN A 1 329 ? -25.195 -6.545 18.541 1.00 96.69 329 GLN A O 1
ATOM 2591 N N . LYS A 1 330 ? -26.440 -5.619 20.168 1.00 97.62 330 LYS A N 1
ATOM 2592 C CA . LYS A 1 330 ? -27.675 -5.555 19.385 1.00 97.62 330 LYS A CA 1
ATOM 2593 C C . LYS A 1 330 ? -27.540 -4.524 18.268 1.00 97.62 330 LYS A C 1
ATOM 2595 O O . LYS A 1 330 ? -27.807 -4.861 17.120 1.00 97.62 330 LYS A O 1
ATOM 2600 N N . SER A 1 331 ? -27.006 -3.341 18.566 1.00 98.44 331 SER A N 1
ATOM 2601 C CA . SER A 1 331 ? -26.753 -2.298 17.568 1.00 98.44 331 SER A CA 1
ATOM 2602 C C . SER A 1 331 ? -25.813 -2.791 16.459 1.00 98.44 331 SER A C 1
ATOM 2604 O O . SER A 1 331 ? -26.105 -2.618 15.277 1.00 98.44 331 SER A O 1
ATOM 2606 N N . ALA A 1 332 ? -24.720 -3.487 16.800 1.00 98.44 332 ALA A N 1
ATOM 2607 C CA . ALA A 1 332 ? -23.807 -4.074 15.813 1.00 98.44 332 ALA A CA 1
ATOM 2608 C C . ALA A 1 332 ? -24.496 -5.118 14.913 1.00 98.44 332 ALA A C 1
ATOM 2610 O O . ALA A 1 332 ? -24.248 -5.158 13.704 1.00 98.44 332 ALA A O 1
ATOM 2611 N N . ASN A 1 333 ? -25.375 -5.944 15.488 1.00 98.62 333 ASN A N 1
ATOM 2612 C CA . ASN A 1 333 ? -26.157 -6.942 14.759 1.00 98.62 333 ASN A CA 1
ATOM 2613 C C . ASN A 1 333 ? -27.174 -6.295 13.809 1.00 98.62 333 ASN A C 1
ATOM 2615 O O . ASN A 1 333 ? -27.216 -6.641 12.629 1.00 98.62 333 ASN A O 1
ATOM 2619 N N . GLU A 1 334 ? -27.942 -5.315 14.284 1.00 98.69 334 GLU A N 1
ATOM 2620 C CA . GLU A 1 334 ? -28.943 -4.606 13.481 1.00 98.69 334 GLU A CA 1
ATOM 2621 C C . GLU A 1 334 ? -28.294 -3.820 12.331 1.00 98.69 334 GLU A C 1
ATOM 2623 O O . GLU A 1 334 ? -28.758 -3.881 11.189 1.00 98.69 334 GLU A O 1
ATOM 2628 N N . ILE A 1 335 ? -27.162 -3.152 12.588 1.00 98.69 335 ILE A N 1
ATOM 2629 C CA . ILE A 1 335 ? -26.365 -2.480 11.551 1.00 98.69 335 ILE A CA 1
ATOM 2630 C C . ILE A 1 335 ? -25.896 -3.488 10.501 1.00 98.69 335 ILE A C 1
ATOM 2632 O O . ILE A 1 335 ? -26.022 -3.236 9.300 1.00 98.69 335 ILE A O 1
ATOM 2636 N N . ARG A 1 336 ? -25.389 -4.654 10.917 1.00 98.62 336 ARG A N 1
ATOM 2637 C CA . ARG A 1 336 ? -24.953 -5.697 9.981 1.00 98.62 336 ARG A CA 1
ATOM 2638 C C . ARG A 1 336 ? -26.108 -6.187 9.114 1.00 98.62 336 ARG A C 1
ATOM 2640 O O . ARG A 1 336 ? -25.958 -6.272 7.896 1.00 98.62 336 ARG A O 1
ATOM 2647 N N . GLU A 1 337 ? -27.247 -6.509 9.716 1.00 98.62 337 GLU A N 1
ATOM 2648 C CA . GLU A 1 337 ? -28.435 -6.979 8.998 1.00 98.62 337 GLU A CA 1
ATOM 2649 C C . GLU A 1 337 ? -28.943 -5.950 7.991 1.00 98.62 337 GLU A C 1
ATOM 2651 O O . GLU A 1 337 ? -29.310 -6.298 6.865 1.00 98.62 337 GLU A O 1
ATOM 2656 N N . TYR A 1 338 ? -28.921 -4.676 8.373 1.00 98.56 338 TYR A N 1
ATOM 2657 C CA . TYR A 1 338 ? -29.248 -3.575 7.487 1.00 98.56 338 TYR A CA 1
ATOM 2658 C C . TYR A 1 338 ? -28.285 -3.506 6.285 1.00 98.56 338 TYR A C 1
ATOM 2660 O O . TYR A 1 338 ? -28.739 -3.450 5.140 1.00 98.56 338 TYR A O 1
ATOM 2668 N N . LEU A 1 339 ? -26.966 -3.610 6.505 1.00 98.44 339 LEU A N 1
ATOM 2669 C CA . LEU A 1 339 ? -25.964 -3.621 5.427 1.00 98.44 339 LEU A CA 1
ATOM 2670 C C . LEU A 1 339 ? -26.112 -4.835 4.496 1.00 98.44 339 LEU A C 1
ATOM 2672 O O . LEU A 1 339 ? -26.014 -4.686 3.275 1.00 98.44 339 LEU A O 1
ATOM 2676 N N . VAL A 1 340 ? -26.385 -6.021 5.055 1.00 98.06 340 VAL A N 1
ATOM 2677 C CA . VAL A 1 340 ? -26.680 -7.251 4.299 1.00 98.06 340 VAL A CA 1
ATOM 2678 C C . VAL A 1 340 ? -27.858 -7.025 3.356 1.00 98.06 340 VAL A C 1
ATOM 2680 O O . VAL A 1 340 ? -27.746 -7.307 2.162 1.00 98.06 340 VAL A O 1
ATOM 2683 N N . LYS A 1 341 ? -28.971 -6.480 3.865 1.00 97.94 341 LYS A N 1
ATOM 2684 C CA . LYS A 1 341 ? -30.184 -6.224 3.072 1.00 97.94 341 LYS A CA 1
ATOM 2685 C C . LYS A 1 341 ? -29.936 -5.173 1.993 1.00 97.94 341 LYS A C 1
ATOM 2687 O O . LYS A 1 341 ? -30.279 -5.394 0.833 1.00 97.94 341 LYS A O 1
ATOM 2692 N N . ARG A 1 342 ? -29.305 -4.056 2.359 1.00 97.38 342 ARG A N 1
ATOM 2693 C CA . ARG A 1 342 ? -29.095 -2.918 1.461 1.00 97.38 342 ARG A CA 1
ATOM 2694 C C . ARG A 1 342 ? -28.150 -3.231 0.305 1.00 97.38 342 ARG A C 1
ATOM 2696 O O . ARG A 1 342 ? -28.472 -2.934 -0.842 1.00 97.38 342 ARG A O 1
ATOM 2703 N N . PHE A 1 343 ? -26.999 -3.834 0.595 1.00 97.50 343 PHE A N 1
ATOM 2704 C CA . PHE A 1 343 ? -25.973 -4.117 -0.415 1.00 97.50 343 PHE A CA 1
ATOM 2705 C C . PHE A 1 343 ? -26.053 -5.539 -0.982 1.00 97.50 343 PHE A C 1
ATOM 2707 O O . PHE A 1 343 ? -25.265 -5.887 -1.859 1.00 97.50 343 PHE A O 1
ATOM 2714 N N . ARG A 1 344 ? -27.011 -6.355 -0.514 1.00 97.00 344 ARG A N 1
ATOM 2715 C CA . ARG A 1 344 ? -27.207 -7.759 -0.920 1.00 97.00 344 ARG A CA 1
ATOM 2716 C C . ARG A 1 344 ? -25.939 -8.606 -0.731 1.00 97.00 344 ARG A C 1
ATOM 2718 O O . ARG A 1 344 ? -25.584 -9.410 -1.591 1.00 97.00 344 ARG A O 1
ATOM 2725 N N . LEU A 1 345 ? -25.256 -8.403 0.396 1.00 95.12 345 LEU A N 1
ATOM 2726 C CA . LEU A 1 345 ? -23.986 -9.055 0.739 1.00 95.12 345 LEU A CA 1
ATOM 2727 C C . LEU A 1 345 ? -24.209 -10.283 1.622 1.00 95.12 345 LEU A C 1
ATOM 2729 O O . LEU A 1 345 ? -25.111 -10.290 2.455 1.00 95.12 345 LEU A O 1
ATOM 2733 N N . LYS A 1 346 ? -23.365 -11.311 1.490 1.00 93.06 346 LYS A N 1
ATOM 2734 C CA . LYS A 1 346 ? -23.404 -12.503 2.363 1.00 93.06 346 LYS A CA 1
ATOM 2735 C C . LYS A 1 346 ? -22.344 -12.472 3.465 1.00 93.06 346 LYS A C 1
ATOM 2737 O O . LYS A 1 346 ? -22.504 -13.121 4.495 1.00 93.06 346 LYS A O 1
ATOM 2742 N N . LYS A 1 347 ? -21.251 -11.752 3.232 1.00 96.12 347 LYS A N 1
ATOM 2743 C CA . LYS A 1 347 ? -20.050 -11.637 4.060 1.00 96.12 347 LYS A CA 1
ATOM 2744 C C . LYS A 1 347 ? -19.762 -10.159 4.291 1.00 96.12 347 LYS A C 1
ATOM 2746 O O . LYS A 1 347 ? -19.019 -9.519 3.553 1.00 96.12 347 LYS A O 1
ATOM 2751 N N . VAL A 1 348 ? -20.333 -9.627 5.355 1.00 98.00 348 VAL A N 1
ATOM 2752 C CA . VAL A 1 348 ? -20.038 -8.279 5.830 1.00 98.00 348 VAL A CA 1
ATOM 2753 C C . VAL A 1 348 ? -19.886 -8.322 7.338 1.00 98.00 348 VAL A C 1
ATOM 2755 O O . VAL A 1 348 ? -20.675 -8.972 8.031 1.00 98.00 348 VAL A O 1
ATOM 2758 N N . GLY A 1 349 ? -18.836 -7.666 7.819 1.00 98.50 349 GLY A N 1
ATOM 2759 C CA . GLY A 1 349 ? -18.583 -7.489 9.237 1.00 98.50 349 GLY A CA 1
ATOM 2760 C C . GLY A 1 349 ? -18.943 -6.084 9.697 1.00 98.50 349 GLY A C 1
ATOM 2761 O O . GLY A 1 349 ? -18.853 -5.129 8.925 1.00 98.50 349 GLY A O 1
ATOM 2762 N N . VAL A 1 350 ? -19.309 -5.955 10.964 1.00 98.81 350 VAL A N 1
ATOM 2763 C CA . VAL A 1 350 ? -19.496 -4.674 11.651 1.00 98.81 350 VAL A CA 1
ATOM 2764 C C . VAL A 1 350 ? -18.680 -4.699 12.933 1.00 98.81 350 VAL A C 1
ATOM 2766 O O . VAL A 1 350 ? -18.640 -5.726 13.608 1.00 98.81 350 VAL A O 1
ATOM 2769 N N . ILE A 1 351 ? -18.019 -3.592 13.258 1.00 98.56 351 ILE A N 1
ATOM 2770 C CA . ILE A 1 351 ? -17.351 -3.390 14.546 1.00 98.56 351 ILE A CA 1
ATOM 2771 C C . ILE A 1 351 ? -17.794 -2.040 15.096 1.00 98.56 351 ILE A C 1
ATOM 2773 O O . ILE A 1 351 ? -17.676 -1.030 14.407 1.00 98.56 351 ILE A O 1
ATOM 2777 N N . ILE A 1 352 ? -18.259 -2.015 16.341 1.00 98.56 352 ILE A N 1
ATOM 2778 C CA . ILE A 1 352 ? -18.384 -0.770 17.096 1.00 98.56 352 ILE A CA 1
ATOM 2779 C C . ILE A 1 352 ? -17.092 -0.586 17.882 1.00 98.56 352 ILE A C 1
ATOM 2781 O O . ILE A 1 352 ? -16.711 -1.457 18.668 1.00 98.56 352 ILE A O 1
ATOM 2785 N N . THR A 1 353 ? -16.405 0.524 17.641 1.00 97.88 353 THR A N 1
ATOM 2786 C CA . THR A 1 353 ? -15.099 0.825 18.231 1.00 97.88 353 THR A CA 1
ATOM 2787 C C . THR A 1 353 ? -15.198 1.965 19.225 1.00 97.88 353 THR A C 1
ATOM 2789 O O . THR A 1 353 ? -15.957 2.901 19.003 1.00 97.88 353 THR A O 1
ATOM 2792 N N . ASP A 1 354 ? -14.365 1.952 20.250 1.00 96.81 354 ASP A N 1
ATOM 2793 C CA . ASP A 1 354 ? -14.154 3.113 21.116 1.00 96.81 354 ASP A CA 1
ATOM 2794 C C . ASP A 1 354 ? -12.664 3.325 21.359 1.00 96.81 354 ASP A C 1
ATOM 2796 O O . ASP A 1 354 ? -11.862 2.479 20.968 1.00 96.81 354 ASP A O 1
ATOM 2800 N N . SER A 1 355 ? -12.287 4.425 21.994 1.00 95.12 355 SER A N 1
ATOM 2801 C CA . SER A 1 355 ? -10.893 4.734 22.292 1.00 95.12 355 SER A CA 1
ATOM 2802 C C . SER A 1 355 ? -10.605 4.556 23.777 1.00 95.12 355 SER A C 1
ATOM 2804 O O . SER A 1 355 ? -11.325 5.047 24.640 1.00 95.12 355 SER A O 1
ATOM 2806 N N . SER A 1 356 ? -9.529 3.839 24.092 1.00 94.69 356 SER A N 1
ATOM 2807 C CA . SER A 1 356 ? -9.098 3.610 25.473 1.00 94.69 356 SER A CA 1
ATOM 2808 C C . SER A 1 356 ? -7.579 3.689 25.591 1.00 94.69 356 SER A C 1
ATOM 2810 O O . SER A 1 356 ? -6.860 3.855 24.606 1.00 94.69 356 SER A O 1
ATOM 2812 N N . VAL A 1 357 ? -7.077 3.593 26.816 1.00 91.81 357 VAL A N 1
ATOM 2813 C CA . VAL A 1 357 ? -5.646 3.590 27.133 1.00 91.81 357 VAL A CA 1
ATOM 2814 C C . VAL A 1 357 ? -5.193 2.186 27.514 1.00 91.81 357 VAL A C 1
ATOM 2816 O O . VAL A 1 357 ? -5.960 1.394 28.058 1.00 91.81 357 VAL A O 1
ATOM 2819 N N . MET A 1 358 ? -3.921 1.882 27.258 1.00 90.19 358 MET A N 1
ATOM 2820 C CA . MET A 1 358 ? -3.308 0.622 27.680 1.00 90.19 358 MET A CA 1
ATOM 2821 C C . MET A 1 358 ? -2.366 0.851 28.867 1.00 90.19 358 MET A C 1
ATOM 2823 O O . MET A 1 358 ? -1.612 1.829 28.862 1.00 90.19 358 MET A O 1
ATOM 2827 N N . PRO A 1 359 ? -2.335 -0.056 29.862 1.00 88.88 359 PRO A N 1
ATOM 2828 C CA . PRO A 1 359 ? -1.360 0.013 30.942 1.00 88.88 359 PRO A CA 1
ATOM 2829 C C . PRO A 1 359 ? 0.074 0.143 30.411 1.00 88.88 359 PRO A C 1
ATOM 2831 O O . PRO A 1 359 ? 0.480 -0.568 29.491 1.00 88.88 359 PRO A O 1
ATOM 2834 N N . LEU A 1 360 ? 0.850 1.047 31.018 1.00 91.06 360 LEU A N 1
ATOM 2835 C CA . LEU A 1 360 ? 2.274 1.274 30.726 1.00 91.06 360 LEU A CA 1
ATOM 2836 C C . LEU A 1 360 ? 2.587 1.773 29.298 1.00 91.06 360 LEU A C 1
ATOM 2838 O O . LEU A 1 360 ? 3.745 1.732 28.871 1.00 91.06 360 LEU A O 1
ATOM 2842 N N . ARG A 1 361 ? 1.592 2.260 28.545 1.00 92.38 361 ARG A N 1
ATOM 2843 C CA . ARG A 1 361 ? 1.777 2.835 27.203 1.00 92.38 361 ARG A CA 1
ATOM 2844 C C . ARG A 1 361 ? 1.180 4.235 27.121 1.00 92.38 361 ARG A C 1
ATOM 2846 O O . ARG A 1 361 ? 0.155 4.523 27.725 1.00 92.38 361 ARG A O 1
ATOM 2853 N N . TYR A 1 362 ? 1.850 5.103 26.371 1.00 90.31 362 TYR A N 1
ATOM 2854 C CA . TYR A 1 362 ? 1.376 6.458 26.108 1.00 90.31 362 TYR A CA 1
ATOM 2855 C C . TYR A 1 362 ? 0.471 6.480 24.871 1.00 90.31 362 TYR A C 1
ATOM 2857 O O . TYR A 1 362 ? 0.784 5.822 23.878 1.00 90.31 362 TYR A O 1
ATOM 2865 N N . GLY A 1 363 ? -0.594 7.283 24.922 1.00 91.62 363 GLY A N 1
ATOM 2866 C CA . GLY A 1 363 ? -1.565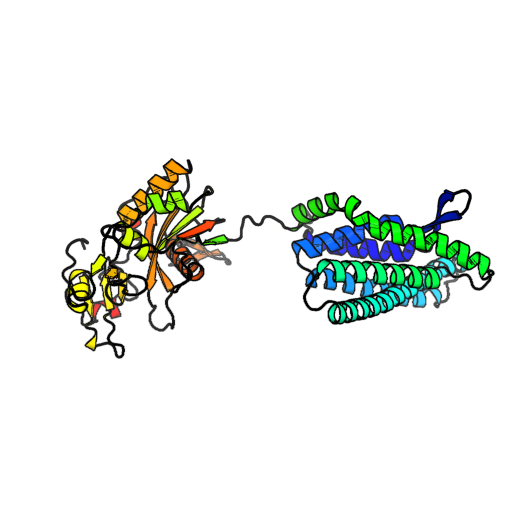 7.448 23.837 1.00 91.62 363 GLY A CA 1
ATOM 2867 C C . GLY A 1 363 ? -2.799 6.548 23.959 1.00 91.62 363 GLY A C 1
ATOM 2868 O O . GLY A 1 363 ? -2.798 5.556 24.691 1.00 91.62 363 GLY A O 1
ATOM 2869 N N . THR A 1 364 ? -3.862 6.927 23.248 1.00 93.19 364 THR A N 1
ATOM 2870 C CA . THR A 1 364 ? -5.088 6.133 23.107 1.00 93.19 364 THR A CA 1
ATOM 2871 C C . THR A 1 364 ? -4.975 5.151 21.941 1.00 93.19 364 THR A C 1
ATOM 2873 O O . THR A 1 364 ? -4.208 5.354 20.998 1.00 93.19 364 THR A O 1
ATOM 2876 N N . VAL A 1 365 ? -5.740 4.066 22.007 1.00 96.50 365 VAL A N 1
ATOM 2877 C CA . VAL A 1 365 ? -5.878 3.070 20.943 1.00 96.50 365 VAL A CA 1
ATOM 2878 C C . VAL A 1 365 ? -7.343 2.674 20.801 1.00 96.50 365 VAL A C 1
ATOM 2880 O O . VAL A 1 365 ? -8.084 2.644 21.785 1.00 96.50 365 VAL A O 1
ATOM 2883 N N . GLY A 1 366 ? -7.746 2.337 19.576 1.00 97.00 366 GLY A N 1
ATOM 2884 C CA . GLY A 1 366 ? -9.063 1.769 19.317 1.00 97.00 366 GLY A CA 1
ATOM 2885 C C . GLY A 1 366 ? -9.234 0.396 19.966 1.00 97.00 366 GLY A C 1
ATOM 2886 O O . GLY A 1 366 ? -8.403 -0.495 19.783 1.00 97.00 366 GLY A O 1
ATOM 2887 N N . ILE A 1 367 ? -10.341 0.220 20.673 1.00 96.50 367 ILE A N 1
ATOM 2888 C CA . ILE A 1 367 ? -10.810 -1.027 21.272 1.00 96.50 367 ILE A CA 1
ATOM 2889 C C . ILE A 1 367 ? -12.138 -1.457 20.642 1.00 96.50 367 ILE A C 1
ATOM 2891 O O . ILE A 1 367 ? -12.839 -0.667 20.008 1.00 96.50 367 ILE A O 1
ATOM 2895 N N . VAL A 1 368 ? -12.486 -2.730 20.814 1.00 96.44 368 VAL A N 1
ATOM 2896 C CA . VAL A 1 368 ? -13.759 -3.294 20.352 1.00 96.44 368 VAL A CA 1
ATOM 2897 C C . VAL A 1 368 ? -14.787 -3.160 21.467 1.00 96.44 368 VAL A C 1
ATOM 2899 O O . VAL A 1 368 ? -14.584 -3.705 22.545 1.00 96.44 368 VAL A O 1
ATOM 2902 N N . VAL A 1 369 ? -15.902 -2.490 21.185 1.00 95.69 369 VAL A N 1
ATOM 2903 C CA . VAL A 1 369 ? -17.083 -2.489 22.063 1.00 95.69 369 VAL A CA 1
ATOM 2904 C C . VAL A 1 369 ? -18.005 -3.653 21.708 1.00 95.69 369 VAL A C 1
ATOM 2906 O O . VAL A 1 369 ? -18.539 -4.315 22.587 1.00 95.69 369 VAL A O 1
ATOM 2909 N N . SER A 1 370 ? -18.203 -3.911 20.414 1.00 96.75 370 SER A N 1
ATOM 2910 C CA . SER A 1 370 ? -18.955 -5.070 19.914 1.00 96.75 370 SER A CA 1
ATOM 2911 C C . SER A 1 370 ? -18.606 -5.361 18.455 1.00 96.75 370 SER A C 1
ATOM 2913 O O . SER A 1 370 ? -18.052 -4.508 17.753 1.00 96.75 370 SER A O 1
ATOM 2915 N N . HIS A 1 371 ? -18.918 -6.568 17.982 1.00 97.81 371 HIS A N 1
ATOM 2916 C CA . HIS A 1 371 ? -18.656 -6.983 16.604 1.00 97.81 371 HIS A CA 1
ATOM 2917 C C . HIS A 1 371 ? -19.769 -7.886 16.063 1.00 97.81 371 HIS A C 1
ATOM 2919 O O . HIS A 1 371 ? -20.524 -8.486 16.821 1.00 97.81 371 HIS A O 1
ATOM 2925 N N . SER A 1 372 ? -19.876 -8.012 14.740 1.00 98.38 372 SER A N 1
ATOM 2926 C CA . SER A 1 372 ? -20.819 -8.931 14.102 1.00 98.38 372 SER A CA 1
ATOM 2927 C C . SER A 1 372 ? -20.339 -9.375 12.720 1.00 98.38 372 SER A C 1
ATOM 2929 O O . SER A 1 372 ? -19.680 -8.605 12.023 1.00 98.38 372 SER A O 1
ATOM 2931 N N . GLY A 1 373 ? -20.678 -10.598 12.294 1.00 97.88 373 GLY A N 1
ATOM 2932 C CA . GLY A 1 373 ? -20.463 -11.083 10.920 1.00 97.88 373 GLY A CA 1
ATOM 2933 C C . GLY A 1 373 ? -19.099 -11.682 10.589 1.00 97.88 373 GLY A C 1
ATOM 2934 O O . GLY A 1 373 ? -18.824 -11.968 9.421 1.00 97.88 373 GLY A O 1
ATOM 2935 N N . PHE A 1 374 ? -18.239 -11.870 11.585 1.00 97.69 374 PHE A N 1
ATOM 2936 C CA . PHE A 1 374 ? -16.948 -12.538 11.454 1.00 97.69 374 PHE A CA 1
ATOM 2937 C C . PHE A 1 374 ? -16.461 -13.025 12.825 1.00 97.69 374 PHE A C 1
ATOM 2939 O O . PHE A 1 374 ? -16.863 -12.482 13.857 1.00 97.69 374 PHE A O 1
ATOM 2946 N N . LEU A 1 375 ? -15.564 -14.014 12.823 1.00 96.25 375 LEU A N 1
ATOM 2947 C CA . LEU A 1 375 ? -14.905 -14.488 14.041 1.00 96.25 375 LEU A CA 1
ATOM 2948 C C . LEU A 1 375 ? -13.980 -13.409 14.616 1.00 96.25 375 LEU A C 1
ATOM 2950 O O . LEU A 1 375 ? -13.069 -12.937 13.933 1.00 96.25 375 LEU A O 1
ATOM 2954 N N . ALA A 1 376 ? -14.174 -13.057 15.889 1.00 95.12 376 ALA A N 1
ATOM 2955 C CA . ALA A 1 376 ? -13.398 -12.007 16.549 1.00 95.12 376 ALA A CA 1
ATOM 2956 C C . ALA A 1 376 ? -11.916 -12.349 16.737 1.00 95.12 376 ALA A C 1
ATOM 2958 O O . ALA A 1 376 ? -11.089 -11.443 16.870 1.00 95.12 376 ALA A O 1
ATOM 2959 N N . ALA A 1 377 ? -11.569 -13.635 16.732 1.00 94.19 377 ALA A N 1
ATOM 2960 C CA . ALA A 1 377 ? -10.212 -14.101 16.929 1.00 94.19 377 ALA A CA 1
ATOM 2961 C C . ALA A 1 377 ? -9.857 -15.267 16.001 1.00 94.19 377 ALA A C 1
ATOM 2963 O O . ALA A 1 377 ? -10.701 -16.081 15.630 1.00 94.19 377 ALA A O 1
ATOM 2964 N N . ASN A 1 378 ? -8.574 -15.355 15.654 1.00 93.00 378 ASN A N 1
ATOM 2965 C CA . ASN A 1 378 ? -7.996 -16.507 14.977 1.00 93.00 378 ASN A CA 1
ATOM 2966 C C . ASN A 1 378 ? -7.264 -17.373 16.003 1.00 93.00 378 ASN A C 1
ATOM 2968 O O . ASN A 1 378 ? -6.250 -16.947 16.561 1.00 93.00 378 ASN A O 1
ATOM 2972 N N . ASP A 1 379 ? -7.761 -18.589 16.219 1.00 92.12 379 ASP A N 1
ATOM 2973 C CA . ASP A 1 379 ? -7.104 -19.575 17.071 1.00 92.12 379 ASP A CA 1
ATOM 2974 C C . ASP A 1 379 ? -5.995 -20.298 16.291 1.00 92.12 379 ASP A C 1
ATOM 2976 O O . ASP A 1 379 ? -6.238 -20.928 15.248 1.00 92.12 379 ASP A O 1
ATOM 2980 N N . TYR A 1 380 ? -4.760 -20.168 16.775 1.00 90.06 380 TYR A N 1
ATOM 2981 C CA . TYR A 1 380 ? -3.599 -20.865 16.233 1.00 90.06 380 TYR A CA 1
ATOM 2982 C C . TYR A 1 380 ? -3.162 -22.044 17.095 1.00 90.06 380 TYR A C 1
ATOM 2984 O O . TYR A 1 380 ? -2.277 -22.779 16.665 1.00 90.06 380 TYR A O 1
ATOM 2992 N N . ARG A 1 381 ? -3.758 -22.266 18.272 1.00 91.88 381 ARG A N 1
ATOM 2993 C CA . ARG A 1 381 ? -3.377 -23.366 19.164 1.00 91.88 381 ARG A CA 1
ATOM 2994 C C . ARG A 1 381 ? -3.458 -24.705 18.427 1.00 91.88 381 ARG A C 1
ATOM 2996 O O . ARG A 1 381 ? -4.385 -24.961 17.663 1.00 91.88 381 ARG A O 1
ATOM 3003 N N . GLY A 1 382 ? -2.432 -25.532 18.605 1.00 91.81 382 GLY A N 1
ATOM 3004 C CA . GLY A 1 382 ? -2.267 -26.807 17.903 1.00 91.81 382 GLY A CA 1
ATOM 3005 C C . GLY A 1 382 ? -1.782 -26.705 16.450 1.00 91.81 382 GLY A C 1
ATOM 3006 O O . GLY A 1 382 ? -1.321 -27.710 15.914 1.00 91.81 382 GLY A O 1
ATOM 3007 N N . LYS A 1 383 ? -1.818 -25.528 15.805 1.00 88.31 383 LYS A N 1
ATOM 3008 C CA . LYS A 1 383 ? -1.260 -25.338 14.453 1.00 88.31 383 LYS A CA 1
ATOM 3009 C C . LYS A 1 383 ? 0.269 -25.192 14.514 1.00 88.31 383 LYS A C 1
ATOM 3011 O O . LYS A 1 383 ? 0.762 -24.614 15.485 1.00 88.31 383 LYS A O 1
ATOM 3016 N N . PRO A 1 384 ? 1.015 -25.680 13.506 1.00 83.25 384 PRO A N 1
ATOM 3017 C CA . PRO A 1 384 ? 2.469 -25.548 13.466 1.00 83.25 384 PRO A CA 1
ATOM 3018 C C . PRO A 1 384 ? 2.912 -24.091 13.256 1.00 83.25 384 PRO A C 1
ATOM 3020 O O . PRO A 1 384 ? 2.270 -23.328 12.529 1.00 83.25 384 PRO A O 1
ATOM 3023 N N . ASP A 1 385 ? 4.025 -23.720 13.888 1.00 85.12 385 ASP A N 1
ATOM 3024 C CA . ASP A 1 385 ? 4.798 -22.516 13.588 1.00 85.12 385 ASP A CA 1
ATOM 3025 C C . ASP A 1 385 ? 5.695 -22.726 12.348 1.00 85.12 385 ASP A C 1
ATOM 3027 O O . ASP A 1 385 ? 5.618 -23.744 11.661 1.00 85.12 385 ASP A O 1
ATOM 3031 N N . LEU A 1 386 ? 6.557 -21.750 12.037 1.00 82.12 386 LEU A N 1
ATOM 3032 C CA . LEU A 1 386 ? 7.475 -21.815 10.886 1.00 82.12 386 LEU A CA 1
ATOM 3033 C C . LEU A 1 386 ? 8.533 -22.930 10.977 1.00 82.12 386 LEU A C 1
ATOM 3035 O O . LEU A 1 386 ? 9.248 -23.159 10.005 1.00 82.12 386 LEU A O 1
ATOM 3039 N N . PHE A 1 387 ? 8.653 -23.582 12.130 1.00 90.69 387 PHE A N 1
ATOM 3040 C CA . PHE A 1 387 ? 9.592 -24.663 12.412 1.00 90.69 387 PHE A CA 1
ATOM 3041 C C . PHE A 1 387 ? 8.848 -25.915 12.904 1.00 90.69 387 PHE A C 1
ATOM 3043 O O . PHE A 1 387 ? 9.393 -26.691 13.689 1.00 90.69 387 PHE A O 1
ATOM 3050 N N . ASP A 1 388 ? 7.591 -26.077 12.475 1.00 87.19 388 ASP A N 1
ATOM 3051 C CA . ASP A 1 388 ? 6.726 -27.230 12.740 1.00 87.19 388 ASP A CA 1
ATOM 3052 C C . ASP A 1 388 ? 6.392 -27.480 14.222 1.00 87.19 388 ASP A C 1
ATOM 3054 O O . ASP A 1 388 ? 5.893 -28.545 14.591 1.00 87.19 388 ASP A O 1
ATOM 3058 N N . ARG A 1 389 ? 6.602 -26.493 15.103 1.00 86.88 389 ARG A N 1
ATOM 3059 C CA . ARG A 1 389 ? 6.226 -26.610 16.519 1.00 86.88 389 ARG A CA 1
ATOM 3060 C C . ARG A 1 389 ? 4.792 -26.128 16.720 1.00 86.88 389 ARG A C 1
ATOM 3062 O O . ARG A 1 389 ? 4.467 -25.026 16.285 1.00 86.88 389 ARG A O 1
ATOM 3069 N N . PRO A 1 390 ? 3.929 -26.878 17.420 1.00 88.81 390 PRO A N 1
ATOM 3070 C CA . PRO A 1 390 ? 2.556 -26.448 17.635 1.00 88.81 390 PRO A CA 1
ATOM 3071 C C . PRO A 1 390 ? 2.489 -25.232 18.569 1.00 88.81 390 PRO A C 1
ATOM 3073 O O . PRO A 1 390 ? 3.106 -25.216 19.639 1.00 88.81 390 PRO A O 1
ATOM 3076 N N . PHE A 1 391 ? 1.689 -24.227 18.207 1.00 84.25 391 PHE A N 1
ATOM 3077 C CA . PHE A 1 391 ? 1.369 -23.125 19.115 1.00 84.25 391 PHE A CA 1
ATOM 3078 C C . PHE A 1 391 ? 0.602 -23.638 20.341 1.00 84.25 391 PHE A C 1
ATOM 3080 O O . PHE A 1 391 ? -0.335 -24.426 20.217 1.00 84.25 391 PHE A O 1
ATOM 3087 N N . LYS A 1 392 ? 0.964 -23.149 21.535 1.00 86.81 392 LYS A N 1
ATOM 3088 C CA . LYS A 1 392 ? 0.327 -23.554 22.804 1.00 86.81 392 LYS A CA 1
ATOM 3089 C C . LYS A 1 392 ? -0.799 -22.620 23.250 1.00 86.81 392 LYS A C 1
ATOM 3091 O O . LYS A 1 392 ? -1.833 -23.086 23.706 1.00 86.81 392 LYS A O 1
ATOM 3096 N N . VAL A 1 393 ? -0.597 -21.308 23.112 1.00 83.50 393 VAL A N 1
ATOM 3097 C CA . VAL A 1 393 ? -1.486 -20.270 23.679 1.00 83.50 393 VAL A CA 1
ATOM 3098 C C . VAL A 1 393 ? -1.902 -19.199 22.666 1.00 83.50 393 VAL A C 1
ATOM 3100 O O . VAL A 1 393 ? -2.600 -18.254 23.008 1.00 83.50 393 VAL A O 1
ATOM 3103 N N . SER A 1 394 ? -1.449 -19.302 21.416 1.00 88.50 394 SER A N 1
ATOM 3104 C CA . SER A 1 394 ? -1.559 -18.209 20.448 1.00 88.50 394 SER A CA 1
ATOM 3105 C C . SER A 1 394 ? -2.972 -18.079 19.882 1.00 88.50 394 SER A C 1
ATOM 3107 O O . SER A 1 394 ? -3.376 -18.829 18.997 1.00 88.50 394 SER A O 1
ATOM 3109 N N . ILE A 1 395 ? -3.691 -17.068 20.360 1.00 89.12 395 ILE A N 1
ATOM 3110 C CA . ILE A 1 395 ? -4.949 -16.580 19.796 1.00 89.12 395 ILE A CA 1
ATOM 3111 C C . ILE A 1 395 ? -4.710 -15.131 19.364 1.00 89.12 395 ILE A C 1
ATOM 3113 O O . ILE A 1 395 ? -4.197 -14.322 20.133 1.00 89.12 395 ILE A O 1
ATOM 3117 N N . SER A 1 396 ? -5.039 -14.795 18.118 1.00 91.81 396 SER A N 1
ATOM 3118 C CA . SER A 1 396 ? -4.875 -13.435 17.594 1.00 91.81 396 SER A CA 1
ATOM 3119 C C . SER A 1 396 ? -6.217 -12.715 17.575 1.00 91.81 396 SER A C 1
ATOM 3121 O O . SER A 1 396 ? -7.142 -13.181 16.910 1.00 91.81 396 SER A O 1
ATOM 3123 N N . SER A 1 397 ? -6.319 -11.579 18.273 1.00 93.94 397 SER A N 1
ATOM 3124 C CA . SER A 1 397 ? -7.524 -10.740 18.271 1.00 93.94 397 SER A CA 1
ATOM 3125 C C . SER A 1 397 ? -7.671 -10.011 16.933 1.00 93.94 397 SER A C 1
ATOM 3127 O O . SER A 1 397 ? -7.075 -8.957 16.698 1.00 93.94 397 SER A O 1
ATOM 3129 N N . VAL A 1 398 ? -8.467 -10.596 16.039 1.00 96.19 398 VAL A N 1
ATOM 3130 C CA . VAL A 1 398 ? -8.781 -10.039 14.720 1.00 96.19 398 VAL A CA 1
ATOM 3131 C C . VAL A 1 398 ? -9.612 -8.771 14.884 1.00 96.19 398 VAL A C 1
ATOM 3133 O O . VAL A 1 398 ? -9.259 -7.738 14.322 1.00 96.19 398 VAL A O 1
ATOM 3136 N N . ALA A 1 399 ? -10.672 -8.819 15.695 1.00 97.00 399 ALA A N 1
ATOM 3137 C CA . ALA A 1 399 ? -11.522 -7.663 15.959 1.00 97.00 399 ALA A CA 1
ATOM 3138 C C . ALA A 1 399 ? -10.727 -6.516 16.606 1.00 97.00 399 ALA A C 1
ATOM 3140 O O . ALA A 1 399 ? -10.848 -5.376 16.163 1.00 97.00 399 ALA A O 1
ATOM 3141 N N . GLY A 1 400 ? -9.860 -6.818 17.583 1.00 96.56 400 GLY A N 1
ATOM 3142 C CA . GLY A 1 400 ? -9.003 -5.824 18.237 1.00 96.56 400 GLY A CA 1
ATOM 3143 C C . GLY A 1 400 ? -8.044 -5.139 17.265 1.00 96.56 400 GLY A C 1
ATOM 3144 O O . GLY A 1 400 ? -7.964 -3.913 17.235 1.00 96.56 400 GLY A O 1
ATOM 3145 N N . GLY A 1 401 ? -7.369 -5.914 16.408 1.00 97.38 401 GLY A N 1
ATOM 3146 C CA . GLY A 1 401 ? -6.485 -5.359 15.379 1.00 97.38 401 GLY A CA 1
ATOM 3147 C C . GLY A 1 401 ? -7.220 -4.465 14.374 1.00 97.38 401 GLY A C 1
ATOM 3148 O O . GLY A 1 401 ? -6.716 -3.403 14.008 1.00 97.38 401 GLY A O 1
ATOM 3149 N N . LEU A 1 402 ? -8.428 -4.863 13.961 1.00 98.25 402 LEU A N 1
ATOM 3150 C CA . LEU A 1 402 ? -9.270 -4.068 13.063 1.00 98.25 402 LEU A CA 1
ATOM 3151 C C . LEU A 1 402 ? -9.771 -2.781 13.730 1.00 98.25 402 LEU A C 1
ATOM 3153 O O . LEU A 1 402 ? -9.729 -1.730 13.095 1.00 98.25 402 LEU A O 1
ATOM 3157 N N . ALA A 1 403 ? -10.194 -2.840 14.997 1.00 98.19 403 ALA A N 1
ATOM 3158 C CA . ALA A 1 403 ? -10.644 -1.676 15.757 1.00 98.19 403 ALA A CA 1
ATOM 3159 C C . ALA A 1 403 ? -9.524 -0.649 15.953 1.00 98.19 403 ALA A C 1
ATOM 3161 O O . ALA A 1 403 ? -9.720 0.531 15.672 1.00 98.19 403 ALA A O 1
ATOM 3162 N N . ALA A 1 404 ? -8.332 -1.102 16.351 1.00 98.00 404 ALA A N 1
ATOM 3163 C CA . ALA A 1 404 ? -7.170 -0.237 16.519 1.00 98.00 404 ALA A CA 1
ATOM 3164 C C . ALA A 1 404 ? -6.782 0.460 15.204 1.00 98.00 404 ALA A C 1
ATOM 3166 O O . ALA A 1 404 ? -6.548 1.668 15.182 1.00 98.00 404 ALA A O 1
ATOM 3167 N N . ALA A 1 405 ? -6.756 -0.285 14.094 1.00 98.06 405 ALA A N 1
ATOM 3168 C CA . ALA A 1 405 ? -6.414 0.268 12.787 1.00 98.06 405 ALA A CA 1
ATOM 3169 C C . ALA A 1 405 ? -7.495 1.224 12.250 1.00 98.06 405 ALA A C 1
ATOM 3171 O O . ALA A 1 405 ? -7.167 2.241 11.638 1.00 98.06 405 ALA A O 1
ATOM 3172 N N . ALA A 1 406 ? -8.774 0.921 12.493 1.00 98.31 406 ALA A N 1
ATOM 3173 C CA . ALA A 1 406 ? -9.880 1.803 12.145 1.00 98.31 406 ALA A CA 1
ATOM 3174 C C . ALA A 1 406 ? -9.821 3.109 12.940 1.00 98.31 406 ALA A C 1
ATOM 3176 O O . ALA A 1 406 ? -9.846 4.167 12.324 1.00 98.31 406 ALA A O 1
ATOM 3177 N N . ALA A 1 407 ? -9.686 3.048 14.268 1.00 97.50 407 ALA A N 1
ATOM 3178 C CA . ALA A 1 407 ? -9.602 4.232 15.124 1.00 97.50 407 ALA A CA 1
ATOM 3179 C C . ALA A 1 407 ? -8.427 5.136 14.730 1.00 97.50 407 ALA A C 1
ATOM 3181 O O . ALA A 1 407 ? -8.609 6.336 14.544 1.00 97.50 407 ALA A O 1
ATOM 3182 N N . LEU A 1 408 ? -7.252 4.546 14.469 1.00 97.50 408 LEU A N 1
ATOM 3183 C CA . LEU A 1 408 ? -6.088 5.288 13.982 1.00 97.50 408 LEU A CA 1
ATOM 3184 C C . LEU A 1 408 ? -6.389 6.065 12.690 1.00 97.50 408 LEU A C 1
ATOM 3186 O O . LEU A 1 408 ? -5.937 7.196 12.533 1.00 97.50 408 LEU A O 1
ATOM 3190 N N . GLN A 1 409 ? -7.141 5.465 11.763 1.00 97.94 409 GLN A N 1
ATOM 3191 C CA . GLN A 1 409 ? -7.496 6.108 10.499 1.00 97.94 409 GLN A CA 1
ATOM 3192 C C . GLN A 1 409 ? -8.641 7.122 10.653 1.00 97.94 409 GLN A C 1
ATOM 3194 O O . GLN A 1 409 ? -8.650 8.128 9.943 1.00 97.94 409 GLN A O 1
ATOM 3199 N N . MET A 1 410 ? -9.610 6.848 11.533 1.00 97.94 410 MET A N 1
ATOM 3200 C CA . MET A 1 410 ? -10.752 7.720 11.840 1.00 97.94 410 MET A CA 1
ATOM 3201 C C . MET A 1 410 ? -10.331 9.003 12.559 1.00 97.94 410 MET A C 1
ATOM 3203 O O . MET A 1 410 ? -11.002 10.020 12.384 1.00 97.94 410 MET A O 1
ATOM 3207 N N . GLY A 1 411 ? -9.221 8.965 13.299 1.00 96.19 411 GLY A N 1
ATOM 3208 C CA . GLY A 1 411 ? -8.757 10.080 14.115 1.00 96.19 411 GLY A CA 1
ATOM 3209 C C . GLY A 1 411 ? -9.586 10.258 15.390 1.00 96.19 411 GLY A C 1
ATOM 3210 O O . GLY A 1 411 ? -10.615 9.613 15.585 1.00 96.19 411 GLY A O 1
ATOM 3211 N N . GLU A 1 412 ? -9.116 11.146 16.261 1.00 93.25 412 GLU A N 1
ATOM 3212 C CA . GLU A 1 412 ? -9.707 11.412 17.586 1.00 93.25 412 GLU A CA 1
ATOM 3213 C C . GLU A 1 412 ? -10.294 12.832 17.697 1.00 93.25 412 GLU A C 1
ATOM 3215 O O . GLU A 1 412 ? -10.941 13.177 18.684 1.00 93.25 412 GLU A O 1
ATOM 3220 N N . GLY A 1 413 ? -10.037 13.693 16.708 1.00 92.31 413 GLY A N 1
ATOM 3221 C CA . GLY A 1 413 ? -10.256 15.131 16.792 1.00 92.31 413 GLY A CA 1
ATOM 3222 C C . GLY A 1 413 ? -11.388 15.627 15.896 1.00 92.31 413 GLY A C 1
ATOM 3223 O O . GLY A 1 413 ? -12.564 15.321 16.100 1.00 92.31 413 GLY A O 1
ATOM 3224 N N . ILE A 1 414 ? -11.023 16.491 14.945 1.00 93.88 414 ILE A N 1
ATOM 3225 C CA . ILE A 1 414 ? -11.946 17.263 14.096 1.00 93.88 414 ILE A CA 1
ATOM 3226 C C . ILE A 1 414 ? -12.125 16.671 12.691 1.00 93.88 414 ILE A C 1
ATOM 3228 O O . ILE A 1 414 ? -12.682 17.326 11.812 1.00 93.88 414 ILE A O 1
ATOM 3232 N N . GLU A 1 415 ? -11.623 15.463 12.441 1.00 96.31 415 GLU A N 1
ATOM 3233 C CA . GLU A 1 415 ? -11.579 14.839 11.114 1.00 96.31 415 GLU A CA 1
ATOM 3234 C C . GLU A 1 415 ? -12.983 14.571 10.546 1.00 96.31 415 GLU A C 1
ATOM 3236 O O . GLU A 1 415 ? -13.173 14.566 9.325 1.00 96.31 415 GLU A O 1
ATOM 3241 N N . GLN A 1 416 ? -13.973 14.414 11.437 1.00 96.19 416 GLN A N 1
ATOM 3242 C CA . GLN A 1 416 ? -15.364 14.072 11.122 1.00 96.19 416 GLN A CA 1
ATOM 3243 C C . GLN A 1 416 ? -15.474 12.769 10.325 1.00 96.19 416 GLN A C 1
ATOM 3245 O O . GLN A 1 416 ? -16.244 12.671 9.372 1.00 96.19 416 GLN A O 1
ATOM 3250 N N . THR A 1 417 ? -14.691 11.764 10.713 1.00 97.50 417 THR A N 1
ATOM 3251 C CA . THR A 1 417 ? -14.632 10.460 10.046 1.00 97.50 417 THR A CA 1
ATOM 3252 C C . THR A 1 417 ? -15.007 9.307 10.980 1.00 97.50 417 THR A C 1
ATOM 3254 O O . THR A 1 417 ? -14.180 8.438 11.220 1.00 97.50 417 THR A O 1
ATOM 3257 N N . PRO A 1 418 ? -16.239 9.255 11.518 1.00 97.31 418 PRO A N 1
ATOM 3258 C CA . PRO A 1 418 ? -16.630 8.276 12.539 1.00 97.31 418 PRO A CA 1
ATOM 3259 C C . PRO A 1 418 ? -16.930 6.865 12.005 1.00 97.31 418 PRO A C 1
ATOM 3261 O O . PRO A 1 418 ? -17.348 5.995 12.769 1.00 97.31 418 PRO A O 1
ATOM 3264 N N . ILE A 1 419 ? -16.796 6.651 10.694 1.00 98.44 419 ILE A N 1
ATOM 3265 C CA . ILE A 1 419 ? -17.040 5.371 10.031 1.00 98.44 419 ILE A CA 1
ATOM 3266 C C . ILE A 1 419 ? -15.822 5.040 9.166 1.00 98.44 419 ILE A C 1
ATOM 3268 O O . ILE A 1 419 ? -15.319 5.896 8.432 1.00 98.44 419 ILE A O 1
ATOM 3272 N N . ALA A 1 420 ? -15.375 3.787 9.198 1.00 98.44 420 ALA A N 1
ATOM 3273 C CA . ALA A 1 420 ? -14.320 3.273 8.335 1.00 98.44 420 ALA A CA 1
ATOM 3274 C C . ALA A 1 420 ? -14.717 1.949 7.671 1.00 98.44 420 ALA A C 1
ATOM 3276 O O . ALA A 1 420 ? -15.295 1.064 8.293 1.00 98.44 420 ALA A O 1
ATOM 3277 N N . ILE A 1 421 ? -14.368 1.799 6.396 1.00 98.44 421 ILE A N 1
ATOM 3278 C CA . ILE A 1 421 ? -14.546 0.577 5.611 1.00 98.44 421 ILE A CA 1
ATOM 3279 C C . ILE A 1 421 ? -13.186 -0.095 5.478 1.00 98.44 421 ILE A C 1
ATOM 3281 O O . ILE A 1 421 ? -12.244 0.499 4.945 1.00 98.44 421 ILE A O 1
ATOM 3285 N N . ILE A 1 422 ? -13.099 -1.341 5.925 1.00 98.25 422 ILE A N 1
ATOM 3286 C CA . ILE A 1 422 ? -11.896 -2.160 5.854 1.00 98.25 422 ILE A CA 1
ATOM 3287 C C . ILE A 1 422 ? -12.095 -3.244 4.789 1.00 98.25 422 ILE A C 1
ATOM 3289 O O . ILE A 1 422 ? -13.003 -4.068 4.886 1.00 98.25 422 ILE A O 1
ATOM 3293 N N . GLU A 1 423 ? -11.243 -3.234 3.765 1.00 96.00 423 GLU A N 1
ATOM 3294 C CA . GLU A 1 423 ? -11.263 -4.149 2.616 1.00 96.00 423 GLU A CA 1
ATOM 3295 C C . GLU A 1 423 ? -9.981 -5.001 2.563 1.00 96.00 423 GLU A C 1
ATOM 3297 O O . GLU A 1 423 ? -8.964 -4.656 3.170 1.00 96.00 423 GLU A O 1
ATOM 3302 N N . ASN A 1 424 ? -10.004 -6.070 1.753 1.00 93.06 424 ASN A N 1
ATOM 3303 C CA . ASN A 1 424 ? -8.884 -6.995 1.512 1.00 93.06 424 ASN A CA 1
ATOM 3304 C C . ASN A 1 424 ? -8.391 -7.682 2.794 1.00 93.06 424 ASN A C 1
ATOM 3306 O O . ASN A 1 424 ? -7.254 -7.499 3.235 1.00 93.06 424 ASN A O 1
ATOM 3310 N N . LEU A 1 425 ? -9.274 -8.492 3.375 1.00 94.31 425 LEU A N 1
ATOM 3311 C CA . LEU A 1 425 ? -9.106 -9.120 4.681 1.00 94.31 425 LEU A CA 1
ATOM 3312 C C . LEU A 1 425 ? -8.957 -10.653 4.570 1.00 94.31 425 LEU A C 1
ATOM 3314 O O . LEU A 1 425 ? -9.843 -11.385 5.007 1.00 94.31 425 LEU A O 1
ATOM 3318 N N . PRO A 1 426 ? -7.857 -11.184 3.991 1.00 89.81 426 PRO A N 1
ATOM 3319 C CA . PRO A 1 426 ? -7.702 -12.627 3.764 1.00 89.81 426 PRO A CA 1
ATOM 3320 C C . PRO A 1 426 ? -7.572 -13.444 5.059 1.00 89.81 426 PRO A C 1
ATOM 3322 O O . PRO A 1 426 ? -7.756 -14.656 5.039 1.00 89.81 426 PRO A O 1
ATOM 3325 N N . PHE A 1 427 ? -7.245 -12.790 6.175 1.00 90.62 427 PHE A N 1
ATOM 3326 C CA . PHE A 1 427 ? -7.129 -13.400 7.500 1.00 90.62 427 PHE A CA 1
ATOM 3327 C C . PHE A 1 427 ? -8.438 -13.352 8.305 1.00 90.62 427 PHE A C 1
ATOM 3329 O O . PHE A 1 427 ? -8.478 -13.888 9.410 1.00 90.62 427 PHE A O 1
ATOM 3336 N N . VAL A 1 428 ? -9.490 -12.701 7.794 1.00 95.81 428 VAL A N 1
ATOM 3337 C CA . VAL A 1 428 ? -10.789 -12.609 8.472 1.00 95.81 428 VAL A CA 1
ATOM 3338 C C . VAL A 1 428 ? -11.683 -13.755 8.027 1.00 95.81 428 VAL A C 1
ATOM 3340 O O . VAL A 1 428 ? -11.953 -13.944 6.840 1.00 95.81 428 VAL A O 1
ATOM 3343 N N . GLN A 1 429 ? -12.189 -14.502 9.002 1.00 96.06 429 GLN A N 1
ATOM 3344 C CA . GLN A 1 429 ? -13.154 -15.569 8.776 1.00 96.06 429 GLN A CA 1
ATOM 3345 C C . GLN A 1 429 ? -14.572 -14.998 8.888 1.00 96.06 429 GLN A C 1
ATOM 3347 O O . GLN A 1 429 ? -15.133 -14.895 9.978 1.00 96.06 429 GLN A O 1
ATOM 3352 N N . PHE A 1 430 ? -15.130 -14.574 7.752 1.00 97.38 430 PHE A N 1
ATOM 3353 C CA . PHE A 1 430 ? -16.491 -14.034 7.680 1.00 97.38 430 PHE A CA 1
ATOM 3354 C C . PHE A 1 430 ? -17.560 -15.105 7.885 1.00 97.38 430 PHE A C 1
ATOM 3356 O O . PHE A 1 430 ? -17.437 -16.227 7.392 1.00 97.38 430 PHE A O 1
ATOM 3363 N N . GLN A 1 431 ? -18.655 -14.693 8.515 1.00 95.12 431 GLN A N 1
ATOM 3364 C CA . GLN A 1 431 ? -19.823 -15.514 8.803 1.00 95.12 431 GLN A CA 1
ATOM 3365 C C . GLN A 1 431 ? -21.090 -14.877 8.227 1.00 95.12 431 GLN A C 1
ATOM 3367 O O . GLN A 1 431 ? -21.236 -13.653 8.149 1.00 95.12 431 GLN A O 1
ATOM 3372 N N . SER A 1 432 ? -22.042 -15.723 7.834 1.00 94.19 432 SER A N 1
ATOM 3373 C CA . SER A 1 432 ? -23.352 -15.280 7.348 1.00 94.19 432 SER A CA 1
ATOM 3374 C C . SER A 1 432 ? -24.345 -14.974 8.474 1.00 94.19 432 SER A C 1
ATOM 3376 O O . SER A 1 432 ? -25.405 -14.422 8.191 1.00 94.19 432 SER A O 1
ATOM 3378 N N . HIS A 1 433 ? -23.998 -15.225 9.737 1.00 95.75 433 HIS A N 1
ATOM 3379 C CA . HIS A 1 433 ? -24.833 -14.961 10.913 1.00 95.75 433 HIS A CA 1
ATOM 3380 C C . HIS A 1 433 ? -24.212 -13.914 11.854 1.00 95.75 433 HIS A C 1
ATOM 3382 O O . HIS A 1 433 ? -23.050 -13.530 11.707 1.00 95.75 433 HIS A O 1
ATOM 3388 N N . ASN A 1 434 ? -25.020 -13.431 12.797 1.00 97.12 434 ASN A N 1
ATOM 3389 C CA . ASN A 1 434 ? -24.552 -12.658 13.948 1.00 97.12 434 ASN A CA 1
ATOM 3390 C C . ASN A 1 434 ? -23.862 -13.604 14.951 1.00 97.12 434 ASN A C 1
ATOM 3392 O O . ASN A 1 434 ? -24.181 -14.797 14.936 1.00 97.12 434 ASN A O 1
ATOM 3396 N N . PRO A 1 435 ? -22.955 -13.122 15.819 1.00 95.88 435 PRO A N 1
ATOM 3397 C CA . PRO A 1 435 ? -22.296 -13.971 16.805 1.00 95.88 435 PRO A CA 1
ATOM 3398 C C . PRO A 1 435 ? -23.310 -14.710 17.683 1.00 95.88 435 PRO A C 1
ATOM 3400 O O . PRO A 1 435 ? -24.281 -14.126 18.167 1.00 95.88 435 PRO A O 1
ATOM 3403 N N . SER A 1 436 ? -23.083 -16.003 17.876 1.00 94.94 436 SER A N 1
ATOM 3404 C CA . SER A 1 436 ? -23.802 -16.823 18.848 1.00 94.94 436 SER A CA 1
ATOM 3405 C C . SER A 1 436 ? -23.431 -16.427 20.281 1.00 94.94 436 SER A C 1
ATOM 3407 O O . SER A 1 436 ? -22.381 -15.834 20.522 1.00 94.94 436 SER A O 1
ATOM 3409 N N . GLN A 1 437 ? -24.260 -16.806 21.259 1.00 91.50 437 GLN A N 1
ATOM 3410 C CA . GLN A 1 437 ? -23.957 -16.567 22.679 1.00 91.50 437 GLN A CA 1
ATOM 3411 C C . GLN A 1 437 ? -22.602 -17.151 23.091 1.00 91.50 437 GLN A C 1
ATOM 3413 O O . GLN A 1 437 ? -21.860 -16.510 23.826 1.00 91.50 437 GLN A O 1
ATOM 3418 N N . LYS A 1 438 ? -22.249 -18.330 22.564 1.00 91.00 438 LYS A N 1
ATOM 3419 C CA . LYS A 1 438 ? -20.948 -18.950 22.816 1.00 91.00 438 LYS A CA 1
ATOM 3420 C C . LYS A 1 438 ? -19.795 -18.114 22.257 1.00 91.00 438 LYS A C 1
ATOM 3422 O O . LYS A 1 438 ? -18.827 -17.886 22.962 1.00 91.00 438 LYS A O 1
ATOM 3427 N N . GLU A 1 439 ? -19.903 -17.630 21.019 1.00 92.19 439 GLU A N 1
ATOM 3428 C CA . GLU A 1 439 ? -18.855 -16.793 20.412 1.00 92.19 439 GLU A CA 1
ATOM 3429 C C . GLU A 1 439 ? -18.663 -15.468 21.158 1.00 92.19 439 GLU A C 1
ATOM 3431 O O . GLU A 1 439 ? -17.540 -14.978 21.245 1.00 92.19 439 GLU A O 1
ATOM 3436 N N . LEU A 1 440 ? -19.742 -14.904 21.708 1.00 91.00 440 LEU A N 1
ATOM 3437 C CA . LEU A 1 440 ? -19.673 -13.714 22.557 1.00 91.00 440 LEU A CA 1
ATOM 3438 C C . LEU A 1 440 ? -19.037 -14.019 23.916 1.00 91.00 440 LEU A C 1
ATOM 3440 O O . LEU A 1 440 ? -18.207 -13.241 24.376 1.00 91.00 440 LEU A O 1
ATOM 3444 N N . ALA A 1 441 ? -19.388 -15.145 24.539 1.00 86.31 441 ALA A N 1
ATOM 3445 C CA . ALA A 1 441 ? -18.778 -15.577 25.794 1.00 86.31 441 ALA A CA 1
ATOM 3446 C C . ALA A 1 441 ? -17.275 -15.849 25.622 1.00 86.31 441 ALA A C 1
ATOM 3448 O O . ALA A 1 441 ? -16.476 -15.377 26.419 1.00 86.31 441 ALA A O 1
ATOM 3449 N N . ASP A 1 442 ? -16.879 -16.514 24.533 1.00 84.50 442 ASP A N 1
ATOM 3450 C CA . ASP A 1 442 ? -15.479 -16.825 24.220 1.00 84.50 442 ASP A CA 1
ATOM 3451 C C . ASP A 1 442 ? -14.643 -15.566 23.883 1.00 84.50 442 ASP A C 1
ATOM 3453 O O . ASP A 1 442 ? -13.411 -15.621 23.879 1.00 84.50 442 ASP A O 1
ATOM 3457 N N . PHE A 1 443 ? -15.283 -14.428 23.577 1.00 83.31 443 PHE A N 1
ATOM 3458 C CA . PHE A 1 443 ? -14.595 -13.161 23.300 1.00 83.31 443 PHE A CA 1
ATOM 3459 C C . PHE A 1 443 ? -14.113 -12.451 24.572 1.00 83.31 443 PHE A C 1
ATOM 3461 O O . PHE A 1 443 ? -13.134 -11.701 24.529 1.00 83.31 443 PHE A O 1
ATOM 3468 N N . TYR A 1 444 ? -14.783 -12.689 25.698 1.00 83.12 444 TYR A N 1
ATOM 3469 C CA . TYR A 1 444 ? -14.536 -12.013 26.962 1.00 83.12 444 TYR A CA 1
ATOM 3470 C C . TYR A 1 444 ? -13.928 -12.973 27.982 1.00 83.12 444 TYR A C 1
ATOM 3472 O O . TYR A 1 444 ? -14.382 -14.099 28.147 1.00 83.12 444 TYR A O 1
ATOM 3480 N N . ILE A 1 445 ? -12.911 -12.511 28.710 1.00 83.75 445 ILE A N 1
ATOM 3481 C CA . ILE A 1 445 ? -12.368 -13.252 29.849 1.00 83.75 445 ILE A CA 1
ATOM 3482 C C . ILE A 1 445 ? -12.967 -12.637 31.123 1.00 83.75 445 ILE A C 1
ATOM 3484 O O . ILE A 1 445 ? -12.883 -11.415 31.297 1.00 83.75 445 ILE A O 1
ATOM 3488 N N . PRO A 1 446 ? -13.623 -13.424 31.992 1.00 79.06 446 PRO A N 1
ATOM 3489 C CA . PRO A 1 446 ? -14.146 -12.913 33.250 1.00 79.06 446 PRO A CA 1
ATOM 3490 C C . PRO A 1 446 ? -12.999 -12.614 34.222 1.00 79.06 446 PRO A C 1
ATOM 3492 O O . PRO A 1 446 ? -11.995 -13.322 34.260 1.00 79.06 446 PRO A O 1
ATOM 3495 N N . ILE A 1 447 ? -13.172 -11.597 35.070 1.00 73.69 447 ILE A N 1
ATOM 3496 C CA . ILE A 1 447 ? -12.163 -11.175 36.065 1.00 73.69 447 ILE A CA 1
ATOM 3497 C C . ILE A 1 447 ? -11.832 -12.291 37.068 1.00 73.69 447 ILE A C 1
ATOM 3499 O O . ILE A 1 447 ? -10.715 -12.364 37.579 1.00 73.69 447 ILE A O 1
ATOM 3503 N N . SER A 1 448 ? -12.812 -13.139 37.376 1.00 70.81 448 SER A N 1
ATOM 3504 C CA . SER A 1 448 ? -12.667 -14.310 38.245 1.00 70.81 448 SER A CA 1
ATOM 3505 C C . SER A 1 448 ? -12.041 -15.521 37.541 1.00 70.81 448 SER A C 1
ATOM 3507 O O . SER A 1 448 ? -11.733 -16.501 38.215 1.00 70.81 448 SER A O 1
ATOM 3509 N N . GLY A 1 449 ? -11.872 -15.474 36.215 1.00 71.06 449 GLY A N 1
ATOM 3510 C CA . GLY A 1 449 ? -11.320 -16.563 35.412 1.00 71.06 449 GLY A CA 1
ATOM 3511 C C . GLY A 1 449 ? -9.803 -16.489 35.230 1.00 71.06 449 GLY A C 1
ATOM 3512 O O . GLY A 1 449 ? -9.101 -15.769 35.937 1.00 71.06 449 GLY A O 1
ATOM 3513 N N . ASP A 1 450 ? -9.309 -17.213 34.224 1.00 74.44 450 ASP A N 1
ATOM 3514 C CA . ASP A 1 450 ? -7.884 -17.329 33.873 1.00 74.44 450 ASP A CA 1
ATOM 3515 C C . ASP A 1 450 ? -7.314 -16.075 33.166 1.00 74.44 450 ASP A C 1
ATOM 3517 O O . ASP A 1 450 ? -6.439 -16.171 32.299 1.00 74.44 450 ASP A O 1
ATOM 3521 N N . ASP A 1 451 ? -7.810 -14.877 33.498 1.00 83.38 451 ASP A N 1
ATOM 3522 C CA . ASP A 1 451 ? -7.265 -13.632 32.957 1.00 83.38 451 ASP A CA 1
ATOM 3523 C C . ASP A 1 451 ? -5.839 -13.410 33.481 1.00 83.38 451 ASP A C 1
ATOM 3525 O O . ASP A 1 451 ? -5.570 -13.470 34.683 1.00 83.38 451 ASP A O 1
ATOM 3529 N N . LEU A 1 452 ? -4.906 -13.099 32.579 1.00 85.44 452 LEU A N 1
ATOM 3530 C CA . LEU A 1 452 ? -3.510 -12.839 32.938 1.00 85.44 452 LEU A CA 1
ATOM 3531 C C . LEU A 1 452 ? -3.365 -11.659 33.919 1.00 85.44 452 LEU A C 1
ATOM 3533 O O . LEU A 1 452 ? -2.413 -11.607 34.699 1.00 85.44 452 LEU A O 1
ATOM 3537 N N . PHE A 1 453 ? -4.302 -10.712 33.885 1.00 88.12 453 PHE A N 1
ATOM 3538 C CA . PHE A 1 453 ? -4.365 -9.558 34.769 1.00 88.12 453 PHE A CA 1
ATOM 3539 C C . PHE A 1 453 ? -5.199 -9.796 36.032 1.00 88.12 453 PHE A C 1
ATOM 3541 O O . PHE A 1 453 ? -5.254 -8.894 36.872 1.00 88.12 453 PHE A O 1
ATOM 3548 N N . ALA A 1 454 ? -5.799 -10.978 36.222 1.00 87.81 454 ALA A N 1
ATOM 3549 C CA . ALA A 1 454 ? -6.619 -11.287 37.394 1.00 87.81 454 ALA A CA 1
ATOM 3550 C C . ALA A 1 454 ? -5.929 -10.950 38.734 1.00 87.81 454 ALA A C 1
ATOM 3552 O O . ALA A 1 454 ? -6.571 -10.294 39.557 1.00 87.81 454 ALA A O 1
ATOM 3553 N N . PRO A 1 455 ? -4.623 -11.234 38.956 1.00 89.62 455 PRO A N 1
ATOM 3554 C CA . PRO A 1 455 ? -3.949 -10.854 40.201 1.00 89.62 455 PRO A CA 1
ATOM 3555 C C . PRO A 1 455 ? -3.940 -9.344 40.473 1.00 89.62 455 PRO A C 1
ATOM 3557 O O . PRO A 1 455 ? -3.937 -8.930 41.628 1.00 89.62 455 PRO A O 1
ATOM 3560 N N . PHE A 1 456 ? -3.946 -8.503 39.438 1.00 88.44 456 PHE A N 1
ATOM 3561 C CA . PHE A 1 456 ? -4.012 -7.048 39.597 1.00 88.44 456 PHE A CA 1
ATOM 3562 C C . PHE A 1 456 ? -5.455 -6.574 39.751 1.00 88.44 456 PHE A C 1
ATOM 3564 O O . PHE A 1 456 ? -5.751 -5.759 40.623 1.00 88.44 456 PHE A O 1
ATOM 3571 N N . LEU A 1 457 ? -6.355 -7.098 38.915 1.00 88.75 457 LEU A N 1
ATOM 3572 C CA . LEU A 1 457 ? -7.755 -6.690 38.892 1.00 88.75 457 LEU A CA 1
ATOM 3573 C C . LEU A 1 457 ? -8.483 -7.096 40.174 1.00 88.75 457 LEU A C 1
ATOM 3575 O O . LEU A 1 457 ? -9.252 -6.300 40.691 1.00 88.75 457 LEU A O 1
ATOM 3579 N N . GLN A 1 458 ? -8.220 -8.275 40.734 1.00 88.06 458 GLN A N 1
ATOM 3580 C CA . GLN A 1 458 ? -8.898 -8.741 41.950 1.00 88.06 458 GLN A CA 1
ATOM 3581 C C . GLN A 1 458 ? -8.415 -8.035 43.226 1.00 88.06 458 GLN A C 1
ATOM 3583 O O . GLN A 1 458 ? -9.170 -7.930 44.186 1.00 88.06 458 GLN A O 1
ATOM 3588 N N . 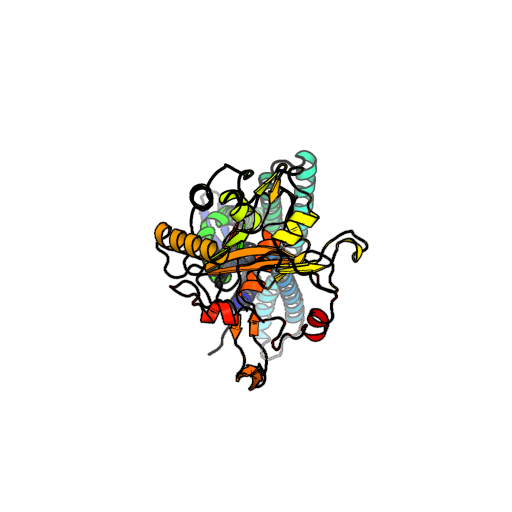ASN A 1 459 ? -7.178 -7.527 43.240 1.00 89.44 459 ASN A N 1
ATOM 3589 C CA . ASN A 1 459 ? -6.600 -6.844 44.404 1.00 89.44 459 ASN A CA 1
ATOM 3590 C C . ASN A 1 459 ? -6.764 -5.316 44.365 1.00 89.44 459 ASN A C 1
ATOM 3592 O O . ASN A 1 459 ? -6.394 -4.629 45.319 1.00 89.44 459 ASN A O 1
ATOM 3596 N N . ALA A 1 460 ? -7.292 -4.759 43.273 1.00 89.56 460 ALA A N 1
ATOM 3597 C CA . ALA A 1 460 ? -7.561 -3.332 43.189 1.00 89.56 460 ALA A CA 1
ATOM 3598 C C . ALA A 1 460 ? -8.757 -2.944 44.088 1.00 89.56 460 ALA A C 1
ATOM 3600 O O . ALA A 1 460 ? -9.715 -3.712 44.205 1.00 89.56 460 ALA A O 1
ATOM 3601 N N . PRO A 1 461 ? -8.740 -1.750 44.713 1.00 92.62 461 PRO A N 1
ATOM 3602 C CA . PRO A 1 461 ? -9.765 -1.314 45.664 1.00 92.62 461 PRO A CA 1
ATOM 3603 C C . PRO A 1 461 ? -11.036 -0.824 44.947 1.00 92.62 461 PRO A C 1
ATOM 3605 O O . PRO A 1 461 ? -11.408 0.348 45.030 1.00 92.62 461 PRO A O 1
ATOM 3608 N N . TRP A 1 462 ? -11.682 -1.715 44.196 1.00 92.25 462 TRP A N 1
ATOM 3609 C CA . TRP A 1 462 ? -12.893 -1.420 43.438 1.00 92.25 462 TRP A CA 1
ATOM 3610 C C . TRP A 1 462 ? -14.053 -1.004 44.343 1.00 92.25 462 TRP A C 1
ATOM 3612 O O . TRP A 1 462 ? -14.330 -1.628 45.365 1.00 92.25 462 TRP A O 1
ATOM 3622 N N . GLN A 1 463 ? -14.789 0.016 43.912 1.00 94.00 463 GLN A N 1
ATOM 3623 C CA . GLN A 1 463 ? -16.106 0.348 44.440 1.00 94.00 463 GLN A CA 1
ATOM 3624 C C . GLN A 1 463 ? -17.182 -0.234 43.523 1.00 94.00 463 GLN A C 1
ATOM 3626 O O . GLN A 1 463 ? -17.016 -0.275 42.302 1.00 94.00 463 GLN A O 1
ATOM 3631 N N . LYS A 1 464 ? -18.288 -0.696 44.112 1.00 92.31 464 LYS A N 1
ATOM 3632 C CA . LYS A 1 464 ? -19.418 -1.261 43.369 1.00 92.31 464 LYS A CA 1
ATOM 3633 C C . LYS A 1 464 ? -20.215 -0.138 42.700 1.00 92.31 464 LYS A C 1
ATOM 3635 O O . LYS A 1 464 ? -20.638 0.800 43.376 1.00 92.31 464 LYS A O 1
ATOM 3640 N N . GLY A 1 465 ? -20.409 -0.236 41.389 1.00 90.56 465 GLY A N 1
ATOM 3641 C CA . GLY A 1 465 ? -21.308 0.637 40.637 1.00 90.56 465 GLY A CA 1
ATOM 3642 C C . GLY A 1 465 ? -22.751 0.116 40.626 1.00 90.56 465 GLY A C 1
ATOM 3643 O O . GLY A 1 465 ? -23.105 -0.791 41.384 1.00 90.56 465 GLY A O 1
ATOM 3644 N N . LYS A 1 466 ? -23.607 0.715 39.792 1.00 89.31 466 LYS A N 1
ATOM 3645 C CA . LYS A 1 466 ? -25.048 0.404 39.698 1.00 89.31 466 LYS A CA 1
ATOM 3646 C C . LYS A 1 466 ? -25.442 -0.283 38.385 1.00 89.31 466 LYS A C 1
ATOM 3648 O O . LYS A 1 466 ? -26.632 -0.498 38.169 1.00 89.31 466 LYS A O 1
ATOM 3653 N N . GLU A 1 467 ? -24.489 -0.631 37.518 1.00 79.44 467 GLU A N 1
ATOM 3654 C CA . GLU A 1 467 ? -24.783 -1.385 36.292 1.00 79.44 467 GLU A CA 1
ATOM 3655 C C . GLU A 1 467 ? -25.363 -2.769 36.657 1.00 79.44 467 GLU A C 1
ATOM 3657 O O . GLU A 1 467 ? -24.681 -3.596 37.262 1.00 79.44 467 GLU A O 1
ATOM 3662 N N . SER A 1 468 ? -26.639 -3.010 36.330 1.00 53.78 468 SER A N 1
ATOM 3663 C CA . SER A 1 468 ? -27.402 -4.185 36.789 1.00 53.78 468 SER A CA 1
ATOM 3664 C C . SER A 1 468 ? -27.572 -5.305 35.753 1.00 53.78 468 SER A C 1
ATOM 3666 O O . SER A 1 468 ? -28.220 -6.298 36.061 1.00 53.78 468 SER A O 1
ATOM 3668 N N . ASN A 1 469 ? -27.038 -5.164 34.532 1.00 48.84 469 ASN A N 1
ATOM 3669 C CA . ASN A 1 469 ? -27.538 -5.917 33.366 1.00 48.84 469 ASN A CA 1
ATOM 3670 C C . ASN A 1 469 ? -26.510 -6.782 32.609 1.00 48.84 469 ASN A C 1
ATOM 3672 O O . ASN A 1 469 ? -26.744 -7.116 31.451 1.00 48.84 469 ASN A O 1
ATOM 3676 N N . PHE A 1 470 ? -25.395 -7.175 33.222 1.00 42.91 470 PHE A N 1
ATOM 3677 C CA . PHE A 1 470 ? -24.520 -8.206 32.647 1.00 42.91 470 PHE A CA 1
ATOM 3678 C C . PHE A 1 470 ? -24.271 -9.292 33.698 1.00 42.91 470 PHE A C 1
ATOM 3680 O O . PHE A 1 470 ? -23.559 -9.056 34.681 1.00 42.91 470 PHE A O 1
ATOM 3687 N N . GLU A 1 471 ? -24.944 -10.432 33.503 1.00 36.12 471 GLU A N 1
ATOM 3688 C CA . GLU A 1 471 ? -24.824 -11.653 34.312 1.00 36.12 471 GLU A CA 1
ATOM 3689 C C . GLU A 1 471 ? -23.357 -12.114 34.408 1.00 36.12 471 GLU A C 1
ATOM 3691 O O . GLU A 1 471 ? -22.536 -11.791 33.545 1.00 36.12 471 GLU A O 1
ATOM 3696 N N . GLU A 1 472 ? -23.034 -12.776 35.524 1.00 34.38 472 GLU A N 1
ATOM 3697 C CA . GLU A 1 472 ? -21.699 -13.289 35.879 1.00 34.38 472 GLU A CA 1
ATOM 3698 C C . GLU A 1 472 ? -21.168 -14.377 34.945 1.00 34.38 472 GLU A C 1
ATOM 3700 O O . GLU A 1 472 ? -21.968 -15.231 34.499 1.00 34.38 472 GLU A O 1
#

Secondary structure (DSSP, 8-state):
-----HHHHHHHHHHHHHHHHHHHTT-EEEEEEETTEEEEEEGGGGTHHHHHHHHHHHHHHH-HHHHHHHHHHHHHHHHHHHHHHHHHHHSPPPTTTTTTHHHHHHHHHHHHHHHHHHHHHHHHHHHHHHHHHHHHHHHHTTS-HHHHHHHHHHHHHHHHHHHHHHHHH--TTS-HHHHHHHHHHHHHHHHHHHHHHHHHHHHHHHHHHHHHH--GGGS-EEEEE--PPP-TTS--HHHHHHHH-----TTEEEEEEHHHHHHHTT-EEETTSS-HHHHHHHH-SEEE-GGGSTT-PPEEEETTEEEEGGG-B-TTSTTEEEPPPSSHHHHHHHHHHHHHHHHT-SSEEEEEEEEEE-TT--SEEEEEEEEESB-SEEE-BTSB-TTSPBBSS-EEEHHHHHHHHHHHHH-SSS----EEEEE--TT--B-SSPPPHHHHHTT---TTTT-TTHHHHTTS-PEE--------

Sequence (472 aa):
MFKIRKFDLVVALYIFGVMTAEIFGPKTFPLTNFSWMHLNASVAIFVLPLLFTLTDVVVEVHGKQRARSLVWSGLIVITLLLLFSLLATNLPPSHRFASTESAYDKIFSATARISAASLTAFAVSELLDIAVFAKLREKMHKKALWLRNNVSNFISQFADSTVFIFLAFYALHESLGANLSFLFSLIIPYWLIRCTLSVVETPLVYLGVWWLKGDKKNRMIIKTVKTDKIVAGGPTIFELLDKYLAALKEGSVVAITSKIVAICEGNVVPIGSIDKEELIKTQSKHYLPASLSKYGISFSITKNTLIPMAGIDESNGNGNYILWPKEPQKSANEIREYLVKRFRLKKVGVIITDSSVMPLRYGTVGIVVSHSGFLAANDYRGKPDLFDRPFKVSISSVAGGLAAAAALQMGEGIEQTPIAIIENLPFVQFQSHNPSQKELADFYIPISGDDLFAPFLQNAPWQKGKESNFEE

pLDDT: mean 90.42, std 9.12, range [34.38, 98.81]

Radius of gyration: 34.95 Å; chains: 1; bounding box: 79×60×99 Å

Foldseek 3Di:
DDDDALVNVLLVLLLVLLLCCLLQQLDKDFDDDDPVATAMEGPNVVSVLSNVLSLLLCCLQVNPVVSVVSVVVSLVSLVVLLVVLVVVLPDDDDPVCNVCNVVSNVSSVLSNQLSVLQNVLVVQLVVQLVVQLVVCCVVPPPPDPVVSNVVSVLVSVLSSLLSNLCSNPQDPVDDPVVRVSHSCSHSVVSSVCVVPSCVVSVVVSVVSNVVNNPPPLADKDKDFWFDDQQAAVDAAPLVRCVVTVPAADAQKEKEFEQQNNQSNVNVKAAPPPDDLVLVLLAQAQWKDALVVDPRSWIWGQGPLDTFISSLWDDASHVRITGHGHPCVLVSQQVVVVSCCVPRVYQFYKYFHWYWGDDPPDDDIFIATPYMWFWQQKDDQAQPQDPVGDGDHDDIGGPSGVVRRVNDVVQDDHDRNGRMMMIHSCPPIGGHSGTDDPVSVVVVHDDLPGPDPCVVVVVPDPIDGGNPDPDDD